Protein AF-A0A6C0J2E8-F1 (afdb_monomer_lite)

Foldseek 3Di:
DVVVVVVVVVVVVVVVVVCVVVVLDPPDPQLVVCVLWWFFQDKFFDDLVCVVVPVLDDQFFAKDKDKDLRPVVCVLVVLQVLLCVAPVSAAEDWKKKKKAQEWDWDPCCQLAQHVCLVVLVCPLVVVDDLVVLVPDDDPQDCADPNHGNVQNDDDPDDDDPLLSVLSSVLSVFCPVVVVVSCQELRIAIDRPSIMTMMMTRLQATNSSYGDQFVVSSQVSLVSVCCVRPNCCRSHPDQLAPDDPVVQVVLQPDVPVSNVVRVVSVVDDPVLACQRVQQRSCQSVFWFDYNHHHPCVLQAFADDPDPVNLLVSLLVNPDRRGNGQSCGPVCQQADDPCVDPVNSVLLNVLLSVLSVLVVVQVVCVVVVHHRPDPQDDGSSSNSSVSNRVSNSVVPPPDPDPRHDPSNRSNHNSVQNVQCSGPPHDGRTMIGMIITDPPNDSCPVSHDAFLLGRHRDHPQQKAKAPDWDQQAVDWRAASVRQWIWHADQQFTFIDGNNHTDGGPDPDHRPQWDRWTWHAYPQWTWIWGAGPVRDIDTDDIDRFFDAPDAADIWMWGQYPVRWTFIHRSRDDGRGTD

Organism: NCBI:txid1070528

Secondary structure (DSSP, 8-state):
-HHHHHHHHHHHHHHHHHHHHTT-----HHHHHHHHHEEEEEEEEE-HHHHHTTTT--TTEEEEEEEES-HHHHHHHHHHHHHTTSGGG-EESP-EEEEEEEEEE-GGG-TTTGGGHHHHHHHHTTSS-HHHHTTS-TT--SEETTEEGGGT--SSS---HHHHHHHHHHHHHHGGGHHHHHHSTT--EEEEEEEEEEEEEEEEETTSPPPS-HHHHHHHHHHHHHHHT-TTTTS-----S---HHHHTT-S-HHHHHHHHHHHHHS-GGG-HHHHHHHHHHHTT-EEESS---HHHHSPPP-SSHHHHHHHHHTT-S----STT--HHHHHHS--TTSHHHHHHHHHHHHHHHHHHHHHHHHHHTTPPPSS---SSHHHHHHHHHHHHHHHHHTT---TT--HHHHHHHHHHHHHHHTSSS----EEEEEEEE-TT-GGGTTTEE-BTTBTPPPPTTSEEEBT--EETTT--EE-TTSSEEEEEETTEEEEEETTEEEEES-----TT-EEEEEEEETTEEEEEEE-TT--EEEEEEEE----SS--SSEEEEE-TTS-EEEEETTTEEEEE-

Sequence (574 aa):
MADINSLLGNLLKKLQTILKNSGIITTSGTIKEINTILDHKRCIFLTLDQYKKKVHINNKIYTNVSIVKDVKKHIIDHLKSIAVSCPYNKVPRPIYVMISKKLEYDEKDSLVFGNCNKEIGAYSNGEISYSYIEKIDKDKPRTYQGFDAKCFYKKDDKYSRDEMEQYKFIYENINQDIDKLKSSSLSSYKFIGNYEVIISIPNLTNDMKFFTSYYDFYKQNMFYNLIVNNNEFLNIIKIDKKIPDIFKKILKNPVQYNKFVDFYNKSSIKEYPLKNDLLSVCYDLGCSSDKGEDFQQIVPIVSDTYDDKLNNAKGKAPYFPTKCLRTLDYKKNMIDYNSKEYKEGLKEKLLEGVKNYKENLERIKRGEEPKEQSGDNIIDVLKNASFTFRNEKYNNKDNEDYSEDYNRKILSELAFRYNTVPGIQEIVFSVFKINDSFTEINDITSIMPWGNILLEEGMVLPEGDEFDIDNNSIKSFNKQYEIKMFFNKLCLFKNNGLIRRIFDFDFSLYTNRILIIENGMLSIYGTDISKNKDNRFSINIISKELYKEPVSLILENDGVINIYDNGFNIVGRI

pLDDT: mean 80.09, std 14.83, range [31.98, 98.19]

Structure (mmCIF, N/CA/C/O backbone):
data_AF-A0A6C0J2E8-F1
#
_entry.id   AF-A0A6C0J2E8-F1
#
loop_
_atom_site.group_PDB
_atom_site.id
_atom_site.type_symbol
_atom_site.label_atom_id
_atom_site.label_alt_id
_atom_site.label_comp_id
_atom_site.label_asym_id
_atom_site.label_entity_id
_atom_site.label_seq_id
_atom_site.pdbx_PDB_ins_code
_atom_site.Cartn_x
_atom_site.Cartn_y
_atom_site.Cartn_z
_atom_site.occupancy
_atom_site.B_iso_or_equiv
_atom_site.auth_seq_id
_atom_site.auth_comp_id
_atom_site.auth_asym_id
_atom_site.auth_atom_id
_atom_site.pdbx_PDB_model_num
ATOM 1 N N . MET A 1 1 ? 32.691 -27.267 -1.101 1.00 46.44 1 MET A N 1
ATOM 2 C CA . MET A 1 1 ? 31.403 -26.684 -1.554 1.00 46.44 1 MET A CA 1
ATOM 3 C C . MET A 1 1 ? 30.173 -27.368 -0.947 1.00 46.44 1 MET A C 1
ATOM 5 O O . MET A 1 1 ? 29.217 -26.661 -0.666 1.00 46.44 1 MET A O 1
ATOM 9 N N . ALA A 1 2 ? 30.183 -28.682 -0.676 1.00 44.69 2 ALA A N 1
ATOM 10 C CA . ALA A 1 2 ? 29.049 -29.380 -0.048 1.00 44.69 2 ALA A CA 1
ATOM 11 C C . ALA A 1 2 ? 28.744 -28.944 1.410 1.00 44.69 2 ALA A C 1
ATOM 13 O O . ALA A 1 2 ? 27.578 -28.873 1.793 1.00 44.69 2 ALA A O 1
ATOM 14 N N . ASP A 1 3 ? 29.757 -28.557 2.195 1.00 45.28 3 ASP A N 1
ATOM 15 C CA . ASP A 1 3 ? 29.573 -28.178 3.610 1.00 45.28 3 ASP A CA 1
ATOM 16 C C . ASP A 1 3 ? 28.932 -26.805 3.839 1.00 45.28 3 ASP A C 1
ATOM 18 O O . ASP A 1 3 ? 28.211 -26.615 4.816 1.00 45.28 3 ASP A O 1
ATOM 22 N N . ILE A 1 4 ? 29.130 -25.848 2.928 1.00 53.28 4 ILE A N 1
ATOM 23 C CA . ILE A 1 4 ? 28.565 -24.495 3.070 1.00 53.28 4 ILE A CA 1
ATOM 24 C C . ILE A 1 4 ? 27.044 -24.530 2.885 1.00 53.28 4 ILE A C 1
ATOM 26 O O . ILE A 1 4 ? 26.322 -23.885 3.640 1.00 53.28 4 ILE A O 1
ATOM 30 N N . ASN A 1 5 ? 26.544 -25.347 1.953 1.00 43.56 5 ASN A N 1
ATOM 31 C CA . ASN A 1 5 ? 25.105 -25.522 1.732 1.00 43.56 5 ASN A CA 1
ATOM 32 C C . ASN A 1 5 ? 24.425 -26.264 2.895 1.00 43.56 5 ASN A C 1
ATOM 34 O O . ASN A 1 5 ? 23.298 -25.930 3.261 1.00 43.56 5 ASN A O 1
ATOM 38 N N . SER A 1 6 ? 25.123 -27.217 3.523 1.00 48.28 6 SER A N 1
ATOM 39 C CA . SER A 1 6 ? 24.673 -27.886 4.753 1.00 48.28 6 SER A CA 1
ATOM 40 C C . SER A 1 6 ? 24.602 -26.910 5.935 1.00 48.28 6 SER A C 1
ATOM 42 O O . SER A 1 6 ? 23.598 -26.859 6.652 1.00 48.28 6 SER A O 1
ATOM 44 N N . LEU A 1 7 ? 25.623 -26.058 6.095 1.00 45.53 7 LEU A N 1
ATOM 45 C CA . LEU A 1 7 ? 25.646 -25.022 7.127 1.00 45.53 7 LEU A CA 1
ATOM 46 C C . LEU A 1 7 ? 24.548 -23.975 6.920 1.00 45.53 7 LEU A C 1
ATOM 48 O O . LEU A 1 7 ? 23.842 -23.661 7.875 1.00 45.53 7 LEU A O 1
ATOM 52 N N . LEU A 1 8 ? 24.353 -23.482 5.692 1.00 47.28 8 LEU A N 1
ATOM 53 C CA . LEU A 1 8 ? 23.277 -22.546 5.344 1.00 47.28 8 LEU A CA 1
ATOM 54 C C . LEU A 1 8 ? 21.892 -23.161 5.565 1.00 47.28 8 LEU A C 1
ATOM 56 O O . LEU A 1 8 ? 21.023 -22.500 6.131 1.00 47.28 8 LEU A O 1
ATOM 60 N N . GLY A 1 9 ? 21.696 -24.431 5.200 1.00 47.00 9 GLY A N 1
ATOM 61 C CA . GLY A 1 9 ? 20.446 -25.155 5.441 1.00 47.00 9 GLY A CA 1
ATOM 62 C C . GLY A 1 9 ? 20.136 -25.331 6.931 1.00 47.00 9 GLY A C 1
ATOM 63 O O . GLY A 1 9 ? 18.995 -25.140 7.361 1.00 47.00 9 GLY A O 1
ATOM 64 N N . ASN A 1 10 ? 21.154 -25.620 7.745 1.00 50.69 10 ASN A N 1
ATOM 65 C CA . ASN A 1 10 ? 21.016 -25.723 9.198 1.00 50.69 10 ASN A CA 1
ATOM 66 C C . ASN A 1 10 ? 20.825 -24.356 9.871 1.00 50.69 10 ASN A C 1
ATOM 68 O O . ASN A 1 10 ? 20.063 -24.259 10.836 1.00 50.69 10 ASN A O 1
ATOM 72 N N . LEU A 1 11 ? 21.447 -23.293 9.346 1.00 49.97 11 LEU A N 1
ATOM 73 C CA . LEU A 1 11 ? 21.239 -21.921 9.811 1.00 49.97 11 LEU A CA 1
ATOM 74 C C . LEU A 1 11 ? 19.809 -21.454 9.517 1.00 49.97 11 LEU A C 1
ATOM 76 O O . LEU A 1 11 ? 19.159 -20.918 10.408 1.00 49.97 11 LEU A O 1
ATOM 80 N N . LEU A 1 12 ? 19.296 -21.728 8.312 1.00 46.12 12 LEU A N 1
ATOM 81 C CA . LEU A 1 12 ? 17.915 -21.450 7.904 1.00 46.12 12 LEU A CA 1
ATOM 82 C C . LEU A 1 12 ? 16.904 -22.216 8.760 1.00 46.12 12 LEU A C 1
ATOM 84 O O . LEU A 1 12 ? 15.938 -21.619 9.230 1.00 46.12 12 LEU A O 1
ATOM 88 N N . LYS A 1 13 ? 17.141 -23.504 9.045 1.00 50.72 13 LYS A N 1
ATOM 89 C CA . LYS A 1 13 ? 16.289 -24.287 9.956 1.00 50.72 13 LYS A CA 1
ATOM 90 C C . LYS A 1 13 ? 16.322 -23.760 11.389 1.00 50.72 13 LYS A C 1
ATOM 92 O O . LYS A 1 13 ? 15.272 -23.685 12.028 1.00 50.72 13 LYS A O 1
ATOM 97 N N . LYS A 1 14 ? 17.491 -23.362 11.904 1.00 49.56 14 LYS A N 1
ATOM 98 C CA . LYS A 1 14 ? 17.603 -22.731 13.231 1.00 49.56 14 LYS A CA 1
ATOM 99 C C . LYS A 1 14 ? 16.901 -21.377 13.270 1.00 49.56 14 LYS A C 1
ATOM 101 O O . LYS A 1 14 ? 16.137 -21.148 14.200 1.00 49.56 14 LYS A O 1
ATOM 106 N N . LEU A 1 15 ? 17.068 -20.531 12.251 1.00 43.53 15 LEU A N 1
ATOM 107 C CA . LEU A 1 15 ? 16.350 -19.258 12.129 1.00 43.53 15 LEU A CA 1
ATOM 108 C C . LEU A 1 15 ? 14.836 -19.475 12.078 1.00 43.53 15 LEU A C 1
ATOM 110 O O . LEU A 1 15 ? 14.109 -18.832 12.823 1.00 43.53 15 LEU A O 1
ATOM 114 N N . GLN A 1 16 ? 14.356 -20.427 11.275 1.00 41.66 16 GLN A N 1
ATOM 115 C CA . GLN A 1 16 ? 12.936 -20.777 11.205 1.00 41.66 16 GLN A CA 1
ATOM 116 C C . GLN A 1 16 ? 12.401 -21.288 12.544 1.00 41.66 16 GLN A C 1
ATOM 118 O O . GLN A 1 16 ? 11.295 -20.929 12.925 1.00 41.66 16 GLN A O 1
ATOM 123 N N . THR A 1 17 ? 13.182 -22.081 13.282 1.00 40.72 17 THR A N 1
ATOM 124 C CA . THR A 1 17 ? 12.795 -22.605 14.603 1.00 40.72 17 THR A CA 1
ATOM 125 C C . THR A 1 17 ? 12.763 -21.497 15.660 1.00 40.72 17 THR A C 1
ATOM 127 O O . THR A 1 17 ? 11.819 -21.424 16.440 1.00 40.72 17 THR A O 1
ATOM 130 N N . ILE A 1 18 ? 13.733 -20.577 15.642 1.00 45.72 18 ILE A N 1
ATOM 131 C CA . ILE A 1 18 ? 13.776 -19.398 16.523 1.00 45.72 18 ILE A CA 1
ATOM 132 C C . ILE A 1 18 ? 12.605 -18.448 16.221 1.00 45.72 18 ILE A C 1
ATOM 134 O O . ILE A 1 18 ? 11.950 -17.955 17.138 1.00 45.72 18 ILE A O 1
ATOM 138 N N . LEU A 1 19 ? 12.284 -18.237 14.943 1.00 42.81 19 LEU A N 1
ATOM 139 C CA . LEU A 1 19 ? 11.137 -17.435 14.503 1.00 42.81 19 LEU A CA 1
ATOM 140 C C . LEU A 1 19 ? 9.781 -18.089 14.842 1.00 42.81 19 LEU A C 1
ATOM 142 O O . LEU A 1 19 ? 8.800 -17.392 15.101 1.00 42.81 19 LEU A O 1
ATOM 146 N N . LYS A 1 20 ? 9.719 -19.425 14.890 1.00 38.78 20 LYS A N 1
ATOM 147 C CA . LYS A 1 20 ? 8.529 -20.181 15.315 1.00 38.78 20 LYS A CA 1
ATOM 148 C C . LYS A 1 20 ? 8.328 -20.130 16.833 1.00 38.78 20 LYS A C 1
ATOM 150 O O . LYS A 1 20 ? 7.214 -19.910 17.293 1.00 38.78 20 LYS A O 1
ATOM 155 N N . ASN A 1 21 ? 9.411 -20.259 17.602 1.00 37.78 21 ASN A N 1
ATOM 156 C CA . ASN A 1 21 ? 9.381 -20.262 19.069 1.00 37.78 21 ASN A CA 1
ATOM 157 C C . ASN A 1 21 ? 9.218 -18.857 19.682 1.00 37.78 21 ASN A C 1
ATOM 159 O O . ASN A 1 21 ? 8.836 -18.743 20.838 1.00 37.78 21 ASN A O 1
ATOM 163 N N . SER A 1 22 ? 9.461 -17.789 18.914 1.00 39.34 22 SER A N 1
ATOM 164 C CA . SER A 1 22 ? 9.227 -16.389 19.322 1.00 39.34 22 SER A CA 1
ATOM 165 C C . SER A 1 22 ? 7.796 -15.890 19.054 1.00 39.34 22 SER A C 1
ATOM 167 O O . SER A 1 22 ? 7.501 -14.709 19.247 1.00 39.34 22 SER A O 1
ATOM 169 N N . GLY A 1 23 ? 6.899 -16.761 18.569 1.00 31.98 23 GLY A N 1
ATOM 170 C CA . GLY A 1 23 ? 5.531 -16.385 18.195 1.00 31.98 23 GLY A CA 1
ATOM 171 C C . GLY A 1 23 ? 5.450 -15.436 16.990 1.00 31.98 23 GLY A C 1
ATOM 172 O O . GLY A 1 23 ? 4.389 -14.878 16.732 1.00 31.98 23 GLY A O 1
ATOM 173 N N . ILE A 1 24 ? 6.556 -15.238 16.259 1.00 42.62 24 ILE A N 1
ATOM 174 C CA . ILE A 1 24 ? 6.650 -14.351 15.083 1.00 42.62 24 ILE A CA 1
ATOM 175 C C . ILE A 1 24 ? 6.147 -15.060 13.816 1.00 42.62 24 ILE A C 1
ATOM 177 O O . ILE A 1 24 ? 5.756 -14.415 12.850 1.00 42.62 24 ILE A O 1
ATOM 181 N N . ILE A 1 25 ? 6.083 -16.394 13.819 1.00 35.41 25 ILE A N 1
ATOM 182 C CA . ILE A 1 25 ? 5.576 -17.175 12.692 1.00 35.41 25 ILE A CA 1
ATOM 183 C C . ILE A 1 25 ? 4.435 -18.090 13.148 1.00 35.41 25 ILE A C 1
ATOM 185 O O . ILE A 1 25 ? 4.625 -19.271 13.435 1.00 35.41 25 ILE A O 1
ATOM 189 N N . THR A 1 26 ? 3.212 -17.565 13.103 1.00 33.22 26 THR A N 1
ATOM 190 C CA . THR A 1 26 ? 2.088 -18.360 12.594 1.00 33.22 26 THR A CA 1
ATOM 191 C C . THR A 1 26 ? 2.087 -18.166 11.079 1.00 33.22 26 THR A C 1
ATOM 193 O O . THR A 1 26 ? 1.358 -17.339 10.550 1.00 33.22 26 THR A O 1
ATOM 196 N N . THR A 1 27 ? 2.966 -18.863 10.344 1.00 44.19 27 THR A N 1
ATOM 197 C CA . THR A 1 27 ? 2.859 -18.852 8.873 1.00 44.19 27 THR A CA 1
ATOM 198 C C . THR A 1 27 ? 1.572 -19.577 8.528 1.00 44.19 27 THR A C 1
ATOM 200 O O . THR A 1 27 ? 1.529 -20.808 8.483 1.00 44.19 27 THR A O 1
ATOM 203 N N . SER A 1 28 ? 0.510 -18.796 8.339 1.00 54.81 28 SER A N 1
ATOM 204 C CA . SER A 1 28 ? -0.722 -19.246 7.715 1.00 54.81 28 SER A CA 1
ATOM 205 C C . SER A 1 28 ? -0.369 -19.930 6.391 1.00 54.81 28 SER A C 1
ATOM 207 O O . SER A 1 28 ? 0.615 -19.565 5.734 1.00 54.81 28 SER A O 1
ATOM 209 N N . GLY A 1 29 ? -1.149 -20.940 5.991 1.00 62.94 29 GLY A N 1
ATOM 210 C CA . GLY A 1 29 ? -0.981 -21.587 4.683 1.00 62.94 29 GLY A CA 1
ATOM 211 C C . GLY A 1 29 ? -0.887 -20.565 3.542 1.00 62.94 29 GLY A C 1
ATOM 212 O O . GLY A 1 29 ? -0.084 -20.736 2.631 1.00 62.94 29 GLY A O 1
ATOM 213 N N . THR A 1 30 ? -1.585 -19.437 3.689 1.00 73.00 30 THR A N 1
ATOM 214 C CA . THR A 1 30 ? -1.626 -18.315 2.750 1.00 73.00 30 THR A CA 1
ATOM 215 C C . THR A 1 30 ? -0.272 -17.642 2.502 1.00 73.00 30 THR A C 1
ATOM 217 O O . THR A 1 30 ? 0.048 -17.368 1.353 1.00 73.00 30 THR A O 1
ATOM 220 N N . ILE A 1 31 ? 0.567 -17.394 3.521 1.00 77.44 31 ILE A N 1
ATOM 221 C CA . ILE A 1 31 ? 1.893 -16.771 3.293 1.00 77.44 31 ILE A CA 1
ATOM 222 C C . ILE A 1 31 ? 2.805 -17.720 2.515 1.00 77.44 31 ILE A C 1
ATOM 224 O O . ILE A 1 31 ? 3.527 -17.300 1.611 1.00 77.44 31 ILE A O 1
ATOM 228 N N . LYS A 1 32 ? 2.774 -19.013 2.860 1.00 76.81 32 LYS A N 1
ATOM 229 C CA . LYS A 1 32 ? 3.558 -20.024 2.142 1.00 76.81 32 LYS A CA 1
ATOM 230 C C . LYS A 1 32 ? 3.123 -20.116 0.687 1.00 76.81 32 LYS A C 1
ATOM 232 O O . LYS A 1 32 ? 3.985 -20.155 -0.178 1.00 76.81 32 LYS A O 1
ATOM 237 N N . GLU A 1 33 ? 1.818 -20.115 0.439 1.00 82.62 33 GLU A N 1
ATOM 238 C CA . GLU A 1 33 ? 1.247 -20.132 -0.904 1.00 82.62 33 GLU A CA 1
ATOM 239 C C . GLU A 1 33 ? 1.621 -18.877 -1.704 1.00 82.62 33 GLU A C 1
ATOM 241 O O . GLU A 1 33 ? 2.110 -18.997 -2.825 1.00 82.62 33 GLU A O 1
ATOM 246 N N . ILE A 1 34 ? 1.509 -17.683 -1.115 1.00 87.50 34 ILE A N 1
ATOM 247 C CA . ILE A 1 34 ? 1.933 -16.423 -1.744 1.00 87.50 34 ILE A CA 1
ATOM 248 C C . ILE A 1 34 ? 3.417 -16.467 -2.123 1.00 87.50 34 ILE A C 1
ATOM 250 O O . ILE A 1 34 ? 3.765 -16.147 -3.255 1.00 87.50 34 ILE A O 1
ATOM 254 N N . ASN A 1 35 ? 4.289 -16.955 -1.241 1.00 85.12 35 ASN A N 1
ATOM 255 C CA . ASN A 1 35 ? 5.724 -17.051 -1.528 1.00 85.12 35 ASN A CA 1
ATOM 256 C C . ASN A 1 35 ? 6.074 -18.066 -2.637 1.00 85.12 35 ASN A C 1
ATOM 258 O O . ASN A 1 35 ? 7.213 -18.081 -3.097 1.00 85.12 35 ASN A O 1
ATOM 262 N N . THR A 1 36 ? 5.133 -18.911 -3.083 1.00 86.44 36 THR A N 1
ATOM 263 C CA . THR A 1 36 ? 5.345 -19.757 -4.276 1.00 86.44 36 THR A CA 1
ATOM 264 C C . THR A 1 36 ? 5.172 -18.997 -5.590 1.00 86.44 36 THR A C 1
ATOM 266 O O . THR A 1 36 ? 5.722 -19.412 -6.606 1.00 86.44 36 THR A O 1
ATOM 269 N N . ILE A 1 37 ? 4.428 -17.887 -5.576 1.00 92.75 37 ILE A N 1
ATOM 270 C CA . ILE A 1 37 ? 4.073 -17.114 -6.775 1.00 92.75 37 ILE A CA 1
ATOM 271 C C . ILE A 1 37 ? 4.684 -15.708 -6.796 1.00 92.75 37 ILE A C 1
ATOM 273 O O . ILE A 1 37 ? 4.783 -15.085 -7.853 1.00 92.75 37 ILE A O 1
ATOM 277 N N . LEU A 1 38 ? 5.085 -15.196 -5.634 1.00 94.69 38 LEU A N 1
ATOM 278 C CA . LEU A 1 38 ? 5.480 -13.812 -5.425 1.00 94.69 38 LEU A CA 1
ATOM 279 C C . LEU A 1 38 ? 6.792 -13.735 -4.638 1.00 94.69 38 LEU A C 1
ATOM 281 O O . LEU A 1 38 ? 6.929 -14.312 -3.562 1.00 94.69 38 LEU A O 1
ATOM 285 N N . ASP A 1 39 ? 7.731 -12.947 -5.151 1.00 93.31 39 ASP A N 1
ATOM 286 C CA . ASP A 1 39 ? 8.981 -12.596 -4.491 1.00 93.31 39 ASP A CA 1
ATOM 287 C C . ASP A 1 39 ? 8.808 -11.275 -3.742 1.00 93.31 39 ASP A C 1
ATOM 289 O O . ASP A 1 39 ? 8.623 -10.217 -4.357 1.00 93.31 39 ASP A O 1
ATOM 293 N N . HIS A 1 40 ? 8.901 -11.315 -2.412 1.00 94.00 40 HIS A N 1
ATOM 294 C CA . HIS A 1 40 ? 8.848 -10.106 -1.592 1.00 94.00 40 HIS A CA 1
ATOM 295 C C . HIS A 1 40 ? 9.976 -9.139 -1.976 1.00 94.00 40 HIS A C 1
ATOM 297 O O . HIS A 1 40 ? 11.142 -9.527 -2.076 1.00 94.00 40 HIS A O 1
ATOM 303 N N . LYS A 1 41 ? 9.631 -7.864 -2.167 1.00 93.12 41 LYS A N 1
ATOM 304 C CA . LYS A 1 41 ? 10.585 -6.792 -2.466 1.00 93.12 41 LYS A CA 1
ATOM 305 C C . LYS A 1 41 ? 10.796 -5.887 -1.270 1.00 93.12 41 LYS A C 1
ATOM 307 O O . LYS A 1 41 ? 11.936 -5.720 -0.846 1.00 93.12 41 LYS A O 1
ATOM 312 N N . ARG A 1 42 ? 9.723 -5.329 -0.709 1.00 93.62 42 ARG A N 1
ATOM 313 C CA . ARG A 1 42 ? 9.803 -4.421 0.442 1.00 93.62 42 ARG A CA 1
ATOM 314 C C . ARG A 1 42 ? 8.439 -4.108 1.040 1.00 93.62 42 ARG A C 1
ATOM 316 O O . ARG A 1 42 ? 7.402 -4.374 0.444 1.00 93.62 42 ARG A O 1
ATOM 323 N N . CYS A 1 43 ? 8.479 -3.438 2.180 1.00 94.31 43 CYS A N 1
ATOM 324 C CA . CYS A 1 43 ? 7.329 -2.833 2.831 1.00 94.31 43 CYS A CA 1
ATOM 325 C C . CYS A 1 43 ? 7.154 -1.384 2.384 1.00 94.31 43 CYS A C 1
ATOM 327 O O . CYS A 1 43 ? 8.143 -0.658 2.246 1.00 94.31 43 CYS A O 1
ATOM 329 N N . ILE A 1 44 ? 5.908 -0.951 2.211 1.00 95.81 44 ILE A N 1
ATOM 330 C CA . ILE A 1 44 ? 5.564 0.467 2.098 1.00 95.81 44 ILE A CA 1
ATOM 331 C C . ILE A 1 44 ? 4.621 0.866 3.224 1.00 95.81 44 ILE A C 1
ATOM 333 O O . ILE A 1 44 ? 3.744 0.098 3.623 1.00 95.81 44 ILE A O 1
ATOM 337 N N . PHE A 1 45 ? 4.823 2.076 3.728 1.00 95.25 45 PHE A N 1
ATOM 338 C CA . PHE A 1 45 ? 4.136 2.616 4.890 1.00 95.25 45 PHE A CA 1
ATOM 339 C C . PHE A 1 45 ? 3.540 3.969 4.523 1.00 95.25 45 PHE A C 1
ATOM 341 O O . PHE A 1 45 ? 4.228 4.856 4.017 1.00 95.25 45 PHE A O 1
ATOM 348 N N . LEU A 1 46 ? 2.247 4.109 4.764 1.00 94.94 46 LEU A N 1
ATOM 349 C CA . LEU A 1 46 ? 1.428 5.219 4.307 1.00 94.94 46 LEU A CA 1
ATOM 350 C C . LEU A 1 46 ? 0.663 5.793 5.497 1.00 94.94 46 LEU A C 1
ATOM 352 O O . LEU A 1 46 ? 0.171 5.056 6.353 1.00 94.94 46 LEU A O 1
ATOM 356 N N . THR A 1 47 ? 0.516 7.112 5.541 1.00 93.62 47 THR A N 1
ATOM 357 C CA . THR A 1 47 ? -0.549 7.723 6.347 1.00 93.62 47 THR A CA 1
ATOM 358 C C . THR A 1 47 ? -1.906 7.479 5.681 1.00 93.62 47 THR A C 1
ATOM 360 O O . THR A 1 47 ? -1.969 7.215 4.474 1.00 93.62 47 THR A O 1
ATOM 363 N N . LEU A 1 48 ? -3.014 7.593 6.421 1.00 93.38 48 LEU A N 1
ATOM 364 C CA . LEU A 1 48 ? -4.348 7.464 5.821 1.00 93.38 48 LEU A CA 1
ATOM 365 C C . LEU A 1 48 ? -4.576 8.477 4.688 1.00 93.38 48 LEU A C 1
ATOM 367 O O . LEU A 1 48 ? -5.186 8.138 3.678 1.00 93.38 48 LEU A O 1
ATOM 371 N N . ASP A 1 49 ? -4.073 9.706 4.830 1.00 92.88 49 ASP A N 1
ATOM 372 C CA . ASP A 1 49 ? -4.179 10.738 3.792 1.00 92.88 49 ASP A CA 1
ATOM 373 C C . ASP A 1 49 ? -3.422 10.340 2.516 1.00 92.88 49 ASP A C 1
ATOM 375 O O . ASP A 1 49 ? -3.977 10.399 1.420 1.00 92.88 49 ASP A O 1
ATOM 379 N N . GLN A 1 50 ? -2.187 9.846 2.653 1.00 94.44 50 GLN A N 1
ATOM 380 C CA . GLN A 1 50 ? -1.403 9.325 1.530 1.00 94.44 50 GLN A CA 1
ATOM 381 C C . GLN A 1 50 ? -2.098 8.141 0.839 1.00 94.44 50 GLN A C 1
ATOM 383 O O . GLN A 1 50 ? -2.136 8.074 -0.392 1.00 94.44 50 GLN A O 1
ATOM 388 N N . TYR A 1 51 ? -2.673 7.221 1.618 1.00 96.06 51 TYR A N 1
ATOM 389 C CA . TYR A 1 51 ? -3.443 6.093 1.098 1.00 96.06 51 TYR A CA 1
ATOM 390 C C . TYR A 1 51 ? -4.684 6.563 0.321 1.00 96.06 51 TYR A C 1
ATOM 392 O O . TYR A 1 51 ? -4.850 6.191 -0.840 1.00 96.06 51 TYR A O 1
ATOM 400 N N . LYS A 1 52 ? -5.492 7.464 0.898 1.00 94.75 52 LYS A N 1
ATOM 401 C CA . LYS A 1 52 ? -6.689 8.036 0.251 1.00 94.75 52 LYS A CA 1
ATOM 402 C C . LYS A 1 52 ? -6.365 8.820 -1.018 1.00 94.75 52 LYS A C 1
ATOM 404 O O . LYS A 1 52 ? -7.104 8.735 -1.995 1.00 94.75 52 LYS A O 1
ATOM 409 N N . LYS A 1 53 ? -5.241 9.541 -1.029 1.00 95.00 53 LYS A N 1
ATOM 410 C CA . LYS A 1 53 ? -4.714 10.250 -2.207 1.00 95.00 53 LYS A CA 1
ATOM 411 C C . LYS A 1 53 ? -4.044 9.327 -3.225 1.00 95.00 53 LYS A C 1
ATOM 413 O O . LYS A 1 53 ? -3.580 9.810 -4.252 1.00 95.00 53 LYS A O 1
ATOM 418 N N . LYS A 1 54 ? -3.987 8.017 -2.957 1.00 94.56 54 LYS A N 1
ATOM 419 C CA . LYS A 1 54 ? -3.422 6.996 -3.845 1.00 94.56 54 LYS A CA 1
ATOM 420 C C . LYS A 1 54 ? -1.976 7.290 -4.265 1.00 94.56 54 LYS A C 1
ATOM 422 O O . LYS A 1 54 ? -1.588 6.979 -5.381 1.00 94.56 54 LYS A O 1
ATOM 427 N N . VAL A 1 55 ? -1.141 7.830 -3.368 1.00 93.19 55 VAL A N 1
ATOM 428 C CA . VAL A 1 55 ? 0.262 8.194 -3.698 1.00 93.19 55 VAL A CA 1
ATOM 429 C C . VAL A 1 55 ? 1.141 6.999 -4.100 1.00 93.19 55 VAL A C 1
ATOM 431 O O . VAL A 1 55 ? 2.219 7.176 -4.659 1.00 93.19 55 VAL A O 1
ATOM 434 N N . HIS A 1 56 ? 0.696 5.784 -3.776 1.00 92.69 56 HIS A N 1
ATOM 435 C CA . HIS A 1 56 ? 1.342 4.515 -4.108 1.00 92.69 56 HIS A CA 1
ATOM 436 C C . HIS A 1 56 ? 0.864 3.936 -5.453 1.00 92.69 56 HIS A C 1
ATOM 438 O O . HIS A 1 56 ? 1.360 2.895 -5.873 1.00 92.69 56 HIS A O 1
ATOM 444 N N . ILE A 1 57 ? -0.076 4.604 -6.130 1.00 92.69 57 ILE A N 1
ATOM 445 C CA . ILE A 1 57 ? -0.632 4.210 -7.426 1.00 92.69 57 ILE A CA 1
ATOM 446 C C . ILE A 1 57 ? -0.276 5.280 -8.454 1.00 92.69 57 ILE A C 1
ATOM 448 O O . ILE A 1 57 ? -0.423 6.475 -8.209 1.00 92.69 57 ILE A O 1
ATOM 452 N N . ASN A 1 58 ? 0.134 4.842 -9.639 1.00 88.31 58 ASN A N 1
ATOM 453 C CA . ASN A 1 58 ? 0.327 5.718 -10.782 1.00 88.31 58 ASN A CA 1
ATOM 454 C C . ASN A 1 58 ? -0.795 5.468 -11.797 1.00 88.31 58 ASN A C 1
ATOM 456 O O . ASN A 1 58 ? -0.950 4.364 -12.303 1.00 88.31 58 ASN A O 1
ATOM 460 N N . ASN A 1 59 ? -1.584 6.503 -12.089 1.00 86.31 59 ASN A N 1
ATOM 461 C CA . ASN A 1 59 ? -2.740 6.439 -12.988 1.00 86.31 59 ASN A CA 1
ATOM 462 C C . ASN A 1 59 ? -2.377 6.428 -14.484 1.00 86.31 59 ASN A C 1
ATOM 464 O O . ASN A 1 59 ? -3.272 6.522 -15.321 1.00 86.31 59 ASN A O 1
ATOM 468 N N . LYS A 1 60 ? -1.093 6.355 -14.832 1.00 85.69 60 LYS A N 1
ATOM 469 C CA . LYS A 1 60 ? -0.639 6.173 -16.215 1.00 85.69 60 LYS A CA 1
ATOM 470 C C . LYS A 1 60 ? -0.296 4.722 -16.537 1.00 85.69 60 LYS A C 1
ATOM 472 O O . LYS A 1 60 ? -0.475 4.314 -17.682 1.00 85.69 60 LYS A O 1
ATOM 477 N N . ILE A 1 61 ? 0.124 3.952 -15.532 1.00 88.25 61 ILE A N 1
ATOM 478 C CA . ILE A 1 61 ? 0.347 2.518 -15.695 1.00 88.25 61 ILE A CA 1
ATOM 479 C C . ILE A 1 61 ? -0.945 1.750 -15.444 1.00 88.25 61 ILE A C 1
ATOM 481 O O . ILE A 1 61 ? -1.795 2.191 -14.667 1.00 88.25 61 ILE A O 1
ATOM 485 N N . TYR A 1 62 ? -1.033 0.554 -16.010 1.00 91.69 62 TYR A N 1
ATOM 486 C CA . TYR A 1 62 ? -2.074 -0.392 -15.671 1.00 91.69 62 TYR A CA 1
ATOM 487 C C . TYR A 1 62 ? -2.016 -0.740 -14.186 1.00 91.69 62 TYR A C 1
ATOM 489 O O . TYR A 1 62 ? -1.062 -1.372 -13.720 1.00 91.69 62 TYR A O 1
ATOM 497 N N . THR A 1 63 ? -3.056 -0.359 -13.450 1.00 94.44 63 THR A N 1
ATOM 498 C CA . THR A 1 63 ? -3.223 -0.754 -12.052 1.00 94.44 63 THR A CA 1
ATOM 499 C C . THR A 1 63 ? -4.634 -1.251 -11.799 1.00 94.44 63 THR A C 1
ATOM 501 O O . THR A 1 63 ? -5.608 -0.540 -12.036 1.00 94.44 63 THR A O 1
ATOM 504 N N . ASN A 1 64 ? -4.738 -2.445 -11.230 1.00 96.19 64 ASN A N 1
ATOM 505 C CA . ASN A 1 64 ? -5.981 -2.978 -10.701 1.00 96.19 64 ASN A CA 1
ATOM 506 C C . ASN A 1 64 ? -5.933 -2.994 -9.174 1.00 96.19 64 ASN A C 1
ATOM 508 O O . ASN A 1 64 ? -4.965 -3.476 -8.596 1.00 96.19 64 ASN A O 1
ATOM 512 N N . VAL A 1 65 ? -6.979 -2.470 -8.536 1.00 97.06 65 VAL A N 1
ATOM 513 C CA . VAL A 1 65 ? -7.171 -2.519 -7.083 1.00 97.06 65 VAL A CA 1
ATOM 514 C C . VAL A 1 65 ? -8.411 -3.355 -6.815 1.00 97.06 65 VAL A C 1
ATOM 516 O O . VAL A 1 65 ? -9.490 -3.020 -7.303 1.00 97.06 65 VAL A O 1
ATOM 519 N N . SER A 1 66 ? -8.256 -4.421 -6.037 1.00 97.81 66 SER A N 1
ATOM 520 C CA . SER A 1 66 ? -9.317 -5.388 -5.763 1.00 97.81 66 SER A CA 1
ATOM 521 C C . SER A 1 66 ? -9.313 -5.815 -4.299 1.00 97.81 66 SER A C 1
ATOM 523 O O . SER A 1 66 ? -8.263 -5.873 -3.663 1.00 97.81 66 SER A O 1
ATOM 525 N N . ILE A 1 67 ? -10.489 -6.160 -3.769 1.00 97.44 67 ILE A N 1
ATOM 526 C CA . ILE A 1 67 ? -10.634 -6.802 -2.457 1.00 97.44 67 ILE A CA 1
ATOM 527 C C . ILE A 1 67 ? -11.005 -8.266 -2.688 1.00 97.44 67 ILE A C 1
ATOM 529 O O . ILE A 1 67 ? -12.033 -8.553 -3.301 1.00 97.44 67 ILE A O 1
ATOM 533 N N . VAL A 1 68 ? -10.169 -9.197 -2.225 1.00 96.50 68 VAL A N 1
ATOM 534 C CA . VAL A 1 68 ? -10.290 -10.628 -2.543 1.00 96.50 68 VAL A CA 1
ATOM 535 C C . VAL A 1 68 ? -9.977 -11.524 -1.354 1.00 96.50 68 VAL A C 1
ATOM 537 O O . VAL A 1 68 ? -9.185 -11.172 -0.490 1.00 96.50 68 VAL A O 1
ATOM 540 N N . LYS A 1 69 ? -10.563 -12.724 -1.324 1.00 93.81 69 LYS A N 1
ATOM 541 C CA . LYS A 1 69 ? -10.227 -13.752 -0.320 1.00 93.81 69 LYS A CA 1
ATOM 542 C C . LYS A 1 69 ? -9.051 -14.629 -0.738 1.00 93.81 69 LYS A C 1
ATOM 544 O O . LYS A 1 69 ? -8.228 -14.996 0.092 1.00 93.81 69 LYS A O 1
ATOM 549 N N . ASP A 1 70 ? -8.981 -14.952 -2.026 1.00 93.69 70 ASP A N 1
ATOM 550 C CA . ASP A 1 70 ? -7.950 -15.809 -2.607 1.00 93.69 70 ASP A CA 1
ATOM 551 C C . ASP A 1 70 ? -7.040 -14.974 -3.511 1.00 93.69 70 ASP A C 1
ATOM 553 O O . ASP A 1 70 ? -7.385 -14.640 -4.647 1.00 93.69 70 ASP A O 1
ATOM 557 N N . VAL A 1 71 ? -5.881 -14.603 -2.966 1.00 94.38 71 VAL A N 1
ATOM 558 C CA . VAL A 1 71 ? -4.903 -13.747 -3.644 1.00 94.38 71 VAL A CA 1
ATOM 559 C C . VAL A 1 71 ? -4.286 -14.456 -4.851 1.00 94.38 71 VAL A C 1
ATOM 561 O O . VAL A 1 71 ? -4.173 -13.844 -5.913 1.00 94.38 71 VAL A O 1
ATOM 564 N N . LYS A 1 72 ? -3.907 -15.737 -4.720 1.00 93.69 72 LYS A N 1
ATOM 565 C CA . LYS A 1 72 ? -3.243 -16.487 -5.799 1.00 93.69 72 LYS A CA 1
ATOM 566 C C . LYS A 1 72 ? -4.177 -16.623 -6.993 1.00 93.69 72 LYS A C 1
ATOM 568 O O . LYS A 1 72 ? -3.803 -16.251 -8.107 1.00 93.69 72 LYS A O 1
ATOM 573 N N . LYS A 1 73 ? -5.391 -17.123 -6.755 1.00 93.75 73 LYS A N 1
ATOM 574 C CA . LYS A 1 73 ? -6.386 -17.297 -7.812 1.00 93.75 73 LYS A CA 1
ATOM 575 C C . LYS A 1 73 ? -6.711 -15.968 -8.484 1.00 93.75 73 LYS A C 1
ATOM 577 O O . LYS A 1 73 ? -6.719 -15.900 -9.709 1.00 93.75 73 LYS A O 1
ATOM 582 N N . HIS A 1 74 ? -6.906 -14.907 -7.697 1.00 96.31 74 HIS A N 1
ATOM 583 C CA . HIS A 1 74 ? -7.188 -13.584 -8.239 1.00 96.31 74 HIS A CA 1
ATOM 584 C C . HIS A 1 74 ? -6.087 -13.089 -9.184 1.00 96.31 74 HIS A C 1
ATOM 586 O O . HIS A 1 74 ? -6.407 -12.655 -10.286 1.00 96.31 74 HIS A O 1
ATOM 592 N N . ILE A 1 75 ? -4.808 -13.196 -8.799 1.00 95.69 75 ILE A N 1
ATOM 593 C CA . ILE A 1 75 ? -3.685 -12.786 -9.659 1.00 95.69 75 ILE A CA 1
ATOM 594 C C . ILE A 1 75 ? -3.720 -13.546 -10.991 1.00 95.69 75 ILE A C 1
ATOM 596 O O . ILE A 1 75 ? -3.617 -12.931 -12.049 1.00 95.69 75 ILE A O 1
ATOM 600 N N . ILE A 1 76 ? -3.896 -14.869 -10.957 1.00 94.94 76 ILE A N 1
ATOM 601 C CA . ILE A 1 76 ? -3.897 -15.707 -12.165 1.00 94.94 76 ILE A CA 1
ATOM 602 C C . ILE A 1 76 ? -5.076 -15.358 -13.078 1.00 94.94 76 ILE A C 1
ATOM 604 O O . ILE A 1 76 ? -4.876 -15.102 -14.267 1.00 94.94 76 ILE A O 1
ATOM 608 N N . ASP A 1 77 ? -6.292 -15.339 -12.533 1.00 95.81 77 ASP A N 1
ATOM 609 C CA . ASP A 1 77 ? -7.513 -15.078 -13.298 1.00 95.81 77 ASP A CA 1
ATOM 610 C C . ASP A 1 77 ? -7.487 -13.666 -13.898 1.00 95.81 77 ASP A C 1
ATOM 612 O O . ASP A 1 77 ? -7.842 -13.465 -15.062 1.00 95.81 77 ASP A O 1
ATOM 616 N N . HIS A 1 78 ? -6.986 -12.691 -13.136 1.00 96.19 78 HIS A N 1
ATOM 617 C CA . HIS A 1 78 ? -6.860 -11.318 -13.596 1.00 96.19 78 HIS A CA 1
ATOM 618 C C . HIS A 1 78 ? -5.846 -11.179 -14.738 1.00 96.19 78 HIS A C 1
ATOM 620 O O . HIS A 1 78 ? -6.161 -10.582 -15.767 1.00 96.19 78 HIS A O 1
ATOM 626 N N . LEU A 1 79 ? -4.661 -11.789 -14.618 1.00 95.56 79 LEU A N 1
ATOM 627 C CA . LEU A 1 79 ? -3.660 -11.770 -15.688 1.00 95.56 79 LEU A CA 1
ATOM 628 C C . LEU A 1 79 ? -4.149 -12.472 -16.957 1.00 95.56 79 LEU A C 1
ATOM 630 O O . LEU A 1 79 ? -3.897 -11.971 -18.050 1.00 95.56 79 LEU A O 1
ATOM 634 N N . LYS A 1 80 ? -4.888 -13.584 -16.834 1.00 95.06 80 LYS A N 1
ATOM 635 C CA . LYS A 1 80 ? -5.521 -14.255 -17.984 1.00 95.06 80 LYS A CA 1
ATOM 636 C C . LYS A 1 80 ? -6.516 -13.337 -18.686 1.00 95.06 80 LYS A C 1
ATOM 638 O O . LYS A 1 80 ? -6.518 -13.270 -19.910 1.00 95.06 80 LYS A O 1
ATOM 643 N N . SER A 1 81 ? -7.331 -12.618 -17.915 1.00 94.25 81 SER A N 1
ATOM 644 C CA . SER A 1 81 ? -8.305 -11.673 -18.462 1.00 94.25 81 SER A CA 1
ATOM 645 C C . SER A 1 81 ? -7.639 -10.513 -19.200 1.00 94.25 81 SER A C 1
ATOM 647 O O . SER A 1 81 ? -8.131 -10.114 -20.250 1.00 94.25 81 SER A O 1
ATOM 649 N N . ILE A 1 82 ? -6.544 -9.963 -18.666 1.00 93.44 82 ILE A N 1
ATOM 650 C CA . ILE A 1 82 ? -5.826 -8.850 -19.305 1.00 93.44 82 ILE A CA 1
ATOM 651 C C . ILE A 1 82 ? -5.098 -9.322 -20.560 1.00 93.44 82 ILE A C 1
ATOM 653 O O . ILE A 1 82 ? -5.094 -8.610 -21.560 1.00 93.44 82 ILE A O 1
ATOM 657 N N . ALA A 1 83 ? -4.504 -10.518 -20.516 1.00 92.56 83 ALA A N 1
ATOM 658 C CA . ALA A 1 83 ? -3.712 -11.058 -21.612 1.00 92.56 83 ALA A CA 1
ATOM 659 C C . ALA A 1 83 ? -4.469 -10.998 -22.943 1.00 92.56 83 ALA A C 1
ATOM 661 O O . ALA A 1 83 ? -3.885 -10.563 -23.922 1.00 92.56 83 ALA A O 1
ATOM 662 N N . VAL A 1 84 ? -5.767 -11.328 -22.962 1.00 91.00 84 VAL A N 1
ATOM 663 C CA . VAL A 1 84 ? -6.627 -11.300 -24.166 1.00 91.00 84 VAL A CA 1
ATOM 664 C C . VAL A 1 84 ? -6.673 -9.926 -24.847 1.00 91.00 84 VAL A C 1
ATOM 666 O O . VAL A 1 84 ? -6.823 -9.847 -26.063 1.00 91.00 84 VAL A O 1
ATOM 669 N N . SER A 1 85 ? -6.540 -8.848 -24.077 1.00 86.69 85 SER A N 1
ATOM 670 C CA . SER A 1 85 ? -6.575 -7.471 -24.580 1.00 86.69 85 SER A CA 1
ATOM 671 C C . SER A 1 85 ? -5.184 -6.907 -24.879 1.00 86.69 85 SER A C 1
ATOM 673 O O . SER A 1 85 ? -5.072 -5.857 -25.509 1.00 86.69 85 SER A O 1
ATOM 675 N N . CYS A 1 86 ? -4.118 -7.577 -24.431 1.00 84.56 86 CYS A N 1
ATOM 676 C CA . CYS A 1 86 ? -2.747 -7.146 -24.669 1.00 84.56 86 CYS A CA 1
ATOM 677 C C . CYS A 1 86 ? -2.238 -7.614 -26.039 1.00 84.56 86 CYS A C 1
ATOM 679 O O . CYS A 1 86 ? -2.618 -8.685 -26.524 1.00 84.56 86 CYS A O 1
ATOM 681 N N . PRO A 1 87 ? -1.302 -6.880 -26.665 1.00 76.12 87 PRO A N 1
ATOM 682 C CA . PRO A 1 87 ? -0.716 -7.349 -27.910 1.00 76.12 87 PRO A CA 1
ATOM 683 C C . PRO A 1 87 ? 0.021 -8.682 -27.711 1.00 76.12 87 PRO A C 1
ATOM 685 O O . PRO A 1 87 ? 0.599 -8.961 -26.662 1.00 76.12 87 PRO A O 1
ATOM 688 N N . TYR A 1 88 ? -0.071 -9.537 -28.733 1.00 81.50 88 TYR A N 1
ATOM 689 C CA . TYR A 1 88 ? 0.392 -10.932 -28.709 1.00 81.50 88 TYR A CA 1
ATOM 690 C C . TYR A 1 88 ? -0.308 -11.839 -27.689 1.00 81.50 88 TYR A C 1
ATOM 692 O O . TYR A 1 88 ? 0.139 -12.963 -27.480 1.00 81.50 88 TYR A O 1
ATOM 700 N N . ASN A 1 89 ? -1.414 -11.393 -27.091 1.00 88.38 89 ASN A N 1
ATOM 701 C CA . ASN A 1 89 ? -2.093 -12.076 -25.996 1.00 88.38 89 ASN A CA 1
ATOM 702 C C . ASN A 1 89 ? -1.176 -12.325 -24.782 1.00 88.38 89 ASN A C 1
ATOM 704 O O . ASN A 1 89 ? -1.270 -13.359 -24.116 1.00 88.38 89 ASN A O 1
ATOM 708 N N . LYS A 1 90 ? -0.228 -11.410 -24.536 1.00 88.69 90 LYS A N 1
ATOM 709 C CA . LYS A 1 90 ? 0.794 -11.542 -23.492 1.00 88.69 90 LYS A CA 1
ATOM 710 C C . LYS A 1 90 ? 0.854 -10.298 -22.619 1.00 88.69 90 LYS A C 1
ATOM 712 O O . LYS A 1 90 ? 0.975 -9.180 -23.110 1.00 88.69 90 LYS A O 1
ATOM 717 N N . VAL A 1 91 ? 0.873 -10.511 -21.309 1.00 90.75 91 VAL A N 1
ATOM 718 C CA . VAL A 1 91 ? 1.130 -9.459 -20.324 1.00 90.75 91 VAL A CA 1
ATOM 719 C C . VAL A 1 91 ? 2.645 -9.281 -20.144 1.00 90.75 91 VAL A C 1
ATOM 721 O O . VAL A 1 91 ? 3.348 -10.269 -19.896 1.00 90.75 91 VAL A O 1
ATOM 724 N N . PRO A 1 92 ? 3.183 -8.054 -20.240 1.00 87.50 92 PRO A N 1
ATOM 725 C CA . PRO A 1 92 ? 4.614 -7.820 -20.097 1.00 87.50 92 PRO A CA 1
ATOM 726 C C . PRO A 1 92 ? 5.044 -7.925 -18.627 1.00 87.50 92 PRO A C 1
ATOM 728 O O . PRO A 1 92 ? 4.374 -7.427 -17.721 1.00 87.50 92 PRO A O 1
ATOM 731 N N . ARG A 1 93 ? 6.202 -8.536 -18.379 1.00 87.75 93 ARG A N 1
ATOM 732 C CA . ARG A 1 93 ? 6.904 -8.482 -17.086 1.00 87.75 93 ARG A CA 1
ATOM 733 C C . ARG A 1 93 ? 7.842 -7.261 -17.025 1.00 87.75 93 ARG A C 1
ATOM 735 O O . ARG A 1 93 ? 8.253 -6.793 -18.087 1.00 87.75 93 ARG A O 1
ATOM 742 N N . PRO A 1 94 ? 8.206 -6.746 -15.829 1.00 89.88 94 PRO A N 1
ATOM 743 C CA . PRO A 1 94 ? 7.830 -7.227 -14.495 1.00 89.88 94 PRO A CA 1
ATOM 744 C C . PRO A 1 94 ? 6.383 -6.881 -14.114 1.00 89.88 94 PRO A C 1
ATOM 746 O O . PRO A 1 94 ? 5.831 -5.882 -14.561 1.00 89.88 94 PRO A O 1
ATOM 749 N N . ILE A 1 95 ? 5.789 -7.701 -13.244 1.00 93.31 95 ILE A N 1
ATOM 750 C CA . ILE A 1 95 ? 4.459 -7.477 -12.661 1.00 93.31 95 ILE A CA 1
ATOM 751 C C . ILE A 1 95 ? 4.642 -7.353 -11.151 1.00 93.31 95 ILE A C 1
ATOM 753 O O . ILE A 1 95 ? 5.244 -8.234 -10.526 1.00 93.31 95 ILE A O 1
ATOM 757 N N . TYR A 1 96 ? 4.141 -6.265 -10.576 1.00 95.44 96 TYR A N 1
ATOM 758 C CA . TYR A 1 96 ? 4.217 -5.991 -9.146 1.00 95.44 96 TYR A CA 1
ATOM 759 C C . TYR A 1 96 ? 2.854 -6.173 -8.495 1.00 95.44 96 TYR A C 1
ATOM 761 O O . TYR A 1 96 ? 1.827 -5.823 -9.072 1.00 95.44 96 TYR A O 1
ATOM 769 N N . VAL A 1 97 ? 2.856 -6.719 -7.283 1.00 97.44 97 VAL A N 1
ATOM 770 C CA . VAL A 1 97 ? 1.647 -6.935 -6.493 1.00 97.44 97 VAL A CA 1
ATOM 771 C C . VAL A 1 97 ? 1.858 -6.339 -5.111 1.00 97.44 97 VAL A C 1
ATOM 773 O O . VAL A 1 97 ? 2.810 -6.702 -4.426 1.00 97.44 97 VAL A O 1
ATOM 776 N N . MET A 1 98 ? 0.988 -5.428 -4.689 1.00 97.94 98 MET A N 1
ATOM 777 C CA . MET A 1 98 ? 0.938 -4.961 -3.305 1.00 97.94 98 MET A CA 1
ATOM 778 C C . MET A 1 98 ? -0.206 -5.666 -2.589 1.00 97.94 98 MET A C 1
ATOM 780 O O . MET A 1 98 ? -1.308 -5.746 -3.126 1.00 97.94 98 MET A O 1
ATOM 784 N N . ILE A 1 99 ? 0.051 -6.174 -1.388 1.00 98.19 99 ILE A N 1
ATOM 785 C CA . ILE A 1 99 ? -0.943 -6.890 -0.585 1.00 98.19 99 ILE A CA 1
ATOM 786 C C . ILE A 1 99 ? -1.049 -6.212 0.778 1.00 98.19 99 ILE A C 1
ATOM 788 O O . ILE A 1 99 ? -0.033 -5.868 1.384 1.00 98.19 99 ILE A O 1
ATOM 792 N N . SER A 1 100 ? -2.280 -6.014 1.243 1.00 97.81 100 SER A N 1
ATOM 793 C CA . SER A 1 100 ? -2.588 -5.678 2.633 1.00 97.81 100 SER A CA 1
ATOM 794 C C . SER A 1 100 ? -3.775 -6.505 3.128 1.00 97.81 100 SER A C 1
ATOM 796 O O . SER A 1 100 ? -4.711 -6.783 2.375 1.00 97.81 100 SER A O 1
ATOM 798 N N . LYS A 1 101 ? -3.778 -6.903 4.403 1.00 97.06 101 LYS A N 1
ATOM 799 C CA . LYS A 1 101 ? -4.992 -7.422 5.048 1.00 97.06 101 LYS A CA 1
ATOM 800 C C . LYS A 1 101 ? -5.991 -6.281 5.214 1.00 97.06 101 LYS A C 1
ATOM 802 O O . LYS A 1 101 ? -5.688 -5.313 5.911 1.00 97.06 101 LYS A O 1
ATOM 807 N N . LYS A 1 102 ? -7.180 -6.402 4.622 1.00 96.75 102 LYS A N 1
ATOM 808 C CA . LYS A 1 102 ? -8.235 -5.401 4.773 1.00 96.75 102 LYS A CA 1
ATOM 809 C C . LYS A 1 102 ? -8.942 -5.623 6.104 1.00 96.75 102 LYS A C 1
ATOM 811 O O . LYS A 1 102 ? -9.566 -6.663 6.325 1.00 96.75 102 LYS A O 1
ATOM 816 N N . LEU A 1 103 ? -8.807 -4.665 7.013 1.00 94.88 103 LEU A N 1
ATOM 817 C CA . LEU A 1 103 ? -9.573 -4.649 8.246 1.00 94.88 103 LEU A CA 1
ATOM 818 C C . LEU A 1 103 ? -10.931 -4.003 8.003 1.00 94.88 103 LEU A C 1
ATOM 820 O O . LEU A 1 103 ? -11.024 -2.884 7.496 1.00 94.88 103 LEU A O 1
ATOM 824 N N . GLU A 1 104 ? -11.970 -4.693 8.448 1.00 91.69 104 GLU A N 1
ATOM 825 C CA . GLU A 1 104 ? -13.350 -4.237 8.359 1.00 91.69 104 GLU A CA 1
ATOM 826 C C . GLU A 1 104 ? -13.910 -3.988 9.752 1.00 91.69 104 GLU A C 1
ATOM 828 O O . GLU A 1 104 ? -13.511 -4.633 10.728 1.00 91.69 104 GLU A O 1
ATOM 833 N N . TYR A 1 105 ? -14.823 -3.024 9.835 1.00 89.25 105 TYR A N 1
ATOM 834 C CA . TYR A 1 105 ? -15.528 -2.725 11.069 1.00 89.25 105 TYR A CA 1
ATOM 835 C C . TYR A 1 105 ? -16.482 -3.874 11.408 1.00 89.25 105 TYR A C 1
ATOM 837 O O . TYR A 1 105 ? -17.377 -4.199 10.630 1.00 89.25 105 TYR A O 1
ATOM 845 N N . ASP A 1 106 ? -16.285 -4.478 12.577 1.00 84.75 106 ASP A N 1
ATOM 846 C CA . ASP A 1 106 ? -17.103 -5.567 13.100 1.00 84.75 106 ASP A CA 1
ATOM 847 C C . ASP A 1 106 ? -18.085 -5.017 14.140 1.00 84.75 106 ASP A C 1
ATOM 849 O O . ASP A 1 106 ? -17.768 -4.882 15.325 1.00 84.75 106 ASP A O 1
ATOM 853 N N . GLU A 1 107 ? -19.301 -4.706 13.690 1.00 75.88 107 GLU A N 1
ATOM 854 C CA . GLU A 1 107 ? -20.388 -4.231 14.556 1.00 75.88 107 GLU A CA 1
ATOM 855 C C . GLU A 1 107 ? -20.745 -5.222 15.667 1.00 75.88 107 GLU A C 1
ATOM 857 O O . GLU A 1 107 ? -21.159 -4.802 16.748 1.00 75.88 107 GLU A O 1
ATOM 862 N N . LYS A 1 108 ? -20.556 -6.527 15.430 1.00 70.81 108 LYS A N 1
ATOM 863 C CA . LYS A 1 108 ? -20.902 -7.579 16.395 1.00 70.81 108 LYS A CA 1
ATOM 864 C C . LYS A 1 108 ? -19.902 -7.664 17.540 1.00 70.81 108 LYS A C 1
ATOM 866 O O . LYS A 1 108 ? -20.244 -8.151 18.605 1.00 70.81 108 LYS A O 1
ATOM 871 N N . ASP A 1 109 ? -18.683 -7.176 17.353 1.00 70.69 109 ASP A N 1
ATOM 872 C CA . ASP A 1 109 ? -17.675 -7.121 18.414 1.00 70.69 109 ASP A CA 1
ATOM 873 C C . ASP A 1 109 ? -17.378 -5.687 18.853 1.00 70.69 109 ASP A C 1
ATOM 875 O O . ASP A 1 109 ? -16.304 -5.396 19.375 1.00 70.69 109 ASP A O 1
ATOM 879 N N . SER A 1 110 ? -18.336 -4.780 18.645 1.00 73.94 110 SER A N 1
ATOM 880 C CA . SER A 1 110 ? -18.289 -3.436 19.211 1.00 73.94 110 SER A CA 1
ATOM 881 C C . SER A 1 110 ? -18.081 -3.512 20.725 1.00 73.94 110 SER A C 1
ATOM 883 O O . SER A 1 110 ? -18.806 -4.226 21.417 1.00 73.94 110 SER A O 1
ATOM 885 N N . LEU A 1 111 ? -17.134 -2.738 21.266 1.00 76.81 111 LEU A N 1
ATOM 886 C CA . LEU A 1 111 ? -16.925 -2.654 22.719 1.00 76.81 111 LEU A CA 1
ATOM 887 C C . LEU A 1 111 ? -18.121 -2.021 23.446 1.00 76.81 111 LEU A C 1
ATOM 889 O O . LEU A 1 111 ? -18.260 -2.186 24.654 1.00 76.81 111 LEU A O 1
ATOM 893 N N . VAL A 1 112 ? -18.981 -1.313 22.708 1.00 80.25 112 VAL A N 1
ATOM 894 C CA . VAL A 1 112 ? -20.197 -0.695 23.237 1.00 80.25 112 VAL A CA 1
ATOM 895 C C . VAL A 1 112 ? -21.320 -1.731 23.295 1.00 80.25 112 VAL A C 1
ATOM 897 O O . VAL A 1 112 ? -21.780 -2.077 24.377 1.00 80.25 112 VAL A O 1
ATOM 900 N N . PHE A 1 113 ? -21.735 -2.268 22.145 1.00 76.06 113 PHE A N 1
ATOM 901 C CA . PHE A 1 113 ? -22.948 -3.092 22.031 1.00 76.06 113 PHE A CA 1
ATOM 902 C C . PHE A 1 113 ? -22.698 -4.608 22.089 1.00 76.06 113 PHE A C 1
ATOM 904 O O . PHE A 1 113 ? -23.627 -5.389 22.313 1.00 76.06 113 PHE A O 1
ATOM 911 N N . GLY A 1 114 ? -21.454 -5.043 21.872 1.00 74.69 114 GLY A N 1
ATOM 912 C CA . GLY A 1 114 ? -21.094 -6.448 21.704 1.00 74.69 114 GLY A CA 1
ATOM 913 C C . GLY A 1 114 ? -21.982 -7.170 20.686 1.00 74.69 114 GLY A C 1
ATOM 914 O O . GLY A 1 114 ? -22.530 -6.572 19.759 1.00 74.69 114 GLY A O 1
ATOM 915 N N . ASN A 1 115 ? -22.183 -8.470 20.911 1.00 76.25 115 ASN A N 1
ATOM 916 C CA . ASN A 1 115 ? -22.990 -9.318 20.027 1.00 76.25 115 ASN A CA 1
ATOM 917 C C . ASN A 1 115 ? -24.491 -8.960 20.018 1.00 76.25 115 ASN A C 1
ATOM 919 O O . ASN A 1 115 ? -25.224 -9.568 19.249 1.00 76.25 115 ASN A O 1
ATOM 923 N N . CYS A 1 116 ? -24.939 -8.015 20.854 1.00 79.12 116 CYS A N 1
ATOM 924 C CA . CYS A 1 116 ? -26.349 -7.666 21.046 1.00 79.12 116 CYS A CA 1
ATOM 925 C C . CYS A 1 116 ? -26.780 -6.397 20.294 1.00 79.12 116 CYS A C 1
ATOM 927 O O . CYS A 1 116 ? -27.873 -5.889 20.526 1.00 79.12 116 CYS A O 1
ATOM 929 N N . ASN A 1 117 ? -25.940 -5.853 19.404 1.00 82.50 117 ASN A N 1
ATOM 930 C CA . ASN A 1 117 ? -26.260 -4.632 18.654 1.00 82.50 117 ASN A CA 1
ATOM 931 C C . ASN A 1 117 ? -27.582 -4.740 17.869 1.00 82.50 117 ASN A C 1
ATOM 933 O O . ASN A 1 117 ? -28.392 -3.816 17.875 1.00 82.50 117 ASN A O 1
ATOM 937 N N . LYS A 1 118 ? -27.822 -5.890 17.224 1.00 84.00 118 LYS A N 1
ATOM 938 C CA . LYS A 1 118 ? -29.045 -6.146 16.447 1.00 84.00 118 LYS A CA 1
ATOM 939 C C . LYS A 1 118 ? -30.279 -6.135 17.353 1.00 84.00 118 LYS A C 1
ATOM 941 O O . LYS A 1 118 ? -31.289 -5.525 17.023 1.00 84.00 118 LYS A O 1
ATOM 946 N N . GLU A 1 119 ? -30.179 -6.805 18.493 1.00 83.50 119 GLU A N 1
ATOM 947 C CA . GLU A 1 119 ? -31.217 -6.921 19.511 1.00 83.50 119 GLU A CA 1
ATOM 948 C C . GLU A 1 119 ? -31.555 -5.566 20.142 1.00 83.50 119 GLU A C 1
ATOM 950 O O . GLU A 1 119 ? -32.728 -5.242 20.319 1.00 83.50 119 GLU A O 1
ATOM 955 N N . ILE A 1 120 ? -30.537 -4.751 20.425 1.00 83.38 120 ILE A N 1
ATOM 956 C CA . ILE A 1 120 ? -30.697 -3.387 20.944 1.00 83.38 120 ILE A CA 1
ATOM 957 C C . ILE A 1 120 ? -31.391 -2.497 19.907 1.00 83.38 120 ILE A C 1
ATOM 959 O O . ILE A 1 120 ? -32.299 -1.748 20.267 1.00 83.38 120 ILE A O 1
ATOM 963 N N . GLY A 1 121 ? -31.021 -2.610 18.628 1.00 84.81 121 GLY A N 1
ATOM 964 C CA . GLY A 1 121 ? -31.686 -1.882 17.547 1.00 84.81 121 GLY A CA 1
ATOM 965 C C . GLY A 1 121 ? -33.162 -2.253 17.409 1.00 84.81 121 GLY A C 1
ATOM 966 O O . GLY A 1 121 ? -34.018 -1.373 17.395 1.00 84.81 121 GLY A O 1
ATOM 967 N N . ALA A 1 122 ? -33.480 -3.550 17.417 1.00 84.25 122 ALA A N 1
ATOM 968 C CA . ALA A 1 122 ? -34.862 -4.029 17.379 1.00 84.25 122 ALA A CA 1
ATOM 969 C C . ALA A 1 122 ? -35.682 -3.553 18.594 1.00 84.25 122 ALA A C 1
ATOM 971 O O . ALA A 1 122 ? -36.844 -3.169 18.457 1.00 84.25 122 ALA A O 1
ATOM 972 N N . TYR A 1 123 ? -35.070 -3.520 19.783 1.00 83.62 123 TYR A N 1
ATOM 973 C CA . TYR A 1 123 ? -35.694 -2.967 20.986 1.00 83.62 123 TYR A CA 1
ATOM 974 C C . TYR A 1 123 ? -35.952 -1.456 20.875 1.00 83.62 123 TYR A C 1
ATOM 976 O O . TYR A 1 123 ? -37.029 -0.980 21.233 1.00 83.62 123 TYR A O 1
ATOM 984 N N . SER A 1 124 ? -34.988 -0.695 20.350 1.00 85.75 124 SER A N 1
ATOM 985 C CA . SER A 1 124 ? -35.129 0.749 20.127 1.00 85.75 124 SER A CA 1
ATOM 986 C C . SER A 1 124 ? -36.229 1.071 19.110 1.00 85.75 124 SER A C 1
ATOM 988 O O . SER A 1 124 ? -37.064 1.936 19.369 1.00 85.75 124 SER A O 1
ATOM 990 N N . ASN A 1 125 ? -36.310 0.301 18.022 1.00 86.69 125 ASN A N 1
ATOM 991 C CA . ASN A 1 125 ? -37.322 0.455 16.973 1.00 86.69 125 ASN A CA 1
ATOM 992 C C . ASN A 1 125 ? -38.730 -0.015 17.390 1.00 86.69 125 ASN A C 1
ATOM 994 O O . ASN A 1 125 ? -39.679 0.135 16.622 1.00 86.69 125 ASN A O 1
ATOM 998 N N . GLY A 1 126 ? -38.885 -0.609 18.579 1.00 84.12 126 GLY A N 1
ATOM 999 C CA . GLY A 1 126 ? -40.160 -1.155 19.052 1.00 84.12 126 GLY A CA 1
ATOM 1000 C C . GLY A 1 126 ? -40.571 -2.474 18.389 1.00 84.12 126 GLY A C 1
ATOM 1001 O O . GLY A 1 126 ? -41.704 -2.915 18.570 1.00 84.12 126 GLY A O 1
ATOM 1002 N N . GLU A 1 127 ? -39.664 -3.125 17.654 1.00 84.62 127 GLU A N 1
ATOM 1003 C CA . GLU A 1 127 ? -39.875 -4.456 17.065 1.00 84.62 127 GLU A CA 1
ATOM 1004 C C . GLU A 1 127 ? -39.987 -5.537 18.156 1.00 84.62 127 GLU A C 1
ATOM 1006 O O . GLU A 1 127 ? -40.639 -6.562 17.963 1.00 84.62 127 GLU A O 1
ATOM 1011 N N . ILE A 1 128 ? -39.378 -5.296 19.325 1.00 77.75 128 ILE A N 1
ATOM 1012 C CA . ILE A 1 128 ? -39.408 -6.168 20.505 1.00 77.75 128 ILE A CA 1
ATOM 1013 C C . ILE A 1 128 ? -39.651 -5.309 21.754 1.00 77.75 128 ILE A C 1
ATOM 1015 O O . ILE A 1 128 ? -39.114 -4.208 21.861 1.00 77.75 128 ILE A O 1
ATOM 1019 N N . SER A 1 129 ? -40.421 -5.804 22.732 1.00 76.19 129 SER A N 1
ATOM 1020 C CA . SER A 1 129 ? -40.675 -5.101 23.999 1.00 76.19 129 SER A CA 1
ATOM 1021 C C . SER A 1 129 ? -40.316 -5.932 25.232 1.00 76.19 129 SER A C 1
ATOM 1023 O O . SER A 1 129 ? -40.436 -7.159 25.249 1.00 76.19 129 SER A O 1
ATOM 1025 N N . TYR A 1 130 ? -39.907 -5.247 26.304 1.00 69.19 130 TYR A N 1
ATOM 1026 C CA . TYR A 1 130 ? -39.453 -5.888 27.542 1.00 69.19 130 TYR A CA 1
ATOM 1027 C C . TYR A 1 130 ? -40.593 -6.616 28.268 1.00 69.19 130 TYR A C 1
ATOM 1029 O O . TYR A 1 130 ? -40.410 -7.718 28.769 1.00 69.19 130 TYR A O 1
ATOM 1037 N N . SER A 1 131 ? -41.804 -6.049 28.246 1.00 69.75 131 SER A N 1
ATOM 1038 C CA . SER A 1 131 ? -43.005 -6.668 28.825 1.00 69.75 131 SER A CA 1
ATOM 1039 C C . SER A 1 131 ? -43.454 -7.931 28.087 1.00 69.75 131 SER A C 1
ATOM 1041 O O . SER A 1 131 ? -44.218 -8.726 28.633 1.00 69.75 131 SER A O 1
ATOM 1043 N N . TYR A 1 132 ? -43.014 -8.114 26.841 1.00 64.56 132 TYR A N 1
ATOM 1044 C CA . TYR A 1 132 ? -43.263 -9.319 26.059 1.00 64.56 132 TYR A CA 1
ATOM 1045 C C . TYR A 1 132 ? -42.162 -10.362 26.282 1.00 64.56 132 TYR A C 1
ATOM 1047 O O . TYR A 1 132 ? -42.468 -11.538 26.439 1.00 64.56 132 TYR A O 1
ATOM 1055 N N . ILE A 1 133 ? -40.905 -9.925 26.392 1.00 64.62 133 ILE A N 1
ATOM 1056 C CA . ILE A 1 133 ? -39.761 -10.745 26.824 1.00 64.62 133 ILE A CA 1
ATOM 1057 C C . ILE A 1 133 ? -40.033 -11.346 28.218 1.00 64.62 133 ILE A C 1
ATOM 1059 O O . ILE A 1 133 ? -39.950 -12.553 28.402 1.00 64.62 133 ILE A O 1
ATOM 1063 N N . GLU A 1 134 ? -40.480 -10.550 29.193 1.00 65.00 134 GLU A N 1
ATOM 1064 C CA . GLU A 1 134 ? -40.813 -11.029 30.550 1.00 65.00 134 GLU A CA 1
ATOM 1065 C C . GLU A 1 134 ? -41.909 -12.114 30.587 1.00 65.00 134 GLU A C 1
ATOM 1067 O O . GLU A 1 134 ? -41.986 -12.870 31.554 1.00 65.00 134 GLU A O 1
ATOM 1072 N N . LYS A 1 135 ? -42.748 -12.214 29.544 1.00 62.84 135 LYS A N 1
ATOM 1073 C CA . LYS A 1 135 ? -43.831 -13.208 29.437 1.00 62.84 135 LYS A CA 1
ATOM 1074 C C . LYS A 1 135 ? -43.392 -14.545 28.830 1.00 62.84 135 LYS A C 1
ATOM 1076 O O . LYS A 1 135 ? -44.180 -15.488 28.854 1.00 62.84 135 LYS A O 1
ATOM 1081 N N . ILE A 1 136 ? -42.185 -14.644 28.273 1.00 59.09 136 ILE A N 1
ATOM 1082 C CA . ILE A 1 136 ? -41.678 -15.886 27.677 1.00 59.09 136 ILE A CA 1
ATOM 1083 C C . ILE A 1 136 ? -41.105 -16.764 28.802 1.00 59.09 136 ILE A C 1
ATOM 1085 O O . ILE A 1 136 ? -40.155 -16.392 29.489 1.00 59.09 136 ILE A O 1
ATOM 1089 N N . ASP A 1 137 ? -41.734 -17.921 29.001 1.00 54.81 137 ASP A N 1
ATOM 1090 C CA . ASP A 1 137 ? -41.533 -18.844 30.123 1.00 54.81 137 ASP A CA 1
ATOM 1091 C C . ASP A 1 137 ? -40.113 -19.463 30.206 1.00 54.81 137 ASP A C 1
ATOM 1093 O O . ASP A 1 137 ? -39.344 -19.502 29.241 1.00 54.81 137 ASP A O 1
ATOM 1097 N N . LYS A 1 138 ? -39.789 -19.971 31.403 1.00 53.22 138 LYS A N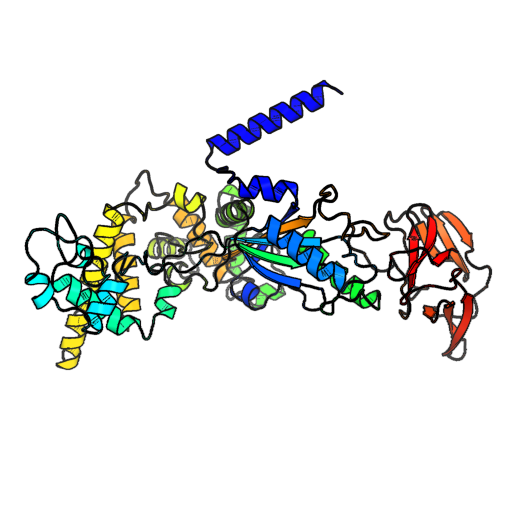 1
ATOM 1098 C CA . LYS A 1 138 ? -38.500 -20.403 31.982 1.00 53.22 138 LYS A CA 1
ATOM 1099 C C . LYS A 1 138 ? -37.690 -21.473 31.222 1.00 53.22 138 LYS A C 1
ATOM 1101 O O . LYS A 1 138 ? -36.587 -21.795 31.674 1.00 53.22 138 LYS A O 1
ATOM 1106 N N . ASP A 1 139 ? -38.138 -21.929 30.054 1.00 56.91 139 ASP A N 1
ATOM 1107 C CA . ASP A 1 139 ? -37.477 -22.970 29.245 1.00 56.91 139 ASP A CA 1
ATOM 1108 C C . ASP A 1 139 ? -36.526 -22.434 28.150 1.00 56.91 139 ASP A C 1
ATOM 1110 O O . ASP A 1 139 ? -35.927 -23.208 27.405 1.00 56.91 139 ASP A O 1
ATOM 1114 N N . LYS A 1 140 ? -36.282 -21.113 28.116 1.00 58.72 140 LYS A N 1
ATOM 1115 C CA . LYS A 1 140 ? -35.147 -20.456 27.421 1.00 58.72 140 LYS A CA 1
ATOM 1116 C C . LYS A 1 140 ? -34.963 -20.871 25.945 1.00 58.72 140 LYS A C 1
ATOM 1118 O O . LYS A 1 140 ? -33.968 -21.531 25.611 1.00 58.72 140 LYS A O 1
ATOM 1123 N N . PRO A 1 141 ? -35.830 -20.431 25.017 1.00 57.38 141 PRO A N 1
ATOM 1124 C CA . PRO A 1 141 ? -35.514 -20.549 23.598 1.00 57.38 141 PRO A CA 1
ATOM 1125 C C . PRO A 1 141 ? -34.189 -19.825 23.296 1.00 57.38 141 PRO A C 1
ATOM 1127 O O . PRO A 1 141 ? -33.946 -18.723 23.784 1.00 57.38 141 PRO A O 1
ATOM 1130 N N . ARG A 1 142 ? -33.298 -20.451 22.511 1.00 61.81 142 ARG A N 1
ATOM 1131 C CA . ARG A 1 142 ? -32.004 -19.846 22.121 1.00 61.81 142 ARG A CA 1
ATOM 1132 C C . ARG A 1 142 ? -32.182 -18.622 21.218 1.00 61.81 142 ARG A C 1
ATOM 1134 O O . ARG A 1 142 ? -31.295 -17.781 21.171 1.00 61.81 142 ARG A O 1
ATOM 1141 N N . THR A 1 143 ? -33.300 -18.536 20.506 1.00 64.62 143 THR A N 1
ATOM 1142 C CA . THR A 1 143 ? -33.647 -17.432 19.611 1.00 64.62 143 THR A CA 1
ATOM 1143 C C . THR A 1 143 ? -35.146 -17.133 19.697 1.00 64.62 143 THR A C 1
ATOM 1145 O O . THR A 1 143 ? -35.947 -18.037 19.924 1.00 64.62 143 THR A O 1
ATOM 1148 N N . TYR A 1 144 ? -35.535 -15.874 19.507 1.00 66.25 144 TYR A N 1
ATOM 1149 C CA . TYR A 1 144 ? -36.923 -15.408 19.483 1.00 66.25 144 TYR A CA 1
ATOM 1150 C C . TYR A 1 144 ? -37.129 -14.477 18.285 1.00 66.25 144 TYR A C 1
ATOM 1152 O O . TYR A 1 144 ? -36.397 -13.506 18.149 1.00 66.25 144 TYR A O 1
ATOM 1160 N N . GLN A 1 145 ? -38.064 -14.792 17.378 1.00 69.38 145 GLN A N 1
ATOM 1161 C CA . GLN A 1 145 ? -38.275 -14.040 16.121 1.00 69.38 145 GLN A CA 1
ATOM 1162 C C . GLN A 1 145 ? -36.980 -13.796 15.304 1.00 69.38 145 GLN A C 1
ATOM 1164 O O . GLN A 1 145 ? -36.859 -12.825 14.567 1.00 69.38 145 GLN A O 1
ATOM 1169 N N . GLY A 1 146 ? -35.987 -14.685 15.430 1.00 74.19 146 GLY A N 1
ATOM 1170 C CA . GLY A 1 146 ? -34.675 -14.534 14.783 1.00 74.19 146 GLY A CA 1
ATOM 1171 C C . GLY A 1 146 ? -33.667 -13.639 15.528 1.00 74.19 146 GLY A C 1
ATOM 1172 O O . GLY A 1 146 ? -32.614 -13.322 14.964 1.00 74.19 146 GLY A O 1
ATOM 1173 N N . PHE A 1 147 ? -33.966 -13.247 16.768 1.00 74.75 147 PHE A N 1
ATOM 1174 C CA . PHE A 1 147 ? -33.108 -12.484 17.683 1.00 74.75 147 PHE A CA 1
ATOM 1175 C C . PHE A 1 147 ? -32.570 -13.367 18.814 1.00 74.75 147 PHE A C 1
ATOM 1177 O O . PHE A 1 147 ? -33.255 -14.295 19.247 1.00 74.75 147 PHE A O 1
ATOM 1184 N N . ASP A 1 148 ? -31.350 -13.114 19.293 1.00 76.19 148 ASP A N 1
ATOM 1185 C CA . ASP A 1 148 ? -30.762 -13.891 20.388 1.00 76.19 148 ASP A CA 1
ATOM 1186 C C . ASP A 1 148 ? -31.408 -13.508 21.727 1.00 76.19 148 ASP A C 1
ATOM 1188 O O . ASP A 1 148 ? -31.190 -12.430 22.281 1.00 76.19 148 ASP A O 1
ATOM 1192 N N . ALA A 1 149 ? -32.192 -14.433 22.282 1.00 72.19 149 ALA A N 1
ATOM 1193 C CA . ALA A 1 149 ? -32.858 -14.254 23.564 1.00 72.19 149 ALA A CA 1
ATOM 1194 C C . ALA A 1 149 ? -31.858 -13.981 24.707 1.00 72.19 149 ALA A C 1
ATOM 1196 O O . ALA A 1 149 ? -32.194 -13.299 25.674 1.00 72.19 149 ALA A O 1
ATOM 1197 N N . LYS A 1 150 ? -30.606 -14.452 24.607 1.00 72.88 150 LYS A N 1
ATOM 1198 C CA . LYS A 1 150 ? -29.570 -14.234 25.634 1.00 72.88 150 LYS A CA 1
ATOM 1199 C C . LYS A 1 150 ? -29.177 -12.769 25.806 1.00 72.88 150 LYS A C 1
ATOM 1201 O O . LYS A 1 150 ? -28.617 -12.427 26.842 1.00 72.88 150 LYS A O 1
ATOM 1206 N N . CYS A 1 151 ? -29.472 -11.910 24.835 1.00 74.38 151 CYS A N 1
ATOM 1207 C CA . CYS A 1 151 ? -29.268 -10.471 24.974 1.00 74.38 151 CYS A CA 1
ATOM 1208 C C . CYS A 1 151 ? -30.265 -9.810 25.937 1.00 74.38 151 CYS A C 1
ATOM 1210 O O . CYS A 1 151 ? -30.020 -8.689 26.372 1.00 74.38 151 CYS A O 1
ATOM 1212 N N . PHE A 1 152 ? -31.348 -10.508 26.297 1.00 67.94 152 PHE A N 1
ATOM 1213 C CA . PHE A 1 152 ? -32.453 -9.972 27.092 1.00 67.94 152 PHE A CA 1
ATOM 1214 C C . PHE A 1 152 ? -32.666 -10.680 28.440 1.00 67.94 152 PHE A C 1
ATOM 1216 O O . PHE A 1 152 ? -33.377 -10.156 29.294 1.00 67.94 152 PHE A O 1
ATOM 1223 N N . TYR A 1 153 ? -32.075 -11.864 28.654 1.00 60.00 153 TYR A N 1
ATOM 1224 C CA . TYR A 1 153 ? -32.239 -12.629 29.896 1.00 60.00 153 TYR A CA 1
ATOM 1225 C C . TYR A 1 153 ? -30.913 -12.886 30.604 1.00 60.00 153 TYR A C 1
ATOM 1227 O O . TYR A 1 153 ? -29.993 -13.493 30.053 1.00 60.00 153 TYR A O 1
ATOM 1235 N N . LYS A 1 154 ? -30.876 -12.573 31.899 1.00 56.91 154 LYS A N 1
ATOM 1236 C CA . LYS A 1 154 ? -29.773 -12.927 32.792 1.00 56.91 154 LYS A CA 1
ATOM 1237 C C . LYS A 1 154 ? -29.917 -14.393 33.239 1.00 56.91 154 LYS A C 1
ATOM 1239 O O . LYS A 1 154 ? -30.733 -14.722 34.094 1.00 56.91 154 LYS A O 1
ATOM 1244 N N . LYS A 1 155 ? -29.128 -15.307 32.671 1.00 47.44 155 LYS A N 1
ATOM 1245 C CA . LYS A 1 155 ? -28.524 -16.383 33.478 1.00 47.44 155 LYS A CA 1
ATOM 1246 C C . LYS A 1 155 ? -27.043 -16.037 33.492 1.00 47.44 155 LYS A C 1
ATOM 1248 O O . LYS A 1 155 ? -26.433 -16.079 32.432 1.00 47.44 155 LYS A O 1
ATOM 1253 N N . ASP A 1 156 ? -26.535 -15.623 34.646 1.00 44.88 156 ASP A N 1
ATOM 1254 C CA . ASP A 1 156 ? -25.095 -15.447 34.872 1.00 44.88 156 ASP A CA 1
ATOM 1255 C C . ASP A 1 156 ? -24.428 -14.333 34.013 1.00 44.88 156 ASP A C 1
ATOM 1257 O O . ASP A 1 156 ? -23.493 -14.597 33.268 1.00 44.88 156 ASP A O 1
ATOM 1261 N N . ASP A 1 157 ? -24.899 -13.079 34.152 1.00 49.56 157 ASP A N 1
ATOM 1262 C CA . ASP A 1 157 ? -24.298 -11.825 33.618 1.00 49.56 157 ASP A CA 1
ATOM 1263 C C . ASP A 1 157 ? -24.570 -11.401 32.154 1.00 49.56 157 ASP A C 1
ATOM 1265 O O . ASP A 1 157 ? -23.702 -11.497 31.288 1.00 49.56 157 ASP A O 1
ATOM 1269 N N . LYS A 1 158 ? -25.747 -10.784 31.901 1.00 54.22 158 LYS A N 1
ATOM 1270 C CA . LYS A 1 158 ? -25.967 -9.624 30.993 1.00 54.22 158 LYS A CA 1
ATOM 1271 C C . LYS A 1 158 ? -27.373 -8.977 31.098 1.00 54.22 158 LYS A C 1
ATOM 1273 O O . LYS A 1 158 ? -28.325 -9.622 31.521 1.00 54.22 158 LYS A O 1
ATOM 1278 N N . TYR A 1 159 ? -27.375 -7.679 30.767 1.00 56.94 159 TYR A N 1
ATOM 1279 C CA . TYR A 1 159 ? -28.359 -6.575 30.785 1.00 56.94 159 TYR A CA 1
ATOM 1280 C C . TYR A 1 159 ? -29.657 -6.695 31.617 1.00 56.94 159 TYR A C 1
ATOM 1282 O O . TYR A 1 159 ? -30.611 -7.352 31.220 1.00 56.94 159 TYR A O 1
ATOM 1290 N N . SER A 1 160 ? -29.731 -5.978 32.745 1.00 68.75 160 SER A N 1
ATOM 1291 C CA . SER A 1 160 ? -30.979 -5.614 33.426 1.00 68.75 160 SER A CA 1
ATOM 1292 C C . SER A 1 160 ? -31.851 -4.721 32.534 1.00 68.75 160 SER A C 1
ATOM 1294 O O . SER A 1 160 ? -31.372 -4.137 31.559 1.00 68.75 160 SER A O 1
ATOM 1296 N N . ARG A 1 161 ? -33.129 -4.560 32.894 1.00 73.94 161 ARG A N 1
ATOM 1297 C CA . ARG A 1 161 ? -34.035 -3.621 32.216 1.00 73.94 161 ARG A CA 1
ATOM 1298 C C . ARG A 1 161 ? -33.435 -2.214 32.134 1.00 73.94 161 ARG A C 1
ATOM 1300 O O . ARG A 1 161 ? -33.485 -1.591 31.079 1.00 73.94 161 ARG A O 1
ATOM 1307 N N . ASP A 1 162 ? -32.798 -1.764 33.210 1.00 78.75 162 ASP A N 1
ATOM 1308 C CA . ASP A 1 162 ? -32.125 -0.465 33.258 1.00 78.75 162 ASP A CA 1
ATOM 1309 C C . ASP A 1 162 ? -30.910 -0.411 32.326 1.00 78.75 162 ASP A C 1
ATOM 1311 O O . ASP A 1 162 ? -30.689 0.600 31.659 1.00 78.75 162 ASP A O 1
ATOM 1315 N N . GLU A 1 163 ? -30.132 -1.496 32.233 1.00 79.38 163 GLU A N 1
ATOM 1316 C CA . GLU A 1 163 ? -29.022 -1.581 31.282 1.00 79.38 163 GLU A CA 1
ATOM 1317 C C . GLU A 1 163 ? -29.543 -1.531 29.834 1.00 79.38 163 GLU A C 1
ATOM 1319 O O . GLU A 1 163 ? -28.994 -0.795 29.017 1.00 79.38 163 GLU A O 1
ATOM 1324 N N . MET A 1 164 ? -30.634 -2.236 29.513 1.00 79.94 164 MET A N 1
ATOM 1325 C CA . MET A 1 164 ? -31.254 -2.190 28.181 1.00 79.94 164 MET A CA 1
ATOM 1326 C C . MET A 1 164 ? -31.766 -0.791 27.819 1.00 79.94 164 MET A C 1
ATOM 1328 O O . MET A 1 164 ? -31.556 -0.344 26.695 1.00 79.94 164 MET A O 1
ATOM 1332 N N . GLU A 1 165 ? -32.367 -0.057 28.759 1.00 84.38 165 GLU A N 1
ATOM 1333 C CA . GLU A 1 165 ? -32.771 1.343 28.545 1.00 84.38 165 GLU A CA 1
ATOM 1334 C C . GLU A 1 165 ? -31.575 2.291 28.355 1.00 84.38 165 GLU A C 1
ATOM 1336 O O . GLU A 1 165 ? -31.661 3.318 27.669 1.00 84.38 165 GLU A O 1
ATOM 1341 N N . GLN A 1 166 ? -30.425 1.982 28.954 1.00 87.00 166 GLN A N 1
ATOM 1342 C CA . GLN A 1 166 ? -29.189 2.712 28.684 1.00 87.00 166 GLN A CA 1
ATOM 1343 C C . GLN A 1 166 ? -28.649 2.395 27.291 1.00 87.00 166 GLN A C 1
ATOM 1345 O O . GLN A 1 166 ? -28.348 3.325 26.550 1.00 87.00 166 GLN A O 1
ATOM 1350 N N . TYR A 1 167 ? -28.611 1.126 26.883 1.00 86.44 167 TYR A N 1
ATOM 1351 C CA . TYR A 1 167 ? -28.190 0.749 25.533 1.00 86.44 167 TYR A CA 1
ATOM 1352 C C . TYR A 1 167 ? -29.094 1.273 24.437 1.00 86.44 167 TYR A C 1
ATOM 1354 O O . TYR A 1 167 ? -28.589 1.735 23.417 1.00 86.44 167 TYR A O 1
ATOM 1362 N N . LYS A 1 168 ? -30.407 1.246 24.661 1.00 87.31 168 LYS A N 1
ATOM 1363 C CA . LYS A 1 168 ? -31.388 1.878 23.784 1.00 87.31 168 LYS A CA 1
ATOM 1364 C C . LYS A 1 168 ? -31.052 3.349 23.580 1.00 87.31 168 LYS A C 1
ATOM 1366 O O . LYS A 1 168 ? -30.902 3.792 22.451 1.00 87.31 168 LYS A O 1
ATOM 1371 N N . PHE A 1 169 ? -30.832 4.081 24.669 1.00 88.88 169 PHE A N 1
ATOM 1372 C CA . PHE A 1 169 ? -30.451 5.486 24.577 1.00 88.88 169 PHE A CA 1
ATOM 1373 C C . PHE A 1 169 ? -29.124 5.691 23.843 1.00 88.88 169 PHE A C 1
ATOM 1375 O O . PHE A 1 169 ? -29.020 6.599 23.022 1.00 88.88 169 PHE A O 1
ATOM 1382 N N . ILE A 1 170 ? -28.114 4.855 24.103 1.00 88.38 170 ILE A N 1
ATOM 1383 C CA . ILE A 1 170 ? -26.850 4.912 23.363 1.00 88.38 170 ILE A CA 1
ATOM 1384 C C . ILE A 1 170 ? -27.118 4.718 21.866 1.00 88.38 170 ILE A C 1
ATOM 1386 O O . ILE A 1 170 ? -26.671 5.526 21.062 1.00 88.38 170 ILE A O 1
ATOM 1390 N N . TYR A 1 171 ? -27.872 3.686 21.494 1.00 87.19 171 TYR A N 1
ATOM 1391 C CA . TYR A 1 171 ? -28.208 3.367 20.108 1.00 87.19 171 TYR A CA 1
ATOM 1392 C C . TYR A 1 171 ? -28.933 4.525 19.407 1.00 87.19 171 TYR A C 1
ATOM 1394 O O . TYR A 1 171 ? -28.521 4.957 18.331 1.00 87.19 171 TYR A O 1
ATOM 1402 N N . GLU A 1 172 ? -29.948 5.095 20.058 1.00 87.19 172 GLU A N 1
ATOM 1403 C CA . GLU A 1 172 ? -30.746 6.214 19.539 1.00 87.19 172 GLU A CA 1
ATOM 1404 C C . GLU A 1 172 ? -29.911 7.474 19.296 1.00 87.19 172 GLU A C 1
ATOM 1406 O O . GLU A 1 172 ? -30.153 8.197 18.331 1.00 87.19 172 GLU A O 1
ATOM 1411 N N . ASN A 1 173 ? -28.901 7.718 20.135 1.00 87.00 173 ASN A N 1
ATOM 1412 C CA . ASN A 1 173 ? -28.072 8.921 20.062 1.00 87.00 173 ASN A CA 1
ATOM 1413 C C . ASN A 1 173 ? -26.772 8.722 19.261 1.00 87.00 173 ASN A C 1
ATOM 1415 O O . ASN A 1 173 ? -26.150 9.702 18.861 1.00 87.00 173 ASN A O 1
ATOM 1419 N N . ILE A 1 174 ? -26.347 7.480 18.992 1.00 84.56 174 ILE A N 1
ATOM 1420 C CA . ILE A 1 174 ? -25.137 7.190 18.203 1.00 84.56 174 ILE A CA 1
ATOM 1421 C C . ILE A 1 174 ? -25.376 7.317 16.701 1.00 84.56 174 ILE A C 1
ATOM 1423 O O . ILE A 1 174 ? -24.433 7.610 15.969 1.00 84.56 174 ILE A O 1
ATOM 1427 N N . ASN A 1 175 ? -26.605 7.120 16.219 1.00 73.50 175 ASN A N 1
ATOM 1428 C CA . ASN A 1 175 ? -26.876 7.030 14.780 1.00 73.50 175 ASN A CA 1
ATOM 1429 C C . ASN A 1 175 ? -26.429 8.269 13.982 1.00 73.50 175 ASN A C 1
ATOM 1431 O O . ASN A 1 175 ? -25.983 8.130 12.845 1.00 73.50 175 ASN A O 1
ATOM 1435 N N . GLN A 1 176 ? -26.473 9.462 14.582 1.00 73.00 176 GLN A N 1
ATOM 1436 C CA . GLN A 1 176 ? -26.001 10.702 13.947 1.00 73.00 176 GLN A CA 1
ATOM 1437 C C . GLN A 1 176 ? -24.465 10.843 13.945 1.00 73.00 176 GLN A C 1
ATOM 1439 O O . GLN A 1 176 ? -23.918 11.587 13.138 1.00 73.00 176 GLN A O 1
ATOM 1444 N N . ASP A 1 177 ? -23.765 10.090 14.799 1.00 80.25 177 ASP A N 1
ATOM 1445 C CA . ASP A 1 177 ? -22.322 10.178 15.057 1.00 80.25 177 ASP A CA 1
ATOM 1446 C C . ASP A 1 177 ? -21.590 8.832 14.848 1.00 80.25 177 ASP A C 1
ATOM 1448 O O . ASP A 1 177 ? -20.470 8.622 15.329 1.00 80.25 177 ASP A O 1
ATOM 1452 N N . ILE A 1 178 ? -22.181 7.904 14.087 1.00 81.31 178 ILE A N 1
ATOM 1453 C CA . ILE A 1 178 ? -21.629 6.556 13.874 1.00 81.31 178 ILE A CA 1
ATOM 1454 C C . ILE A 1 178 ? -20.215 6.582 13.273 1.00 81.31 178 ILE A C 1
ATOM 1456 O O . ILE A 1 178 ? -19.377 5.734 13.584 1.00 81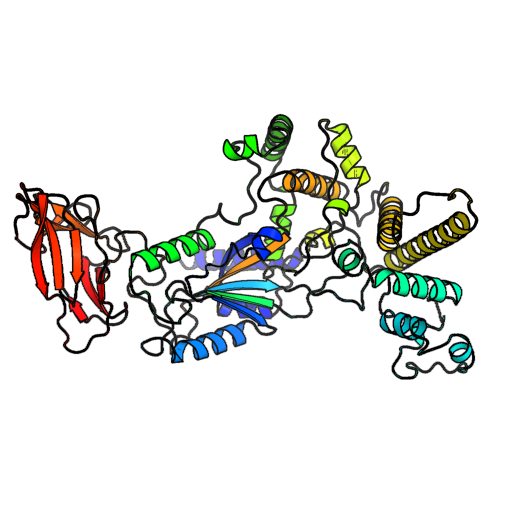.31 178 ILE A O 1
ATOM 1460 N N . ASP A 1 179 ? -19.902 7.588 12.456 1.00 81.94 179 ASP A N 1
ATOM 1461 C CA . ASP A 1 179 ? -18.562 7.781 11.905 1.00 81.94 179 ASP A CA 1
ATOM 1462 C C . ASP A 1 179 ? -17.525 8.148 12.977 1.00 81.94 179 ASP A C 1
ATOM 1464 O O . ASP A 1 179 ? -16.385 7.679 12.894 1.00 81.94 179 ASP A O 1
ATOM 1468 N N . LYS A 1 180 ? -17.913 8.917 14.007 1.00 83.12 180 LYS A N 1
ATOM 1469 C CA . LYS A 1 180 ? -17.054 9.207 15.167 1.00 83.12 180 LYS A CA 1
ATOM 1470 C C . LYS A 1 180 ? -16.823 7.950 16.003 1.00 83.12 180 LYS A C 1
ATOM 1472 O O . LYS A 1 180 ? -15.721 7.758 16.516 1.00 83.12 180 LYS A O 1
ATOM 1477 N N . LEU A 1 181 ? -17.825 7.072 16.123 1.00 85.62 181 LEU A N 1
ATOM 1478 C CA . LEU A 1 181 ? -17.639 5.768 16.766 1.00 85.62 181 LEU A CA 1
ATOM 1479 C C . LEU A 1 181 ? -16.649 4.910 15.973 1.00 85.62 181 LEU A C 1
ATOM 1481 O O . LEU A 1 181 ? -15.700 4.388 16.554 1.00 85.62 181 LEU A O 1
ATOM 1485 N N . LYS A 1 182 ? -16.834 4.805 14.650 1.00 86.00 182 LYS A N 1
ATOM 1486 C CA . LYS A 1 182 ? -15.994 4.003 13.743 1.00 86.00 182 LYS A CA 1
ATOM 1487 C C . LYS A 1 182 ? -14.537 4.466 13.679 1.00 86.00 182 LYS A C 1
ATOM 1489 O O . LYS A 1 182 ? -13.677 3.655 13.340 1.00 86.00 182 LYS A O 1
ATOM 1494 N N . SER A 1 183 ? -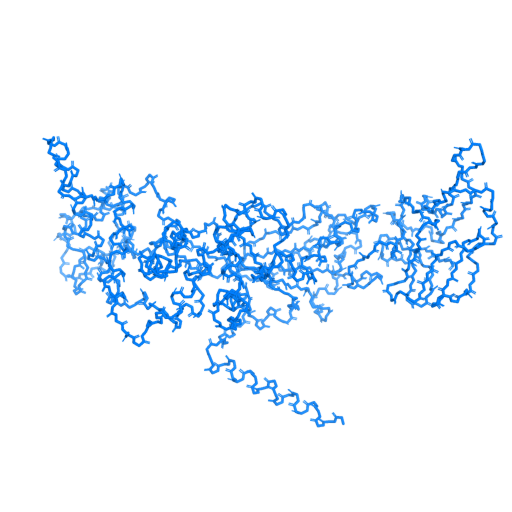14.230 5.731 13.965 1.00 83.12 183 SER A N 1
ATOM 1495 C CA . SER A 1 183 ? -12.841 6.202 14.083 1.00 83.12 183 SER A CA 1
ATOM 1496 C C . SER A 1 183 ? -12.260 6.010 15.488 1.00 83.12 183 SER A C 1
ATOM 1498 O O . SER A 1 183 ? -11.049 5.843 15.616 1.00 83.12 183 SER A O 1
ATOM 1500 N N . SER A 1 184 ? -13.104 5.979 16.523 1.00 85.88 184 SER A N 1
ATOM 1501 C CA . SER A 1 184 ? -12.694 5.938 17.930 1.00 85.88 184 SER A CA 1
ATOM 1502 C C . SER A 1 184 ? -12.024 4.635 18.382 1.00 85.88 184 SER A C 1
ATOM 1504 O O . SER A 1 184 ? -12.164 3.580 17.757 1.00 85.88 184 SER A O 1
ATOM 1506 N N . SER A 1 185 ? -11.409 4.691 19.568 1.00 84.75 185 SER A N 1
ATOM 1507 C CA . SER A 1 185 ? -10.852 3.532 20.278 1.00 84.75 185 SER A CA 1
ATOM 1508 C C . SER A 1 185 ? -11.894 2.529 20.817 1.00 84.75 185 SER A C 1
ATOM 1510 O O . SER A 1 185 ? -11.527 1.538 21.449 1.00 84.75 185 SER A O 1
ATOM 1512 N N . LEU A 1 186 ? -13.191 2.786 20.603 1.00 86.12 186 LEU A N 1
ATOM 1513 C CA . LEU A 1 186 ? -14.300 1.879 20.929 1.00 86.12 186 LEU A CA 1
ATOM 1514 C C . LEU A 1 186 ? -14.722 1.007 19.740 1.00 86.12 186 LEU A C 1
ATOM 1516 O O . LEU A 1 186 ? -15.514 0.076 19.897 1.00 86.12 186 LEU A O 1
ATOM 1520 N N . SER A 1 187 ? -14.208 1.311 18.546 1.00 87.00 187 SER A N 1
ATOM 1521 C CA . SER A 1 187 ? -14.466 0.519 17.351 1.00 87.00 187 SER A CA 1
ATOM 1522 C C . SER A 1 187 ? -13.704 -0.808 17.374 1.00 87.00 187 SER A C 1
ATOM 1524 O O . SER A 1 187 ? -12.585 -0.892 17.879 1.00 87.00 187 SER A O 1
ATOM 1526 N N . SER A 1 188 ? -14.305 -1.849 16.795 1.00 86.50 188 SER A N 1
ATOM 1527 C CA . SER A 1 188 ? -13.643 -3.135 16.577 1.00 86.50 188 SER A CA 1
ATOM 1528 C C . SER A 1 188 ? -13.398 -3.316 15.090 1.00 86.50 188 SER A C 1
ATOM 1530 O O . SER A 1 188 ? -14.342 -3.355 14.305 1.00 86.50 188 SER A O 1
ATOM 1532 N N . TYR A 1 189 ? -12.126 -3.381 14.700 1.00 90.19 189 TYR A N 1
ATOM 1533 C CA . TYR A 1 189 ? -11.719 -3.720 13.342 1.00 90.19 189 TYR A CA 1
ATOM 1534 C C . TYR A 1 189 ? -11.030 -5.077 13.335 1.00 90.19 189 TYR A C 1
ATOM 1536 O O . TYR A 1 189 ? -10.181 -5.377 14.187 1.00 90.19 189 TYR A O 1
ATOM 1544 N N . LYS A 1 190 ? -11.399 -5.912 12.365 1.00 89.56 190 LYS A N 1
ATOM 1545 C CA . LYS A 1 190 ? -10.878 -7.272 12.235 1.00 89.56 190 LYS A CA 1
ATOM 1546 C C . LYS A 1 190 ? -10.601 -7.631 10.794 1.00 89.56 190 LYS A C 1
ATOM 1548 O O . LYS A 1 190 ? -11.267 -7.182 9.869 1.00 89.56 190 LYS A O 1
ATOM 1553 N N . PHE A 1 191 ? -9.626 -8.512 10.636 1.00 91.56 191 PHE A N 1
ATOM 1554 C CA . PHE A 1 191 ? -9.391 -9.188 9.379 1.00 91.56 191 PHE A CA 1
ATOM 1555 C C . PHE A 1 191 ? -10.378 -10.352 9.255 1.00 91.56 191 PHE A C 1
ATOM 1557 O O . PHE A 1 191 ? -10.289 -11.322 10.007 1.00 91.56 191 PHE A O 1
ATOM 1564 N N . ILE A 1 192 ? -11.310 -10.255 8.307 1.00 89.50 192 ILE A N 1
ATOM 1565 C CA . ILE A 1 192 ? -12.331 -11.288 8.052 1.00 89.50 192 ILE A CA 1
ATOM 1566 C C . ILE A 1 192 ? -11.980 -12.201 6.863 1.00 89.50 192 ILE A C 1
ATOM 1568 O O . ILE A 1 192 ? -12.843 -12.888 6.317 1.00 89.50 192 ILE A O 1
ATOM 1572 N N . GLY A 1 193 ? -10.709 -12.206 6.448 1.00 91.06 193 GLY A N 1
ATOM 1573 C CA . GLY A 1 193 ? -10.212 -13.002 5.321 1.00 91.06 193 GLY A CA 1
ATOM 1574 C C . GLY A 1 193 ? -10.090 -12.242 3.997 1.00 91.06 193 GLY A C 1
ATOM 1575 O O . GLY A 1 193 ? -9.671 -12.840 3.013 1.00 91.06 193 GLY A O 1
ATOM 1576 N N . ASN A 1 194 ? -10.442 -10.954 3.959 1.00 94.88 194 ASN A N 1
ATOM 1577 C CA . ASN A 1 194 ? -10.368 -10.126 2.757 1.00 94.88 194 ASN A CA 1
ATOM 1578 C C . ASN A 1 194 ? -9.023 -9.387 2.671 1.00 94.88 194 ASN A C 1
ATOM 1580 O O . ASN A 1 194 ? -8.631 -8.666 3.586 1.00 94.88 194 ASN A O 1
ATOM 1584 N N . TYR A 1 195 ? -8.324 -9.548 1.557 1.00 97.31 195 TYR A N 1
ATOM 1585 C CA . TYR A 1 195 ? -7.085 -8.859 1.220 1.00 97.31 195 TYR A CA 1
ATOM 1586 C C . TYR A 1 195 ? -7.368 -7.754 0.216 1.00 97.31 195 TYR A C 1
ATOM 1588 O O . TYR A 1 195 ? -8.075 -7.977 -0.762 1.00 97.31 195 TYR A O 1
ATOM 1596 N N . GLU A 1 196 ? -6.769 -6.589 0.415 1.00 98.12 196 GLU A N 1
ATOM 1597 C CA . GLU A 1 196 ? -6.663 -5.587 -0.637 1.00 98.12 196 GLU A CA 1
ATOM 1598 C C . GLU A 1 196 ? -5.401 -5.877 -1.449 1.00 98.12 196 GLU A C 1
ATOM 1600 O O . GLU A 1 196 ? -4.285 -5.895 -0.919 1.00 98.12 196 GLU A O 1
ATOM 1605 N N . VAL A 1 197 ? -5.606 -6.154 -2.733 1.00 98.19 197 VAL A N 1
ATOM 1606 C CA . VAL A 1 197 ? -4.576 -6.547 -3.687 1.00 98.19 197 VAL A CA 1
ATOM 1607 C C . VAL A 1 197 ? -4.505 -5.493 -4.780 1.00 98.19 197 VAL A C 1
ATOM 1609 O O . VAL A 1 197 ? -5.513 -5.154 -5.401 1.00 98.19 197 VAL A O 1
ATOM 1612 N N . ILE A 1 198 ? -3.300 -4.984 -5.011 1.00 97.88 198 ILE A N 1
ATOM 1613 C CA . ILE A 1 198 ? -3.003 -4.015 -6.061 1.00 97.88 198 ILE A CA 1
ATOM 1614 C C . ILE A 1 198 ? -2.067 -4.681 -7.060 1.00 97.88 198 ILE A C 1
ATOM 1616 O O . ILE A 1 198 ? -0.920 -4.958 -6.718 1.00 97.88 198 ILE A O 1
ATOM 1620 N N . ILE A 1 199 ? -2.540 -4.941 -8.277 1.00 97.31 199 ILE A N 1
ATOM 1621 C CA . ILE A 1 199 ? -1.732 -5.501 -9.366 1.00 97.31 199 ILE A CA 1
ATOM 1622 C C . ILE A 1 199 ? -1.324 -4.360 -10.285 1.00 97.31 199 ILE A C 1
ATOM 1624 O O . ILE A 1 199 ? -2.173 -3.647 -10.814 1.00 97.31 199 ILE A O 1
ATOM 1628 N N . SER A 1 200 ? -0.022 -4.209 -10.489 1.00 95.31 200 SER A N 1
ATOM 1629 C CA . SER A 1 200 ? 0.561 -3.139 -11.285 1.00 95.31 200 SER A CA 1
ATOM 1630 C C . SER A 1 200 ? 1.506 -3.695 -12.336 1.00 95.31 200 SER A C 1
ATOM 1632 O O . SER A 1 200 ? 2.410 -4.475 -12.023 1.00 95.31 200 SER A O 1
ATOM 1634 N N . ILE A 1 201 ? 1.321 -3.259 -13.580 1.00 91.88 201 ILE A N 1
ATOM 1635 C CA . ILE A 1 201 ? 2.122 -3.693 -14.725 1.00 91.88 201 ILE A CA 1
ATOM 1636 C C . ILE A 1 201 ? 2.786 -2.444 -15.315 1.00 91.88 201 ILE A C 1
ATOM 1638 O O . ILE A 1 201 ? 2.170 -1.754 -16.124 1.00 91.88 201 ILE A O 1
ATOM 1642 N N . PRO A 1 202 ? 4.031 -2.112 -14.920 1.00 87.56 202 PRO A N 1
ATOM 1643 C CA . PRO A 1 202 ? 4.679 -0.861 -15.320 1.00 87.56 202 PRO A CA 1
ATOM 1644 C C . PRO A 1 202 ? 4.956 -0.748 -16.812 1.00 87.56 202 PRO A C 1
ATOM 1646 O O . PRO A 1 202 ? 5.261 0.348 -17.257 1.00 87.56 202 PRO A O 1
ATOM 1649 N N . ASN A 1 203 ? 4.869 -1.870 -17.540 1.00 82.62 203 ASN A N 1
ATOM 1650 C CA . ASN A 1 203 ? 5.069 -1.995 -18.984 1.00 82.62 203 ASN A CA 1
ATOM 1651 C C . ASN A 1 203 ? 3.742 -1.957 -19.776 1.00 82.62 203 ASN A C 1
ATOM 1653 O O . ASN A 1 203 ? 3.744 -2.200 -20.978 1.00 82.62 203 ASN A O 1
ATOM 1657 N N . LEU A 1 204 ? 2.625 -1.623 -19.121 1.00 84.31 204 LEU A N 1
ATOM 1658 C CA . LEU A 1 204 ? 1.304 -1.506 -19.732 1.00 84.31 204 LEU A CA 1
ATOM 1659 C C . LEU A 1 204 ? 0.626 -0.197 -19.302 1.00 84.31 204 LEU A C 1
ATOM 1661 O O . LEU A 1 204 ? 0.704 0.180 -18.134 1.00 84.31 204 LEU A O 1
ATOM 1665 N N . THR A 1 205 ? -0.059 0.485 -20.219 1.00 83.50 205 THR A N 1
ATOM 1666 C CA . THR A 1 205 ? -0.907 1.647 -19.898 1.00 83.50 205 THR A CA 1
ATOM 1667 C C . THR A 1 205 ? -2.246 1.205 -19.301 1.00 83.50 205 THR A C 1
ATOM 1669 O O . THR A 1 205 ? -2.639 0.042 -19.408 1.00 83.50 205 THR A O 1
ATOM 1672 N N . ASN A 1 206 ? -3.003 2.138 -18.716 1.00 83.62 206 ASN A N 1
ATOM 1673 C CA . ASN A 1 206 ? -4.361 1.841 -18.234 1.00 83.62 206 ASN A CA 1
ATOM 1674 C C . ASN A 1 206 ? -5.331 1.370 -19.329 1.00 83.62 206 ASN A C 1
ATOM 1676 O O . ASN A 1 206 ? -6.225 0.580 -19.035 1.00 83.62 206 ASN A O 1
ATOM 1680 N N . ASP A 1 207 ? -5.103 1.759 -20.585 1.00 79.81 207 ASP A N 1
ATOM 1681 C CA . ASP A 1 207 ? -5.888 1.296 -21.737 1.00 79.81 207 ASP A CA 1
ATOM 1682 C C . ASP A 1 207 ? -5.444 -0.090 -22.242 1.00 79.81 207 ASP A C 1
ATOM 1684 O O . ASP A 1 207 ? -5.812 -0.501 -23.340 1.00 79.81 207 ASP A O 1
ATOM 1688 N N . MET A 1 208 ? -4.622 -0.807 -21.464 1.00 79.25 208 MET A N 1
ATOM 1689 C CA . MET A 1 208 ? -4.059 -2.122 -21.797 1.00 79.25 208 MET A CA 1
ATOM 1690 C C . MET A 1 208 ? -3.219 -2.128 -23.084 1.00 79.25 208 MET A C 1
ATOM 1692 O O . MET A 1 208 ? -3.049 -3.165 -23.728 1.00 79.25 208 MET A O 1
ATOM 1696 N N . LYS A 1 209 ? -2.658 -0.972 -23.448 1.00 74.44 209 LYS A N 1
ATOM 1697 C CA . LYS A 1 209 ? -1.736 -0.828 -24.578 1.00 74.44 209 LYS A CA 1
ATOM 1698 C C . LYS A 1 209 ? -0.298 -0.827 -24.080 1.00 74.44 209 LYS A C 1
ATOM 1700 O O . LYS A 1 209 ? -0.020 -0.365 -22.971 1.00 74.44 209 LYS A O 1
ATOM 1705 N N . PHE A 1 210 ? 0.624 -1.299 -24.913 1.00 73.44 210 PHE A N 1
ATOM 1706 C CA . PHE A 1 210 ? 2.035 -0.995 -24.696 1.00 73.44 210 PHE A CA 1
ATOM 1707 C C . PHE A 1 210 ? 2.273 0.506 -24.838 1.00 73.44 210 PHE A C 1
ATOM 1709 O O . PHE A 1 210 ? 1.470 1.233 -25.431 1.00 73.44 210 PHE A O 1
ATOM 1716 N N . PHE A 1 211 ? 3.356 0.978 -24.232 1.00 65.19 211 PHE A N 1
ATOM 1717 C CA . PHE A 1 211 ? 3.715 2.383 -24.311 1.00 65.19 211 PHE A CA 1
ATOM 1718 C C . PHE A 1 211 ? 4.040 2.774 -25.740 1.00 65.19 211 PHE A C 1
ATOM 1720 O O . PHE A 1 211 ? 4.789 2.086 -26.428 1.00 65.19 211 PHE A O 1
ATOM 1727 N N . THR A 1 212 ? 3.469 3.898 -26.156 1.00 55.03 212 THR A N 1
ATOM 1728 C CA . THR A 1 212 ? 3.675 4.473 -27.483 1.00 55.03 212 THR A CA 1
ATOM 1729 C C . THR A 1 212 ? 4.982 5.257 -27.583 1.00 55.03 212 THR A C 1
ATOM 1731 O O . THR A 1 212 ? 5.429 5.515 -28.689 1.00 55.03 212 THR A O 1
ATOM 1734 N N . SER A 1 213 ? 5.581 5.632 -26.445 1.00 59.09 213 SER A N 1
ATOM 1735 C CA . SER A 1 213 ? 6.847 6.364 -26.352 1.00 59.09 213 SER A CA 1
ATOM 1736 C C . SER A 1 213 ? 7.672 5.921 -25.141 1.00 59.09 213 SER A C 1
ATOM 1738 O O . SER A 1 213 ? 7.156 5.411 -24.138 1.00 59.09 213 SER A O 1
ATOM 1740 N N . TYR A 1 214 ? 8.978 6.148 -25.210 1.00 60.56 214 TYR A N 1
ATOM 1741 C CA . TYR A 1 214 ? 9.926 5.819 -24.152 1.00 60.56 214 TYR A CA 1
ATOM 1742 C C . TYR A 1 214 ? 9.893 6.846 -23.043 1.00 60.56 214 TYR A C 1
ATOM 1744 O O . TYR A 1 214 ? 10.078 6.490 -21.886 1.00 60.56 214 TYR A O 1
ATOM 1752 N N . TYR A 1 215 ? 9.607 8.106 -23.354 1.00 64.31 215 TYR A N 1
ATOM 1753 C CA . TYR A 1 215 ? 9.430 9.126 -22.333 1.00 64.31 215 TYR A CA 1
ATOM 1754 C C . TYR A 1 215 ? 8.348 8.743 -21.310 1.00 64.31 215 TYR A C 1
ATOM 1756 O O . TYR A 1 215 ? 8.569 8.825 -20.094 1.00 64.31 215 TYR A O 1
ATOM 1764 N N . ASP A 1 216 ? 7.190 8.270 -21.783 1.00 67.00 216 ASP A N 1
ATOM 1765 C CA . ASP A 1 216 ? 6.111 7.815 -20.905 1.00 67.00 216 ASP A CA 1
ATOM 1766 C C . ASP A 1 216 ? 6.482 6.525 -20.172 1.00 67.00 216 ASP A C 1
ATOM 1768 O O . ASP A 1 216 ? 6.205 6.401 -18.973 1.00 67.00 216 ASP A O 1
ATOM 1772 N N . PHE A 1 217 ? 7.159 5.606 -20.859 1.00 71.00 217 PHE A N 1
ATOM 1773 C CA . PHE A 1 217 ? 7.690 4.372 -20.288 1.00 71.00 217 PHE A CA 1
ATOM 1774 C C . PHE A 1 217 ? 8.688 4.636 -19.144 1.00 71.00 217 PHE A C 1
ATOM 1776 O O . PHE A 1 217 ? 8.572 4.072 -18.052 1.00 71.00 217 PHE A O 1
ATOM 1783 N N . TYR A 1 218 ? 9.657 5.524 -19.367 1.00 71.25 218 TYR A N 1
ATOM 1784 C CA . TYR A 1 218 ? 10.716 5.903 -18.434 1.00 71.25 218 TYR A CA 1
ATOM 1785 C C . TYR A 1 218 ? 10.141 6.558 -17.182 1.00 71.25 218 TYR A C 1
ATOM 1787 O O . TYR A 1 218 ? 10.443 6.132 -16.065 1.00 71.25 218 TYR A O 1
ATOM 1795 N N . LYS A 1 219 ? 9.241 7.539 -17.336 1.00 72.00 219 LYS A N 1
ATOM 1796 C CA . LYS A 1 219 ? 8.575 8.179 -16.189 1.00 72.00 219 LYS A CA 1
ATOM 1797 C C . LYS A 1 219 ? 7.828 7.183 -15.308 1.00 72.00 219 LYS A C 1
ATOM 1799 O O . LYS A 1 219 ? 7.782 7.340 -14.087 1.00 72.00 219 LYS A O 1
ATOM 1804 N N . GLN A 1 220 ? 7.253 6.156 -15.916 1.00 77.69 220 GLN A N 1
ATOM 1805 C CA . GLN A 1 220 ? 6.490 5.133 -15.212 1.00 77.69 220 GLN A CA 1
ATOM 1806 C C . GLN A 1 220 ? 7.390 4.104 -14.526 1.00 77.69 220 GLN A C 1
ATOM 1808 O O . GLN A 1 220 ? 7.158 3.766 -13.361 1.00 77.69 220 GLN A O 1
ATOM 1813 N N . ASN A 1 221 ? 8.478 3.701 -15.181 1.00 77.75 221 ASN A N 1
ATOM 1814 C CA . ASN A 1 221 ? 9.510 2.866 -14.574 1.00 77.75 221 ASN A CA 1
ATOM 1815 C C . ASN A 1 221 ? 10.212 3.578 -13.413 1.00 77.75 221 ASN A C 1
ATOM 1817 O O . ASN A 1 221 ? 10.441 2.949 -12.383 1.00 77.75 221 ASN A O 1
ATOM 1821 N N . MET A 1 222 ? 10.463 4.889 -13.509 1.00 79.81 222 MET A N 1
ATOM 1822 C CA . MET A 1 222 ? 10.976 5.688 -12.391 1.00 79.81 222 MET A CA 1
ATOM 1823 C C . MET A 1 222 ? 10.056 5.622 -11.174 1.00 79.81 222 MET A C 1
ATOM 1825 O O . MET A 1 222 ? 10.531 5.401 -10.063 1.00 79.81 222 MET A O 1
ATOM 1829 N N . PHE A 1 223 ? 8.741 5.757 -11.366 1.00 87.38 223 PHE A N 1
ATOM 1830 C CA . PHE A 1 223 ? 7.788 5.638 -10.264 1.00 87.38 223 PHE A CA 1
ATOM 1831 C C . PHE A 1 223 ? 7.863 4.259 -9.590 1.00 87.38 223 PHE A C 1
ATOM 1833 O O . PHE A 1 223 ? 7.986 4.180 -8.368 1.00 87.38 223 PHE A O 1
ATOM 1840 N N . TYR A 1 224 ? 7.865 3.165 -10.361 1.00 87.88 224 TYR A N 1
ATOM 1841 C CA . TYR A 1 224 ? 8.003 1.827 -9.768 1.00 87.88 224 TYR A CA 1
ATOM 1842 C C . TYR A 1 224 ? 9.383 1.581 -9.168 1.00 87.88 224 TYR A C 1
ATOM 1844 O O . TYR A 1 224 ? 9.495 0.857 -8.184 1.00 87.88 224 TYR A O 1
ATOM 1852 N N . ASN A 1 225 ? 10.423 2.238 -9.675 1.00 85.00 225 ASN A N 1
ATOM 1853 C CA . ASN A 1 225 ? 11.751 2.182 -9.079 1.00 85.00 225 ASN A CA 1
ATOM 1854 C C . ASN A 1 225 ? 11.750 2.843 -7.699 1.00 85.00 225 ASN A C 1
ATOM 1856 O O . ASN A 1 225 ? 12.338 2.309 -6.759 1.00 85.00 225 ASN A O 1
ATOM 1860 N N . LEU A 1 226 ? 11.017 3.951 -7.540 1.00 87.25 226 LEU A N 1
ATOM 1861 C CA . LEU A 1 226 ? 10.795 4.562 -6.232 1.00 87.25 226 LEU A CA 1
ATOM 1862 C C . LEU A 1 226 ? 10.032 3.619 -5.293 1.00 87.25 226 LEU A C 1
ATOM 1864 O O . LEU A 1 226 ? 10.432 3.446 -4.144 1.00 87.25 226 LEU A O 1
ATOM 1868 N N . ILE A 1 227 ? 8.970 2.975 -5.780 1.00 90.31 227 ILE A N 1
ATOM 1869 C CA . ILE A 1 227 ? 8.159 2.039 -4.988 1.00 90.31 227 ILE A CA 1
ATOM 1870 C C . ILE A 1 227 ? 8.949 0.802 -4.554 1.00 90.31 227 ILE A C 1
ATOM 1872 O O . ILE A 1 227 ? 8.756 0.338 -3.434 1.00 90.31 227 ILE A O 1
ATOM 1876 N N . VAL A 1 228 ? 9.793 0.247 -5.428 1.00 89.56 228 VAL A N 1
ATOM 1877 C CA . VAL A 1 228 ? 10.407 -1.082 -5.257 1.00 89.56 228 VAL A CA 1
ATOM 1878 C C . VAL A 1 228 ? 11.829 -0.998 -4.703 1.00 89.56 228 VAL A C 1
ATOM 1880 O O . VAL A 1 228 ? 12.183 -1.804 -3.845 1.00 89.56 228 VAL A O 1
ATOM 1883 N N . ASN A 1 229 ? 12.629 -0.021 -5.138 1.00 83.50 229 ASN A N 1
ATOM 1884 C CA . ASN A 1 229 ? 14.063 0.043 -4.838 1.00 83.50 229 ASN A CA 1
ATOM 1885 C C . ASN A 1 229 ? 14.465 1.240 -3.955 1.00 83.50 229 ASN A C 1
ATOM 1887 O O . ASN A 1 229 ? 15.485 1.167 -3.269 1.00 83.50 229 ASN A O 1
ATOM 1891 N N . ASN A 1 230 ? 13.695 2.338 -3.918 1.00 83.12 230 ASN A N 1
ATOM 1892 C CA . ASN A 1 230 ? 14.060 3.516 -3.121 1.00 83.12 230 ASN A CA 1
ATOM 1893 C C . ASN A 1 230 ? 13.584 3.402 -1.664 1.00 83.12 230 ASN A C 1
ATOM 1895 O O . ASN A 1 230 ? 12.432 3.689 -1.342 1.00 83.12 230 ASN A O 1
ATOM 1899 N N . ASN A 1 231 ? 14.500 3.058 -0.759 1.00 77.38 231 ASN A N 1
ATOM 1900 C CA . ASN A 1 231 ? 14.239 2.909 0.678 1.00 77.38 231 ASN A CA 1
ATOM 1901 C C . ASN A 1 231 ? 13.830 4.195 1.420 1.00 77.38 231 ASN A C 1
ATOM 1903 O O . ASN A 1 231 ? 13.515 4.106 2.602 1.00 77.38 231 ASN A O 1
ATOM 1907 N N . GLU A 1 232 ? 13.826 5.367 0.794 1.00 80.00 232 GLU A N 1
ATOM 1908 C CA . GLU A 1 232 ? 13.356 6.617 1.407 1.00 80.00 232 GLU A CA 1
ATOM 1909 C C . GLU A 1 232 ? 11.895 6.917 1.052 1.00 80.00 232 GLU A C 1
ATOM 1911 O O . GLU A 1 232 ? 11.128 7.391 1.891 1.00 80.00 232 GLU A O 1
ATOM 1916 N N . PHE A 1 233 ? 11.477 6.597 -0.174 1.00 83.00 233 PHE A N 1
ATOM 1917 C CA . PHE A 1 233 ? 10.107 6.825 -0.630 1.00 83.00 233 PHE A CA 1
ATOM 1918 C C . PHE A 1 233 ? 9.137 5.875 0.075 1.00 83.00 233 PHE A C 1
ATOM 1920 O O . PHE A 1 233 ? 9.414 4.685 0.126 1.00 83.00 233 PHE A O 1
ATOM 1927 N N . LEU A 1 234 ? 8.013 6.364 0.617 1.00 87.62 234 LEU A N 1
ATOM 1928 C CA . LEU A 1 234 ? 6.996 5.564 1.336 1.00 87.62 234 LEU A CA 1
ATOM 1929 C C . LEU A 1 234 ? 7.570 4.571 2.363 1.00 87.62 234 LEU A C 1
ATOM 1931 O O . LEU A 1 234 ? 7.029 3.481 2.562 1.00 87.62 234 LEU A O 1
ATOM 1935 N N . ASN A 1 235 ? 8.689 4.929 2.990 1.00 85.12 235 ASN A N 1
ATOM 1936 C CA . ASN A 1 235 ? 9.239 4.195 4.117 1.00 85.12 235 ASN A CA 1
ATOM 1937 C C . ASN A 1 235 ? 8.899 4.917 5.427 1.00 85.12 235 ASN A C 1
ATOM 1939 O O . ASN A 1 235 ? 8.534 6.095 5.436 1.00 85.12 235 ASN A O 1
ATOM 1943 N N . ILE A 1 236 ? 9.072 4.232 6.554 1.00 79.19 236 ILE A N 1
ATOM 1944 C CA . ILE A 1 236 ? 9.102 4.896 7.854 1.00 79.19 236 ILE A CA 1
ATOM 1945 C C . ILE A 1 236 ? 10.376 5.732 7.888 1.00 79.19 236 ILE A C 1
ATOM 1947 O O . ILE A 1 236 ? 11.480 5.199 8.046 1.00 79.19 236 ILE A O 1
ATOM 1951 N N . ILE A 1 237 ? 10.206 7.044 7.708 1.00 70.00 237 ILE A N 1
ATOM 1952 C CA . ILE A 1 237 ? 11.306 8.005 7.743 1.00 70.00 237 ILE A CA 1
ATOM 1953 C C . ILE A 1 237 ? 12.032 7.829 9.076 1.00 70.00 237 ILE A C 1
ATOM 1955 O O . ILE A 1 237 ? 11.416 7.868 10.153 1.00 70.00 237 ILE A O 1
ATOM 1959 N N . LYS A 1 238 ? 13.340 7.563 8.981 1.00 67.38 238 LYS A N 1
ATOM 1960 C CA . LYS A 1 238 ? 14.224 7.543 10.144 1.00 67.38 238 LYS A CA 1
ATOM 1961 C C . LYS A 1 238 ? 14.245 8.944 10.725 1.00 67.38 238 LYS A C 1
ATOM 1963 O O . LYS A 1 238 ? 14.343 9.921 9.993 1.00 67.38 238 LYS A O 1
ATOM 1968 N N . ILE A 1 239 ? 14.178 9.034 12.040 1.00 64.50 239 ILE A N 1
ATOM 1969 C CA . ILE A 1 239 ? 14.214 10.320 12.716 1.00 64.50 239 ILE A CA 1
ATOM 1970 C C . ILE A 1 239 ? 15.690 10.734 12.829 1.00 64.50 239 ILE A C 1
ATOM 1972 O O . ILE A 1 239 ? 16.352 10.480 13.832 1.00 64.50 239 ILE A O 1
ATOM 1976 N N . ASP A 1 240 ? 16.247 11.273 11.740 1.00 57.62 240 ASP A N 1
ATOM 1977 C CA . ASP A 1 240 ? 17.655 11.667 11.641 1.00 57.62 240 ASP A CA 1
ATOM 1978 C C . ASP A 1 240 ? 17.869 13.188 11.802 1.00 57.62 240 ASP A C 1
ATOM 1980 O O . ASP A 1 240 ? 16.934 13.996 11.738 1.00 57.62 240 ASP A O 1
ATOM 1984 N N . LYS A 1 241 ? 19.125 13.580 12.076 1.00 52.16 241 LYS A N 1
ATOM 1985 C CA . LYS A 1 241 ? 19.540 14.979 12.313 1.00 52.16 241 LYS A CA 1
ATOM 1986 C C . LYS A 1 241 ? 19.367 15.891 11.101 1.00 52.16 241 LYS A C 1
ATOM 1988 O O . LYS A 1 241 ? 19.331 17.110 11.274 1.00 52.16 241 LYS A O 1
ATOM 1993 N N . LYS A 1 242 ? 19.309 15.350 9.883 1.00 54.00 242 LYS A N 1
ATOM 1994 C CA . LYS A 1 242 ? 19.244 16.160 8.669 1.00 54.00 242 LYS A CA 1
ATOM 1995 C C . LYS A 1 242 ? 17.787 16.433 8.342 1.00 54.00 242 LYS A C 1
ATOM 1997 O O . LYS A 1 242 ? 17.223 15.812 7.458 1.00 54.00 242 LYS A O 1
ATOM 2002 N N . ILE A 1 243 ? 17.203 17.430 9.008 1.00 51.31 243 ILE A N 1
ATOM 2003 C CA . ILE A 1 243 ? 15.948 18.034 8.544 1.00 51.31 243 ILE A CA 1
ATOM 2004 C C . ILE A 1 243 ? 16.231 18.695 7.192 1.00 51.31 243 ILE A C 1
ATOM 2006 O O . ILE A 1 243 ? 16.996 19.667 7.170 1.00 51.31 243 ILE A O 1
ATOM 2010 N N . PRO A 1 244 ? 15.621 18.248 6.081 1.00 49.44 244 PRO A N 1
ATOM 2011 C CA . PRO A 1 244 ? 15.636 19.045 4.862 1.00 49.44 244 PRO A CA 1
ATOM 2012 C C . PRO A 1 244 ? 15.021 20.416 5.173 1.00 49.44 244 PRO A C 1
ATOM 2014 O O . PRO A 1 244 ? 13.957 20.477 5.786 1.00 49.44 244 PRO A O 1
ATOM 2017 N N . ASP A 1 245 ? 15.663 21.521 4.783 1.00 52.28 245 ASP A N 1
ATOM 2018 C CA . ASP A 1 245 ? 15.282 22.877 5.231 1.00 52.28 245 ASP A CA 1
ATOM 2019 C C . ASP A 1 245 ? 13.811 23.242 4.963 1.00 52.28 245 ASP A C 1
ATOM 2021 O O . ASP A 1 245 ? 13.227 24.063 5.673 1.00 52.28 245 ASP A O 1
ATOM 2025 N N . ILE A 1 246 ? 13.178 22.579 3.993 1.00 44.28 246 ILE A N 1
ATOM 2026 C CA . ILE A 1 246 ? 11.746 22.703 3.718 1.00 44.28 246 ILE A CA 1
ATOM 2027 C C . ILE A 1 246 ? 10.866 22.271 4.904 1.00 44.28 246 ILE A C 1
ATOM 2029 O O . ILE A 1 246 ? 9.855 22.913 5.176 1.00 44.28 246 ILE A O 1
ATOM 2033 N N . PHE A 1 247 ? 11.273 21.261 5.677 1.00 43.88 247 PHE A N 1
ATOM 2034 C CA . PHE A 1 247 ? 10.541 20.803 6.857 1.00 43.88 247 PHE A CA 1
ATOM 2035 C C . PHE A 1 247 ? 10.788 21.685 8.081 1.00 43.88 247 PHE A C 1
ATOM 2037 O O . PHE A 1 247 ? 9.884 21.820 8.897 1.00 43.88 247 PHE A O 1
ATOM 2044 N N . LYS A 1 248 ? 11.929 22.387 8.185 1.00 52.19 248 LYS A N 1
ATOM 2045 C CA . LYS A 1 248 ? 12.152 23.376 9.265 1.00 52.19 248 LYS A CA 1
ATOM 2046 C C . LYS A 1 248 ? 11.108 24.496 9.257 1.00 52.19 248 LYS A C 1
ATOM 2048 O O . LYS A 1 248 ? 10.800 25.033 10.312 1.00 52.19 248 LYS A O 1
ATOM 2053 N N . LYS A 1 249 ? 10.564 24.830 8.081 1.00 50.12 249 LYS A N 1
ATOM 2054 C CA . LYS A 1 249 ? 9.504 25.840 7.912 1.00 50.12 249 LYS A CA 1
ATOM 2055 C C . LYS A 1 249 ? 8.103 25.318 8.258 1.00 50.12 249 LYS A C 1
ATOM 2057 O O . LYS A 1 249 ? 7.222 26.115 8.551 1.00 50.12 249 LYS A O 1
ATOM 2062 N N . ILE A 1 250 ? 7.898 24.000 8.203 1.00 43.03 250 ILE A N 1
ATOM 2063 C CA . ILE A 1 250 ? 6.610 23.335 8.478 1.00 43.03 250 ILE A CA 1
ATOM 2064 C C . ILE A 1 250 ? 6.514 22.939 9.958 1.00 43.03 250 ILE A C 1
ATOM 2066 O O . ILE A 1 250 ? 5.438 22.957 10.556 1.00 43.03 250 ILE A O 1
ATOM 2070 N N . LEU A 1 251 ? 7.651 22.599 10.564 1.00 52.59 251 LEU A N 1
ATOM 2071 C CA . LEU A 1 251 ? 7.750 22.247 11.971 1.00 52.59 251 LEU A CA 1
ATOM 2072 C C . LEU A 1 251 ? 7.604 23.504 12.830 1.00 52.59 251 LEU A C 1
ATOM 2074 O O . LEU A 1 251 ? 8.475 24.370 12.842 1.00 52.59 251 LEU A O 1
ATOM 2078 N N . LYS A 1 252 ? 6.518 23.571 13.604 1.00 54.62 252 LYS A N 1
ATOM 2079 C CA . LYS A 1 252 ? 6.221 24.700 14.500 1.00 54.62 252 LYS A CA 1
ATOM 2080 C C . LYS A 1 252 ? 7.288 24.925 15.588 1.00 54.62 252 LYS A C 1
ATOM 2082 O O . LYS A 1 252 ? 7.330 26.007 16.159 1.00 54.62 252 LYS A O 1
ATOM 2087 N N . ASN A 1 253 ? 8.152 23.939 15.873 1.00 63.22 253 ASN A N 1
ATOM 2088 C CA . ASN A 1 253 ? 9.214 24.051 16.880 1.00 63.22 253 ASN A CA 1
ATOM 2089 C C . ASN A 1 253 ? 10.495 23.260 16.498 1.00 63.22 253 ASN A C 1
ATOM 2091 O O . ASN A 1 253 ? 10.636 22.079 16.833 1.00 63.22 253 ASN A O 1
ATOM 2095 N N . PRO A 1 254 ? 11.463 23.899 15.813 1.00 62.56 254 PRO A N 1
ATOM 2096 C CA . PRO A 1 254 ? 12.713 23.263 15.375 1.00 62.56 254 PRO A CA 1
ATOM 2097 C C . PRO A 1 254 ? 13.611 22.769 16.523 1.00 62.56 254 PRO A C 1
ATOM 2099 O O . PRO A 1 254 ? 14.372 21.815 16.361 1.00 62.56 254 PRO A O 1
ATOM 2102 N N . VAL A 1 255 ? 13.531 23.404 17.697 1.00 67.44 255 VAL A N 1
ATOM 2103 C CA . VAL A 1 255 ? 14.353 23.064 18.870 1.00 67.44 255 VAL A CA 1
ATOM 2104 C C . VAL A 1 255 ? 13.902 21.739 19.480 1.00 67.44 255 VAL A C 1
ATOM 2106 O O . VAL A 1 255 ? 14.737 20.891 19.806 1.00 67.44 255 VAL A O 1
ATOM 2109 N N . GLN A 1 256 ? 12.589 21.526 19.594 1.00 59.50 256 GLN A N 1
ATOM 2110 C CA . GLN A 1 256 ? 12.035 20.247 20.039 1.00 59.50 256 GLN A CA 1
ATOM 2111 C C . GLN A 1 256 ? 12.409 19.101 19.099 1.00 59.50 256 GLN A C 1
ATOM 2113 O O . GLN A 1 256 ? 12.721 18.011 19.585 1.00 59.50 256 GLN A O 1
ATOM 2118 N N . TYR A 1 257 ? 12.411 19.354 17.784 1.00 61.38 257 TYR A N 1
ATOM 2119 C CA . TYR A 1 257 ? 12.862 18.373 16.800 1.00 61.38 257 TYR A CA 1
ATOM 2120 C C . TYR A 1 257 ? 14.305 17.968 17.089 1.00 61.38 257 TYR A C 1
ATOM 2122 O O . TYR A 1 257 ? 14.566 16.794 17.327 1.00 61.38 257 TYR A O 1
ATOM 2130 N N . ASN A 1 258 ? 15.228 18.931 17.168 1.00 66.06 258 ASN A N 1
ATOM 2131 C CA . ASN A 1 258 ? 16.643 18.635 17.394 1.00 66.06 258 ASN A CA 1
ATOM 2132 C C . ASN A 1 258 ? 16.876 17.851 18.694 1.00 66.06 258 ASN A C 1
ATOM 2134 O O . ASN A 1 258 ? 17.610 16.869 18.678 1.00 66.06 258 ASN A O 1
ATOM 2138 N N . LYS A 1 259 ? 16.198 18.212 19.795 1.00 65.00 259 LYS A N 1
ATOM 2139 C CA . LYS A 1 259 ? 16.304 17.487 21.074 1.00 65.00 259 LYS A CA 1
ATOM 2140 C C . LYS A 1 259 ? 15.793 16.046 20.987 1.00 65.00 259 LYS A C 1
ATOM 2142 O O . LYS A 1 259 ? 16.451 15.143 21.497 1.00 65.00 259 LYS A O 1
ATOM 2147 N N . PHE A 1 260 ? 14.636 15.818 20.359 1.00 59.47 260 PHE A N 1
ATOM 2148 C CA . PHE A 1 260 ? 14.109 14.462 20.183 1.00 59.47 260 PHE A CA 1
ATOM 2149 C C . PHE A 1 260 ? 14.996 13.649 19.249 1.00 59.47 260 PHE A C 1
ATOM 2151 O O . PHE A 1 260 ? 15.272 12.497 19.526 1.00 59.47 260 PHE A O 1
ATOM 2158 N N . VAL A 1 261 ? 15.479 14.241 18.165 1.00 62.59 261 VAL A N 1
ATOM 2159 C CA . VAL A 1 261 ? 16.343 13.566 17.199 1.00 62.59 261 VAL A CA 1
ATOM 2160 C C . VAL A 1 261 ? 17.706 13.245 17.797 1.00 62.59 261 VAL A C 1
ATOM 2162 O O . VAL A 1 261 ? 18.239 12.167 17.554 1.00 62.59 261 VAL A O 1
ATOM 2165 N N . ASP A 1 262 ? 18.265 14.124 18.626 1.00 65.38 262 ASP A N 1
ATOM 2166 C CA . ASP A 1 262 ? 19.458 13.822 19.415 1.00 65.38 262 ASP A CA 1
ATOM 2167 C C . ASP A 1 262 ? 19.213 12.662 20.382 1.00 65.38 262 ASP A C 1
ATOM 2169 O O . ASP A 1 262 ? 20.085 11.814 20.535 1.00 65.38 262 ASP A O 1
ATOM 2173 N N . PHE A 1 263 ? 18.040 12.600 21.011 1.00 60.25 263 PHE A N 1
ATOM 2174 C CA . PHE A 1 263 ? 17.647 11.488 21.872 1.00 60.25 263 PHE A CA 1
ATOM 2175 C C . PHE A 1 263 ? 17.440 10.189 21.072 1.00 60.25 263 PHE A C 1
ATOM 2177 O O . PHE A 1 263 ? 18.091 9.194 21.362 1.00 60.25 263 PHE A O 1
ATOM 2184 N N . TYR A 1 264 ? 16.649 10.214 19.998 1.00 57.75 264 TYR A N 1
ATOM 2185 C CA . TYR A 1 264 ? 16.378 9.087 19.102 1.00 57.75 264 TYR A CA 1
ATOM 2186 C C . TYR A 1 264 ? 17.653 8.506 18.492 1.00 57.75 264 TYR A C 1
ATOM 2188 O O . TYR A 1 264 ? 17.796 7.293 18.422 1.00 57.75 264 TYR A O 1
ATOM 2196 N N . ASN A 1 265 ? 18.597 9.357 18.078 1.00 59.91 265 ASN A N 1
ATOM 2197 C CA . ASN A 1 265 ? 19.875 8.907 17.524 1.00 59.91 265 ASN A CA 1
ATOM 2198 C C . ASN A 1 265 ? 20.871 8.425 18.590 1.00 59.91 265 ASN A C 1
ATOM 2200 O O . ASN A 1 265 ? 21.819 7.724 18.243 1.00 59.91 265 ASN A O 1
ATOM 2204 N N . LYS A 1 266 ? 20.702 8.817 19.860 1.00 59.09 266 LYS A N 1
ATOM 2205 C CA . LYS A 1 266 ? 21.473 8.268 20.992 1.00 59.09 266 LYS A CA 1
ATOM 2206 C C . LYS A 1 266 ? 20.915 6.921 21.450 1.00 59.09 266 LYS A C 1
ATOM 2208 O O . LYS A 1 266 ? 21.678 6.060 21.875 1.00 59.09 266 LYS A O 1
ATOM 2213 N N . SER A 1 267 ? 19.604 6.758 21.349 1.00 53.97 267 SER A N 1
ATOM 2214 C CA . SER A 1 267 ? 18.865 5.532 21.613 1.00 53.97 267 SER A CA 1
ATOM 2215 C C . SER A 1 267 ? 19.078 4.490 20.514 1.00 53.97 267 SER A C 1
ATOM 2217 O O . SER A 1 267 ? 19.216 4.803 19.332 1.00 53.97 267 SER A O 1
ATOM 2219 N N . SER A 1 268 ? 19.088 3.209 20.876 1.00 54.41 268 SER A N 1
ATOM 2220 C CA . SER A 1 268 ? 19.131 2.139 19.875 1.00 54.41 268 SER A CA 1
ATOM 2221 C C . SER A 1 268 ? 17.812 2.074 19.085 1.00 54.41 268 SER A C 1
ATOM 2223 O O . SER A 1 268 ? 16.746 2.351 19.624 1.00 54.41 268 SER A O 1
ATOM 2225 N N . ILE A 1 269 ? 17.829 1.614 17.824 1.00 54.59 269 ILE A N 1
ATOM 2226 C CA . ILE A 1 269 ? 16.603 1.353 17.021 1.00 54.59 269 ILE A CA 1
ATOM 2227 C C . ILE A 1 269 ? 15.620 0.404 17.752 1.00 54.59 269 ILE A C 1
ATOM 2229 O O . ILE A 1 269 ? 14.434 0.359 17.436 1.00 54.59 269 ILE A O 1
ATOM 2233 N N . LYS A 1 270 ? 16.100 -0.345 18.755 1.00 56.00 270 LYS A N 1
ATOM 2234 C CA . LYS A 1 270 ? 15.288 -1.211 19.618 1.00 56.00 270 LYS A CA 1
ATOM 2235 C C . LYS A 1 270 ? 14.431 -0.441 20.636 1.00 56.00 270 LYS A C 1
ATOM 2237 O O . LYS A 1 270 ? 13.507 -1.027 21.180 1.00 56.00 270 LYS A O 1
ATOM 2242 N N . GLU A 1 271 ? 14.709 0.837 20.893 1.00 62.72 271 GLU A N 1
ATOM 2243 C CA . GLU A 1 271 ? 13.983 1.666 21.870 1.00 62.72 271 GLU A CA 1
ATOM 2244 C C . GLU A 1 271 ? 12.720 2.333 21.306 1.00 62.72 271 GLU A C 1
ATOM 2246 O O . GLU A 1 271 ? 11.940 2.878 22.080 1.00 62.72 271 GLU A O 1
ATOM 2251 N N . TYR A 1 272 ? 12.481 2.256 19.993 1.00 69.12 272 TYR A N 1
ATOM 2252 C CA . TYR A 1 272 ? 11.319 2.859 19.333 1.00 69.12 272 TYR A CA 1
ATOM 2253 C C . TYR A 1 272 ? 10.542 1.815 18.531 1.00 69.12 272 TYR A C 1
ATOM 2255 O O . TYR A 1 272 ? 10.968 1.434 17.433 1.00 69.12 272 TYR A O 1
ATOM 2263 N N . PRO A 1 273 ? 9.437 1.296 19.093 1.00 77.88 273 PRO A N 1
ATOM 2264 C CA . PRO A 1 273 ? 8.828 0.074 18.594 1.00 77.88 273 PRO A CA 1
ATOM 2265 C C . PRO A 1 273 ? 8.090 0.248 17.265 1.00 77.88 273 PRO A C 1
ATOM 2267 O O . PRO A 1 273 ? 8.058 -0.711 16.500 1.00 77.88 273 PRO A O 1
ATOM 2270 N N . LEU A 1 274 ? 7.575 1.440 16.917 1.00 85.81 274 LEU A N 1
ATOM 2271 C CA . LEU A 1 274 ? 6.637 1.598 15.792 1.00 85.81 274 LEU A CA 1
ATOM 2272 C C . LEU A 1 274 ? 7.177 1.014 14.484 1.00 85.81 274 LEU A C 1
ATOM 2274 O O . LEU A 1 274 ? 6.461 0.338 13.750 1.00 85.81 274 LEU A O 1
ATOM 2278 N N . LYS A 1 275 ? 8.457 1.250 14.185 1.00 84.31 275 LYS A N 1
ATOM 2279 C CA . LYS A 1 275 ? 9.070 0.707 12.972 1.00 84.31 275 LYS A CA 1
ATOM 2280 C C . LYS A 1 275 ? 9.101 -0.820 12.969 1.00 84.31 275 LYS A C 1
ATOM 2282 O O . LYS A 1 275 ? 8.808 -1.424 11.940 1.00 84.31 275 LYS A O 1
ATOM 2287 N N . ASN A 1 276 ? 9.495 -1.431 14.082 1.00 83.25 276 ASN A N 1
ATOM 2288 C CA . ASN A 1 276 ? 9.602 -2.886 14.194 1.00 83.25 276 ASN A CA 1
ATOM 2289 C C . ASN A 1 276 ? 8.210 -3.526 14.133 1.00 83.25 276 ASN A C 1
ATOM 2291 O O . ASN A 1 276 ? 8.001 -4.483 13.391 1.00 83.25 276 ASN A O 1
ATOM 2295 N N . ASP A 1 277 ? 7.253 -2.912 14.816 1.00 88.31 277 ASP A N 1
ATOM 2296 C CA . ASP A 1 277 ? 5.843 -3.267 14.829 1.00 88.31 277 ASP A CA 1
ATOM 2297 C C . ASP A 1 277 ? 5.222 -3.247 13.426 1.00 88.31 277 ASP A C 1
ATOM 2299 O O . ASP A 1 277 ? 4.625 -4.229 12.984 1.00 88.31 277 ASP A O 1
ATOM 2303 N N . LEU A 1 278 ? 5.405 -2.158 12.677 1.00 91.00 278 LEU A N 1
ATOM 2304 C CA . LEU A 1 278 ? 4.874 -2.046 11.319 1.00 91.00 278 LEU A CA 1
ATOM 2305 C C . LEU A 1 278 ? 5.613 -2.960 10.330 1.00 91.00 278 LEU A C 1
ATOM 2307 O O . LEU A 1 278 ? 4.998 -3.477 9.397 1.00 91.00 278 LEU A O 1
ATOM 2311 N N . LEU A 1 279 ? 6.914 -3.209 10.527 1.00 88.94 279 LEU A N 1
ATOM 2312 C CA . LEU A 1 279 ? 7.643 -4.223 9.755 1.00 88.94 279 LEU A CA 1
ATOM 2313 C C . LEU A 1 279 ? 7.079 -5.624 10.006 1.00 88.94 279 LEU A C 1
ATOM 2315 O O . LEU A 1 279 ? 6.918 -6.384 9.056 1.00 88.94 279 LEU A O 1
ATOM 2319 N N . SER A 1 280 ? 6.740 -5.951 11.254 1.00 88.12 280 SER A N 1
ATOM 2320 C CA . SER A 1 280 ? 6.081 -7.210 11.613 1.00 88.12 280 SER A CA 1
ATOM 2321 C C . SER A 1 280 ? 4.737 -7.355 10.889 1.00 88.12 280 SER A C 1
ATOM 2323 O O . SER A 1 280 ? 4.497 -8.367 10.233 1.00 88.12 280 SER A O 1
ATOM 2325 N N . VAL A 1 281 ? 3.917 -6.295 10.886 1.00 91.88 281 VAL A N 1
ATOM 2326 C CA . VAL A 1 281 ? 2.657 -6.239 10.121 1.00 91.88 281 VAL A CA 1
ATOM 2327 C C . VAL A 1 281 ? 2.894 -6.450 8.622 1.00 91.88 281 VAL A C 1
ATOM 2329 O O . VAL A 1 281 ? 2.179 -7.218 7.987 1.00 91.88 281 VAL A O 1
ATOM 2332 N N . CYS A 1 282 ? 3.912 -5.817 8.042 1.00 93.38 282 CYS A N 1
ATOM 2333 C CA . CYS A 1 282 ? 4.260 -6.010 6.635 1.00 93.38 282 CYS A CA 1
ATOM 2334 C C . CYS A 1 282 ? 4.678 -7.457 6.319 1.00 93.38 282 CYS A C 1
ATOM 2336 O O . CYS A 1 282 ? 4.210 -8.046 5.346 1.00 93.38 282 CYS A O 1
ATOM 2338 N N . TYR A 1 283 ? 5.538 -8.077 7.123 1.00 90.88 283 TYR A N 1
ATOM 2339 C CA . TYR A 1 283 ? 5.926 -9.468 6.865 1.00 90.88 283 TYR A CA 1
ATOM 2340 C C . TYR A 1 283 ? 4.759 -10.451 7.040 1.00 90.88 283 TYR A C 1
ATOM 2342 O O . TYR A 1 283 ? 4.795 -11.551 6.491 1.00 90.88 283 TYR A O 1
ATOM 2350 N N . ASP A 1 284 ? 3.692 -10.016 7.709 1.00 91.19 284 ASP A N 1
ATOM 2351 C CA . ASP A 1 284 ? 2.396 -10.684 7.791 1.00 91.19 284 ASP A CA 1
ATOM 2352 C C . ASP A 1 284 ? 1.373 -10.148 6.758 1.00 91.19 284 ASP A C 1
ATOM 2354 O O . ASP A 1 284 ? 0.177 -10.040 7.030 1.00 91.19 284 ASP A O 1
ATOM 2358 N N . LEU A 1 285 ? 1.845 -9.844 5.541 1.00 93.38 285 LEU A N 1
ATOM 2359 C CA . LEU A 1 285 ? 1.060 -9.391 4.376 1.00 93.38 285 LEU A CA 1
ATOM 2360 C C . LEU A 1 285 ? 0.408 -8.009 4.505 1.00 93.38 285 LEU A C 1
ATOM 2362 O O . LEU A 1 285 ? -0.527 -7.725 3.764 1.00 93.38 285 LEU A O 1
ATOM 2366 N N . GLY A 1 286 ? 0.883 -7.156 5.412 1.00 95.31 286 GLY A N 1
ATOM 2367 C CA . GLY A 1 286 ? 0.433 -5.772 5.531 1.00 95.31 286 GLY A CA 1
ATOM 2368 C C . GLY A 1 286 ? -0.953 -5.625 6.163 1.00 95.31 286 GLY A C 1
ATOM 2369 O O . GLY A 1 286 ? -1.615 -6.592 6.535 1.00 95.31 286 GLY A O 1
ATOM 2370 N N . CYS A 1 287 ? -1.411 -4.382 6.281 1.00 96.94 287 CYS A N 1
ATOM 2371 C CA . CYS A 1 287 ? -2.700 -4.026 6.857 1.00 96.94 287 CYS A CA 1
ATOM 2372 C C . CYS A 1 287 ? -3.237 -2.718 6.268 1.00 96.94 287 CYS A C 1
ATOM 2374 O O . CYS A 1 287 ? -2.501 -1.737 6.148 1.00 96.94 287 CYS A O 1
ATOM 2376 N N . SER A 1 288 ? -4.531 -2.682 5.957 1.00 97.00 288 SER A N 1
ATOM 2377 C CA . SER A 1 288 ? -5.241 -1.479 5.521 1.00 97.00 288 SER A CA 1
ATOM 2378 C C . SER A 1 288 ? -6.633 -1.377 6.152 1.00 97.00 288 SER A C 1
ATOM 2380 O O . SER A 1 288 ? -7.254 -2.377 6.511 1.00 97.00 288 SER A O 1
ATOM 2382 N N . SER A 1 289 ? -7.142 -0.151 6.285 1.00 95.25 289 SER A N 1
ATOM 2383 C CA . SER A 1 289 ? -8.493 0.154 6.771 1.00 95.25 289 SER A CA 1
ATOM 2384 C C . SER A 1 289 ? -9.013 1.436 6.116 1.00 95.25 289 SER A C 1
ATOM 2386 O O . SER A 1 289 ? -8.246 2.354 5.831 1.00 95.25 289 SER A O 1
ATOM 2388 N N . ASP A 1 290 ? -10.325 1.529 5.881 1.00 91.31 290 ASP A N 1
ATOM 2389 C CA . ASP A 1 290 ? -10.927 2.724 5.253 1.00 91.31 290 ASP A CA 1
ATOM 2390 C C . ASP A 1 290 ? -10.978 3.942 6.192 1.00 91.31 290 ASP A C 1
ATOM 2392 O O . ASP A 1 290 ? -11.056 5.102 5.764 1.00 91.31 290 ASP A O 1
ATOM 2396 N N . LYS A 1 291 ? -10.925 3.681 7.499 1.00 91.25 291 LYS A N 1
ATOM 2397 C CA . LYS A 1 291 ? -10.820 4.691 8.553 1.00 91.25 291 LYS A CA 1
ATOM 2398 C C . LYS A 1 291 ? -9.440 4.600 9.197 1.00 91.25 291 LYS A C 1
ATOM 2400 O O . LYS A 1 291 ? -8.890 3.509 9.297 1.00 91.25 291 LYS A O 1
ATOM 2405 N N . GLY A 1 292 ? -8.911 5.732 9.646 1.00 89.44 292 GLY A N 1
ATOM 2406 C CA . GLY A 1 292 ? -7.690 5.784 10.453 1.00 89.44 292 GLY A CA 1
ATOM 2407 C C . GLY A 1 292 ? -7.988 5.712 11.944 1.00 89.44 292 GLY A C 1
ATOM 2408 O O . GLY A 1 292 ? -9.147 5.622 12.367 1.00 89.44 292 GLY A O 1
ATOM 2409 N N . GLU A 1 293 ? -6.937 5.746 12.743 1.00 89.00 293 GLU A N 1
ATOM 2410 C CA . GLU A 1 293 ? -7.010 5.903 14.188 1.00 89.00 293 GLU A CA 1
ATOM 2411 C C . GLU A 1 293 ? -7.440 7.324 14.572 1.00 89.00 293 GLU A C 1
ATOM 2413 O O . GLU A 1 293 ? -7.129 8.309 13.899 1.00 89.00 293 GLU A O 1
ATOM 2418 N N . ASP A 1 294 ? -8.157 7.443 15.689 1.00 87.56 294 ASP A N 1
ATOM 2419 C CA . ASP A 1 294 ? -8.434 8.742 16.294 1.00 87.56 294 ASP A CA 1
ATOM 2420 C C . ASP A 1 294 ? -7.182 9.227 17.040 1.00 87.56 294 ASP A C 1
ATOM 2422 O O . ASP A 1 294 ? -7.006 8.992 18.239 1.00 87.56 294 ASP A O 1
ATOM 2426 N N . PHE A 1 295 ? -6.286 9.899 16.312 1.00 85.19 295 PHE A N 1
ATOM 2427 C CA . PHE A 1 295 ? -5.047 10.428 16.879 1.00 85.19 295 PHE A CA 1
ATOM 2428 C C . PHE A 1 295 ? -5.281 11.429 18.016 1.00 85.19 295 PHE A C 1
ATOM 2430 O O . PHE A 1 295 ? -4.431 11.531 18.891 1.00 85.19 295 PHE A O 1
ATOM 2437 N N . GLN A 1 296 ? -6.431 12.104 18.102 1.00 79.94 296 GLN A N 1
ATOM 2438 C CA . GLN A 1 296 ? -6.720 12.976 19.250 1.00 79.94 296 GLN A CA 1
ATOM 2439 C C . GLN A 1 296 ? -6.890 12.174 20.552 1.00 79.94 296 GLN A C 1
ATOM 2441 O O . GLN A 1 296 ? -6.553 12.653 21.643 1.00 79.94 296 GLN A O 1
ATOM 2446 N N . GLN A 1 297 ? -7.378 10.933 20.454 1.00 77.50 297 GLN A N 1
ATOM 2447 C CA . GLN A 1 297 ? -7.476 10.027 21.598 1.00 77.50 297 GLN A CA 1
ATOM 2448 C C . GLN A 1 297 ? -6.133 9.410 21.968 1.00 77.50 297 GLN A C 1
ATOM 2450 O O . GLN A 1 297 ? -5.822 9.344 23.153 1.00 77.50 297 GLN A O 1
ATOM 2455 N N . ILE A 1 298 ? -5.355 8.960 20.980 1.00 78.69 298 ILE A N 1
ATOM 2456 C CA . ILE A 1 298 ? -4.167 8.132 21.241 1.00 78.69 298 ILE A CA 1
ATOM 2457 C C . ILE A 1 298 ? -2.848 8.909 21.267 1.00 78.69 298 ILE A C 1
ATOM 2459 O O . ILE A 1 298 ? -1.857 8.379 21.754 1.00 78.69 298 ILE A O 1
ATOM 2463 N N . VAL A 1 299 ? -2.799 10.139 20.746 1.00 80.94 299 VAL A N 1
ATOM 2464 C CA . VAL A 1 299 ? -1.564 10.927 20.668 1.00 80.94 299 VAL A CA 1
ATOM 2465 C C . VAL A 1 299 ? -1.504 11.962 21.804 1.00 80.94 299 VAL A C 1
ATOM 2467 O O . VAL A 1 299 ? -2.405 12.797 21.926 1.00 80.94 299 VAL A O 1
ATOM 2470 N N . PRO A 1 300 ? -0.445 11.951 22.637 1.00 73.56 300 PRO A N 1
ATOM 2471 C CA . PRO A 1 300 ? -0.177 12.998 23.624 1.00 73.56 300 PRO A CA 1
ATOM 2472 C C . PRO A 1 300 ? -0.020 14.394 23.023 1.00 73.56 300 PRO A C 1
ATOM 2474 O O . PRO A 1 300 ? 0.536 14.564 21.937 1.00 73.56 300 PRO A O 1
ATOM 2477 N N . ILE A 1 301 ? -0.443 15.412 23.780 1.00 66.56 301 ILE A N 1
ATOM 2478 C CA . ILE A 1 301 ? -0.136 16.811 23.466 1.00 66.56 301 ILE A CA 1
ATOM 2479 C C . ILE A 1 301 ? 1.377 17.006 23.591 1.00 66.56 301 ILE A C 1
ATOM 2481 O O . ILE A 1 301 ? 1.995 16.598 24.578 1.00 66.56 301 ILE A O 1
ATOM 2485 N N . VAL A 1 302 ? 1.988 17.643 22.597 1.00 59.62 302 VAL A N 1
ATOM 2486 C CA . VAL A 1 302 ? 3.422 17.936 22.631 1.00 59.62 302 VAL A CA 1
ATOM 2487 C C . VAL A 1 302 ? 3.680 19.127 23.553 1.00 59.62 302 VAL A C 1
ATOM 2489 O O . VAL A 1 302 ? 3.092 20.187 23.360 1.00 59.62 302 VAL A O 1
ATOM 2492 N N . SER A 1 303 ? 4.575 18.956 24.530 1.00 56.56 303 SER A N 1
ATOM 2493 C CA . SER A 1 303 ? 5.107 20.044 25.366 1.00 56.56 303 SER A CA 1
ATOM 2494 C C . SER A 1 303 ? 6.585 20.319 25.061 1.00 56.56 303 SER A C 1
ATOM 2496 O O . SER A 1 303 ? 7.283 19.474 24.500 1.00 56.56 303 SER A O 1
ATOM 2498 N N . ASP A 1 304 ? 7.070 21.505 25.431 1.00 49.53 304 ASP A N 1
ATOM 2499 C CA . ASP A 1 304 ? 8.467 21.936 25.330 1.00 49.53 304 ASP A CA 1
ATOM 2500 C C . ASP A 1 304 ? 9.393 21.304 26.379 1.00 49.53 304 ASP A C 1
ATOM 2502 O O . ASP A 1 304 ? 10.608 21.222 26.156 1.00 49.53 304 ASP A O 1
ATOM 2506 N N . THR A 1 305 ? 8.845 20.822 27.498 1.00 50.16 305 THR A N 1
ATOM 2507 C CA . THR A 1 305 ? 9.630 20.257 28.605 1.00 50.16 305 THR A CA 1
ATOM 2508 C C . THR A 1 305 ? 9.527 18.729 28.654 1.00 50.16 305 THR A C 1
ATOM 2510 O O . THR A 1 305 ? 8.543 18.130 28.221 1.00 50.16 305 THR A O 1
ATOM 2513 N N . TYR A 1 306 ? 10.588 18.071 29.131 1.00 51.41 306 TYR A N 1
ATOM 2514 C CA . TYR A 1 306 ? 10.640 16.608 29.242 1.00 51.41 306 TYR A CA 1
ATOM 2515 C C . TYR A 1 306 ? 9.593 16.075 30.227 1.00 51.41 306 TYR A C 1
ATOM 2517 O O . TYR A 1 306 ? 8.882 15.126 29.899 1.00 51.41 306 TYR A O 1
ATOM 2525 N N . ASP A 1 307 ? 9.469 16.721 31.387 1.00 56.62 307 ASP A N 1
ATOM 2526 C CA . ASP A 1 307 ? 8.524 16.318 32.426 1.00 56.62 307 ASP A CA 1
ATOM 2527 C C . ASP A 1 307 ? 7.084 16.449 31.934 1.00 56.62 307 ASP A C 1
ATOM 2529 O O . ASP A 1 307 ? 6.302 15.516 32.091 1.00 56.62 307 ASP A O 1
ATOM 2533 N N . ASP A 1 308 ? 6.752 17.524 31.218 1.00 61.41 308 ASP A N 1
ATOM 2534 C CA . ASP A 1 308 ? 5.424 17.673 30.626 1.00 61.41 308 ASP A CA 1
ATOM 2535 C C . ASP A 1 308 ? 5.169 16.658 29.511 1.00 61.41 308 ASP A C 1
ATOM 2537 O O . ASP A 1 308 ? 4.056 16.170 29.384 1.00 61.41 308 ASP A O 1
ATOM 2541 N N . LYS A 1 309 ? 6.171 16.285 28.702 1.00 59.75 309 LYS A N 1
ATOM 2542 C CA . LYS A 1 309 ? 6.003 15.219 27.694 1.00 59.75 309 LYS A CA 1
ATOM 2543 C C . LYS A 1 309 ? 5.715 13.876 28.350 1.00 59.75 309 LYS A C 1
ATOM 2545 O O . LYS A 1 309 ? 4.818 13.163 27.906 1.00 59.75 309 LYS A O 1
ATOM 2550 N N . LEU A 1 310 ? 6.463 13.537 29.399 1.00 59.25 310 LEU A N 1
ATOM 2551 C CA . LEU A 1 310 ? 6.259 12.306 30.151 1.00 59.25 310 LEU A CA 1
ATOM 2552 C C . LEU A 1 310 ? 4.900 12.323 30.863 1.00 59.25 310 LEU A C 1
ATOM 2554 O O . LEU A 1 310 ? 4.193 11.320 30.840 1.00 59.25 310 LEU A O 1
ATOM 2558 N N . ASN A 1 311 ? 4.502 13.460 31.434 1.00 65.56 311 ASN A N 1
ATOM 2559 C CA . ASN A 1 311 ? 3.207 13.644 32.087 1.00 65.56 311 ASN A CA 1
ATOM 2560 C C . ASN A 1 311 ? 2.044 13.621 31.083 1.00 65.56 311 ASN A C 1
ATOM 2562 O O . ASN A 1 311 ? 1.030 12.986 31.352 1.00 65.56 311 ASN A O 1
ATOM 2566 N N . ASN A 1 312 ? 2.205 14.204 29.894 1.00 68.75 312 ASN A N 1
ATOM 2567 C CA . ASN A 1 312 ? 1.221 14.143 28.811 1.00 68.75 312 ASN A CA 1
ATOM 2568 C C . ASN A 1 312 ? 1.094 12.722 28.250 1.00 68.75 312 ASN A C 1
ATOM 2570 O O . ASN A 1 312 ? -0.011 12.287 27.935 1.00 68.75 312 ASN A O 1
ATOM 2574 N N . ALA A 1 313 ? 2.206 11.984 28.143 1.00 63.81 313 ALA A N 1
ATOM 2575 C CA . ALA A 1 313 ? 2.195 10.577 27.755 1.00 63.81 313 ALA A CA 1
ATOM 2576 C C . ALA A 1 313 ? 1.512 9.706 28.820 1.00 63.81 313 ALA A C 1
ATOM 2578 O O . ALA A 1 313 ? 0.631 8.925 28.478 1.00 63.81 313 ALA A O 1
ATOM 2579 N N . LYS A 1 314 ? 1.830 9.898 30.109 1.00 65.88 314 LYS A N 1
ATOM 2580 C CA . LYS A 1 314 ? 1.118 9.262 31.236 1.00 65.88 314 LYS A CA 1
ATOM 2581 C C . LYS A 1 314 ? -0.377 9.588 31.227 1.00 65.88 314 LYS A C 1
ATOM 2583 O O . LYS A 1 314 ? -1.199 8.708 31.450 1.00 65.88 314 LYS A O 1
ATOM 2588 N N . GLY A 1 315 ? -0.726 10.834 30.911 1.00 69.19 315 GLY A N 1
ATOM 2589 C CA . GLY A 1 315 ? -2.101 11.319 30.791 1.00 69.19 315 GLY A CA 1
ATOM 2590 C C . GLY A 1 315 ? -2.841 10.854 29.533 1.00 69.19 315 GLY A C 1
ATOM 2591 O O . GLY A 1 315 ? -4.014 11.173 29.382 1.00 69.19 315 GLY A O 1
ATOM 2592 N N . LYS A 1 316 ? -2.186 10.120 28.626 1.00 75.00 316 LYS A N 1
ATOM 2593 C CA . LYS A 1 316 ? -2.808 9.449 27.470 1.00 75.00 316 LYS A CA 1
ATOM 2594 C C . LYS A 1 316 ? -2.595 7.936 27.474 1.00 75.00 316 LYS A C 1
ATOM 2596 O O . LYS A 1 316 ? -3.063 7.255 26.563 1.00 75.00 316 LYS A O 1
ATOM 2601 N N . ALA A 1 317 ? -1.907 7.410 28.482 1.00 73.25 317 ALA A N 1
ATOM 2602 C CA . ALA A 1 317 ? -1.767 5.983 28.674 1.00 73.25 317 ALA A CA 1
ATOM 2603 C C . ALA A 1 317 ? -3.118 5.370 29.100 1.00 73.25 317 ALA A C 1
ATOM 2605 O O . ALA A 1 317 ? -3.896 6.016 29.807 1.00 73.25 317 ALA A O 1
ATOM 2606 N N . PRO A 1 318 ? -3.401 4.123 28.695 1.00 76.50 318 PRO A N 1
ATOM 2607 C CA . PRO A 1 318 ? -2.573 3.278 27.835 1.00 76.50 318 PRO A CA 1
ATOM 2608 C C . PRO A 1 318 ? -2.799 3.539 26.331 1.00 76.50 318 PRO A C 1
ATOM 2610 O O . PRO A 1 318 ? -3.929 3.723 25.882 1.00 76.50 318 PRO A O 1
ATOM 2613 N N . TYR A 1 319 ? -1.728 3.446 25.530 1.00 79.94 319 TYR A N 1
ATOM 2614 C CA . TYR A 1 319 ? -1.802 3.260 24.072 1.00 79.94 319 TYR A CA 1
ATOM 2615 C C . TYR A 1 319 ? -2.840 2.188 23.683 1.00 79.94 319 TYR A C 1
ATOM 2617 O O . TYR A 1 319 ? -2.749 1.046 24.135 1.00 79.94 319 TYR A O 1
ATOM 2625 N N . PHE A 1 320 ? -3.829 2.552 22.856 1.00 82.12 320 PHE A N 1
ATOM 2626 C CA . PHE A 1 320 ? -4.958 1.678 22.499 1.00 82.12 320 PHE A CA 1
ATOM 2627 C C . PHE A 1 320 ? -5.385 1.846 21.026 1.00 82.12 320 PHE A C 1
ATOM 2629 O O . PHE A 1 320 ? -6.402 2.482 20.733 1.00 82.12 320 PHE A O 1
ATOM 2636 N N . PRO A 1 321 ? -4.601 1.317 20.074 1.00 87.69 321 PRO A N 1
ATOM 2637 C CA . PRO A 1 321 ? -4.966 1.299 18.662 1.00 87.69 321 PRO A CA 1
ATOM 2638 C C . PRO A 1 321 ? -6.068 0.264 18.387 1.00 87.69 321 PRO A C 1
ATOM 2640 O O . PRO A 1 321 ? -6.171 -0.761 19.065 1.00 87.69 321 PRO A O 1
ATOM 2643 N N . THR A 1 322 ? -6.870 0.490 17.348 1.00 87.62 322 THR A N 1
ATOM 2644 C CA . THR A 1 322 ? -7.994 -0.395 16.979 1.00 87.62 322 THR A CA 1
ATOM 2645 C C . THR A 1 322 ? -7.834 -1.063 15.620 1.00 87.62 322 THR A C 1
ATOM 2647 O O . THR A 1 322 ? -8.523 -2.043 15.337 1.00 87.62 322 THR A O 1
ATOM 2650 N N . LYS A 1 323 ? -6.920 -0.558 14.791 1.00 91.94 323 LYS A N 1
ATOM 2651 C CA . LYS A 1 323 ? -6.769 -0.895 13.374 1.00 91.94 323 LYS A CA 1
ATOM 2652 C C . LYS A 1 323 ? -5.358 -1.423 13.132 1.00 91.94 323 LYS A C 1
ATOM 2654 O O . LYS A 1 323 ? -4.875 -2.274 13.874 1.00 91.94 323 LYS A O 1
ATOM 2659 N N . CYS A 1 324 ? -4.678 -0.939 12.100 1.00 92.69 324 CYS A N 1
ATOM 2660 C CA . CYS A 1 324 ? -3.370 -1.441 11.688 1.00 92.69 324 CYS A CA 1
ATOM 2661 C C . CYS A 1 324 ? -2.224 -1.109 12.644 1.00 92.69 324 CYS A C 1
ATOM 2663 O O . CYS A 1 324 ? -1.196 -1.780 12.614 1.00 92.69 324 CYS A O 1
ATOM 2665 N N . LEU A 1 325 ? -2.411 -0.127 13.528 1.00 90.94 325 LEU A N 1
ATOM 2666 C CA . LEU A 1 325 ? -1.470 0.148 14.610 1.00 90.94 325 LEU A CA 1
ATOM 2667 C C . LEU A 1 325 ? -1.569 -0.875 15.763 1.00 90.94 325 LEU A C 1
ATOM 2669 O O . LEU A 1 325 ? -0.703 -0.905 16.638 1.00 90.94 325 LEU A O 1
ATOM 2673 N N . ARG A 1 326 ? -2.589 -1.749 15.757 1.00 86.75 326 ARG A N 1
ATOM 2674 C CA . ARG A 1 326 ? -2.758 -2.859 16.707 1.00 86.75 326 ARG A CA 1
ATOM 2675 C C . ARG A 1 326 ? -1.963 -4.084 16.250 1.00 86.75 326 ARG A C 1
ATOM 2677 O O . ARG A 1 326 ? -2.515 -5.055 15.732 1.00 86.75 326 ARG A O 1
ATOM 2684 N N . THR A 1 327 ? -0.650 -4.006 16.419 1.00 82.69 327 THR A N 1
ATOM 2685 C CA . THR A 1 327 ? 0.318 -4.998 15.931 1.00 82.69 327 THR A CA 1
ATOM 2686 C C . THR A 1 327 ? 0.349 -6.273 16.790 1.00 82.69 327 THR A C 1
ATOM 2688 O O . THR A 1 327 ? -0.263 -6.361 17.858 1.00 82.69 327 THR A O 1
ATOM 2691 N N . LEU A 1 328 ? 1.082 -7.297 16.342 1.00 76.25 328 LEU A N 1
ATOM 2692 C CA . LEU A 1 328 ? 1.335 -8.487 17.166 1.00 76.25 328 LEU A CA 1
ATOM 2693 C C . LEU A 1 328 ? 2.116 -8.144 18.439 1.00 76.25 328 LEU A C 1
ATOM 2695 O O . LEU A 1 328 ? 1.862 -8.734 19.487 1.00 76.25 328 LEU A O 1
ATOM 2699 N N . ASP A 1 329 ? 3.044 -7.193 18.354 1.00 73.62 329 ASP A N 1
ATOM 2700 C CA . ASP A 1 329 ? 3.855 -6.779 19.495 1.00 73.62 329 ASP A CA 1
ATOM 2701 C C . ASP A 1 329 ? 3.050 -5.910 20.469 1.00 73.62 329 ASP A C 1
ATOM 2703 O O . ASP A 1 329 ? 3.264 -6.027 21.672 1.00 73.62 329 ASP A O 1
ATOM 2707 N N . TYR A 1 330 ? 2.029 -5.175 20.006 1.00 74.69 330 TYR A N 1
ATOM 2708 C CA . TYR A 1 330 ? 1.000 -4.638 20.899 1.00 74.69 330 TYR A CA 1
ATOM 2709 C C . TYR A 1 330 ? 0.375 -5.761 21.739 1.00 74.69 330 TYR A C 1
ATOM 2711 O O . TYR A 1 330 ? 0.412 -5.688 22.957 1.00 74.69 330 TYR A O 1
ATOM 2719 N N . LYS A 1 331 ? -0.107 -6.855 21.128 1.00 69.06 331 LYS A N 1
ATOM 2720 C CA . LYS A 1 331 ? -0.724 -7.971 21.877 1.00 69.06 331 LYS A CA 1
ATOM 2721 C C . LYS A 1 331 ? 0.226 -8.628 22.893 1.00 69.06 331 LYS A C 1
ATOM 2723 O O . LYS A 1 331 ? -0.239 -9.156 23.893 1.00 69.06 331 LYS A O 1
ATOM 2728 N N . LYS A 1 332 ? 1.534 -8.642 22.623 1.00 71.94 332 LYS A N 1
ATOM 2729 C CA . LYS A 1 332 ? 2.539 -9.213 23.538 1.00 71.94 332 LYS A CA 1
ATOM 2730 C C . LYS A 1 332 ? 2.866 -8.300 24.716 1.00 71.94 332 LYS A C 1
ATOM 2732 O O . LYS A 1 332 ? 3.227 -8.800 25.770 1.00 71.94 332 LYS A O 1
ATOM 2737 N N . ASN A 1 333 ? 2.813 -6.987 24.504 1.00 70.12 333 ASN A N 1
ATOM 2738 C CA . ASN A 1 333 ? 3.278 -5.990 25.469 1.00 70.12 333 ASN A CA 1
ATOM 2739 C C . ASN A 1 333 ? 2.127 -5.220 26.143 1.00 70.12 333 ASN A C 1
ATOM 2741 O O . ASN A 1 333 ? 2.393 -4.355 26.979 1.00 70.12 333 ASN A O 1
ATOM 2745 N N . MET A 1 334 ? 0.875 -5.468 25.741 1.00 71.62 334 MET A N 1
ATOM 2746 C CA . MET A 1 334 ? -0.307 -4.709 26.154 1.00 71.62 334 MET A CA 1
ATOM 2747 C C . MET A 1 334 ? -1.533 -5.584 26.422 1.00 71.62 334 MET A C 1
ATOM 2749 O O . MET A 1 334 ? -1.643 -6.717 25.965 1.00 71.62 334 MET A O 1
ATOM 2753 N N . ILE A 1 335 ? -2.483 -4.936 27.102 1.00 67.94 335 ILE A N 1
ATOM 2754 C CA . ILE A 1 335 ? -3.895 -5.251 27.360 1.00 67.94 335 ILE A CA 1
ATOM 2755 C C . ILE A 1 335 ? -4.451 -6.459 26.589 1.00 67.94 335 ILE A C 1
ATOM 2757 O O . ILE A 1 335 ? -4.734 -6.383 25.387 1.00 67.94 335 ILE A O 1
ATOM 2761 N N . ASP A 1 336 ? -4.800 -7.514 27.330 1.00 66.94 336 ASP A N 1
ATOM 2762 C CA . ASP A 1 336 ? -5.754 -8.514 26.854 1.00 66.94 336 ASP A CA 1
ATOM 2763 C C . ASP A 1 336 ? -7.192 -7.967 26.903 1.00 66.94 336 ASP A C 1
ATOM 2765 O O . ASP A 1 336 ? -7.963 -8.192 27.843 1.00 66.94 336 ASP A O 1
ATOM 2769 N N . TYR A 1 337 ? -7.574 -7.245 25.849 1.00 69.12 337 TYR A N 1
ATOM 2770 C CA . TYR A 1 337 ? -8.928 -6.706 25.683 1.00 69.12 337 TYR A CA 1
ATOM 2771 C C . TYR A 1 337 ? -9.987 -7.805 25.473 1.00 69.12 337 TYR A C 1
ATOM 2773 O O . TYR A 1 337 ? -11.187 -7.519 25.477 1.00 69.12 337 TYR A O 1
ATOM 2781 N N . ASN A 1 338 ? -9.565 -9.060 25.265 1.00 68.31 338 ASN A N 1
ATOM 2782 C CA . ASN A 1 338 ? -10.472 -10.197 25.154 1.00 68.31 338 ASN A CA 1
ATOM 2783 C C . ASN A 1 338 ? -10.805 -10.830 26.505 1.00 68.31 338 ASN A C 1
ATOM 2785 O O . ASN A 1 338 ? -11.739 -11.635 26.559 1.00 68.31 338 ASN A O 1
ATOM 2789 N N . SER A 1 339 ? -10.109 -10.448 27.579 1.00 75.88 339 SER A N 1
ATOM 2790 C CA . SER A 1 339 ? -10.426 -10.915 28.924 1.00 75.88 339 SER A CA 1
ATOM 2791 C C . SER A 1 339 ? -11.860 -10.537 29.308 1.00 75.88 339 SER A C 1
ATOM 2793 O O . SER A 1 339 ? -12.337 -9.423 29.059 1.00 75.88 339 SER A O 1
ATOM 2795 N N . LYS A 1 340 ? -12.568 -11.492 29.923 1.00 76.12 340 LYS A N 1
ATOM 2796 C CA . LYS A 1 340 ? -13.938 -11.292 30.419 1.00 76.12 340 LYS A CA 1
ATOM 2797 C C . LYS A 1 340 ? -13.991 -10.092 31.374 1.00 76.12 340 LYS A C 1
ATOM 2799 O O . LYS A 1 340 ? -14.838 -9.222 31.212 1.00 76.12 340 LYS A O 1
ATOM 2804 N N . GLU A 1 341 ? -13.004 -10.000 32.265 1.00 79.38 341 GLU A N 1
ATOM 2805 C CA . GLU A 1 341 ? -12.857 -8.921 33.243 1.00 79.38 341 GLU A CA 1
ATOM 2806 C C . GLU A 1 341 ? -12.714 -7.533 32.594 1.00 79.38 341 GLU A C 1
ATOM 2808 O O . GLU A 1 341 ? -13.318 -6.569 33.056 1.00 79.38 341 GLU A O 1
ATOM 2813 N N . TYR A 1 342 ? -11.933 -7.396 31.512 1.00 81.94 342 TYR A N 1
ATOM 2814 C CA . TYR A 1 342 ? -11.842 -6.121 30.793 1.00 81.94 342 TYR A CA 1
ATOM 2815 C C . TYR A 1 342 ? -13.185 -5.736 30.172 1.00 81.94 342 TYR A C 1
ATOM 2817 O O . TYR A 1 342 ? -13.619 -4.595 30.319 1.00 81.94 342 TYR A O 1
ATOM 2825 N N . LYS A 1 343 ? -13.849 -6.678 29.491 1.00 80.81 343 LYS A N 1
ATOM 2826 C CA . LYS A 1 343 ? -15.129 -6.413 28.818 1.00 80.81 343 LYS A CA 1
ATOM 2827 C C . LYS A 1 343 ? -16.230 -6.036 29.809 1.00 80.81 343 LYS A C 1
ATOM 2829 O O . LYS A 1 343 ? -17.018 -5.143 29.510 1.00 80.81 343 LYS A O 1
ATOM 2834 N N . GLU A 1 344 ? -16.282 -6.693 30.963 1.00 82.12 344 GLU A N 1
ATOM 2835 C CA . GLU A 1 344 ? -17.274 -6.416 32.007 1.00 82.12 344 GLU A CA 1
ATOM 2836 C C . GLU A 1 344 ? -17.006 -5.088 32.714 1.00 82.12 344 GLU A C 1
ATOM 2838 O O . GLU A 1 344 ? -17.899 -4.245 32.745 1.00 82.12 344 GLU A O 1
ATOM 2843 N N . GLY A 1 345 ? -15.771 -4.839 33.161 1.00 86.50 345 GLY A N 1
ATOM 2844 C CA . GLY A 1 345 ? -15.426 -3.571 33.811 1.00 86.50 345 GLY A CA 1
ATOM 2845 C C . GLY A 1 345 ? -15.572 -2.360 32.882 1.00 86.50 345 GLY A C 1
ATOM 2846 O O . GLY A 1 345 ? -16.094 -1.322 33.285 1.00 86.50 345 GLY A O 1
ATOM 2847 N N . LEU A 1 346 ? -15.190 -2.498 31.603 1.00 87.62 346 LEU A N 1
ATOM 2848 C CA . LEU A 1 346 ? -15.399 -1.436 30.617 1.00 87.62 346 LEU A CA 1
ATOM 2849 C C . LEU A 1 346 ? -16.891 -1.163 30.439 1.00 87.62 346 LEU A C 1
ATOM 2851 O O . LEU A 1 346 ? -17.307 -0.008 30.456 1.00 87.62 346 LEU A O 1
ATOM 2855 N N . LYS A 1 347 ? -17.697 -2.217 30.284 1.00 87.25 347 LYS A N 1
ATOM 2856 C CA . LYS A 1 347 ? -19.148 -2.095 30.153 1.00 87.25 347 LYS A CA 1
ATOM 2857 C C . LYS A 1 347 ? -19.749 -1.332 31.338 1.00 87.25 347 LYS A C 1
ATOM 2859 O O . LYS A 1 347 ? -20.537 -0.420 31.108 1.00 87.25 347 LYS A O 1
ATOM 2864 N N . GLU A 1 348 ? -19.387 -1.684 32.570 1.00 88.19 348 GLU A N 1
ATOM 2865 C CA . GLU A 1 348 ? -19.881 -0.999 33.771 1.00 88.19 348 GLU A CA 1
ATOM 2866 C C . GLU A 1 348 ? -19.563 0.498 33.730 1.00 88.19 348 GLU A C 1
ATOM 2868 O O . GLU A 1 348 ? -20.468 1.318 33.901 1.00 88.19 348 GLU A O 1
ATOM 2873 N N . LYS A 1 349 ? -18.320 0.867 33.387 1.00 90.94 349 LYS A N 1
ATOM 2874 C CA . LYS A 1 349 ? -17.943 2.281 33.278 1.00 90.94 349 LYS A CA 1
ATOM 2875 C C . LYS A 1 349 ? -18.642 3.029 32.151 1.00 90.94 349 LYS A C 1
ATOM 2877 O O . LYS A 1 349 ? -19.003 4.191 32.336 1.00 90.94 349 LYS A O 1
ATOM 2882 N N . LEU A 1 350 ? -18.858 2.392 30.999 1.00 91.00 350 LEU A N 1
ATOM 2883 C CA . LEU A 1 350 ? -19.614 3.004 29.903 1.00 91.00 350 LEU A CA 1
ATOM 2884 C C . LEU A 1 350 ? -21.045 3.335 30.346 1.00 91.00 350 LEU A C 1
ATOM 2886 O O . LEU A 1 350 ? -21.522 4.441 30.104 1.00 91.00 350 LEU A O 1
ATOM 2890 N N . LEU A 1 351 ? -21.708 2.393 31.018 1.00 89.69 351 LEU A N 1
ATOM 2891 C CA . LEU A 1 351 ? -23.078 2.549 31.506 1.00 89.69 351 LEU A CA 1
ATOM 2892 C C . LEU A 1 351 ? -23.194 3.617 32.602 1.00 89.69 351 LEU A C 1
ATOM 2894 O O . LEU A 1 351 ? -24.097 4.452 32.559 1.00 89.69 351 LEU A O 1
ATOM 2898 N N . GLU A 1 352 ? -22.237 3.669 33.528 1.00 90.38 352 GLU A N 1
ATOM 2899 C CA . GLU A 1 352 ? -22.151 4.746 34.519 1.00 90.38 352 GLU A CA 1
ATOM 2900 C C . GLU A 1 352 ? -22.041 6.126 33.850 1.00 90.38 352 GLU A C 1
ATOM 2902 O O . GLU A 1 352 ? -22.820 7.030 34.159 1.00 90.38 352 GLU A O 1
ATOM 2907 N N . GLY A 1 353 ? -21.150 6.275 32.862 1.00 90.19 353 GLY A N 1
ATOM 2908 C CA . GLY A 1 353 ? -21.002 7.526 32.113 1.00 90.19 353 GLY A CA 1
ATOM 2909 C C . GLY A 1 353 ? -22.287 7.944 31.390 1.00 90.19 353 GLY A C 1
ATOM 2910 O O . GLY A 1 353 ? -22.683 9.110 31.428 1.00 90.19 353 GLY A O 1
ATOM 2911 N N . VAL A 1 354 ? -22.990 6.985 30.780 1.00 91.25 354 VAL A N 1
ATOM 2912 C CA . VAL A 1 354 ? -24.271 7.219 30.092 1.00 91.25 354 VAL A CA 1
ATOM 2913 C C . VAL A 1 354 ? -25.353 7.663 31.070 1.00 91.25 354 VAL A C 1
ATOM 2915 O O . VAL A 1 354 ? -26.128 8.571 30.762 1.00 91.25 354 VAL A O 1
ATOM 2918 N N . LYS A 1 355 ? -25.414 7.039 32.249 1.00 90.56 355 LYS A N 1
ATOM 2919 C CA . LYS A 1 355 ? -26.351 7.419 33.306 1.00 90.56 355 LYS A CA 1
ATOM 2920 C C . LYS A 1 355 ? -26.111 8.864 33.753 1.00 90.56 355 LYS A C 1
ATOM 2922 O O . LYS A 1 355 ? -27.058 9.649 33.743 1.00 90.56 355 LYS A O 1
ATOM 2927 N N . ASN A 1 356 ? -24.863 9.239 34.038 1.00 89.06 356 ASN A N 1
ATOM 2928 C CA . ASN A 1 356 ? -24.513 10.607 34.439 1.00 89.06 356 ASN A CA 1
ATOM 2929 C C . ASN A 1 356 ? -24.862 11.625 33.341 1.00 89.06 356 ASN A C 1
ATOM 2931 O O . ASN A 1 356 ? -25.403 12.694 33.626 1.00 89.06 356 ASN A O 1
ATOM 2935 N N . TYR A 1 357 ? -24.614 11.284 32.073 1.00 90.50 357 TYR A N 1
ATOM 2936 C CA . TYR A 1 357 ? -24.977 12.135 30.939 1.00 90.50 357 TYR A CA 1
ATOM 2937 C C . TYR A 1 357 ? -26.494 12.347 30.829 1.00 90.50 357 TYR A C 1
ATOM 2939 O O . TYR A 1 357 ? -26.945 13.487 30.714 1.00 90.50 357 TYR A O 1
ATOM 2947 N N . LYS A 1 358 ? -27.299 11.280 30.944 1.00 89.25 358 LYS A N 1
ATOM 2948 C CA . LYS A 1 358 ? -28.770 11.383 30.978 1.00 89.25 358 LYS A CA 1
ATOM 2949 C C . LYS A 1 358 ? -29.249 12.285 32.114 1.00 89.25 358 LYS A C 1
ATOM 2951 O O . LYS A 1 358 ? -30.086 13.156 31.890 1.00 89.25 358 LYS A O 1
ATOM 2956 N N . GLU A 1 359 ? -28.718 12.096 33.320 1.00 88.69 359 GLU A N 1
ATOM 2957 C CA . GLU A 1 359 ? -29.082 12.911 34.483 1.00 88.69 359 GLU A CA 1
ATOM 2958 C C . GLU A 1 359 ? -28.744 14.392 34.265 1.00 88.69 359 GLU A C 1
ATOM 2960 O O . GLU A 1 359 ? -29.562 15.260 34.569 1.00 88.69 359 GLU A O 1
ATOM 2965 N N . ASN A 1 360 ? -27.582 14.698 33.681 1.00 88.62 360 ASN A N 1
ATOM 2966 C CA . ASN A 1 360 ? -27.202 16.070 33.342 1.00 88.62 360 ASN A CA 1
ATOM 2967 C C 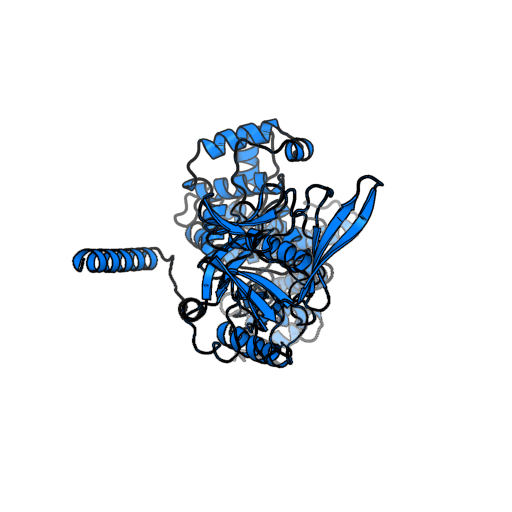. ASN A 1 360 ? -28.113 16.687 32.272 1.00 88.62 360 ASN A C 1
ATOM 2969 O O . ASN A 1 360 ? -28.509 17.842 32.423 1.00 88.62 360 ASN A O 1
ATOM 2973 N N . LEU A 1 361 ? -28.502 15.935 31.236 1.00 88.56 361 LEU A N 1
ATOM 2974 C CA . LEU A 1 361 ? -29.454 16.415 30.227 1.00 88.56 361 LEU A CA 1
ATOM 2975 C C . LEU A 1 361 ? -30.805 16.785 30.850 1.00 88.56 361 LEU A C 1
ATOM 2977 O O . LEU A 1 361 ? -31.365 17.831 30.526 1.00 88.56 361 LEU A O 1
ATOM 2981 N N . GLU A 1 362 ? -31.319 15.966 31.767 1.00 89.00 362 GLU A N 1
ATOM 2982 C CA . GLU A 1 362 ? -32.571 16.265 32.471 1.00 89.00 362 GLU A CA 1
ATOM 2983 C C . GLU A 1 362 ? -32.447 17.495 33.377 1.00 89.00 362 GLU A C 1
ATOM 2985 O O . GLU A 1 362 ? -33.365 18.309 33.446 1.00 89.00 362 GLU A O 1
ATOM 2990 N N . ARG A 1 363 ? -31.298 17.695 34.025 1.00 88.94 363 ARG A N 1
ATOM 2991 C CA . ARG A 1 363 ? -31.037 18.891 34.842 1.00 88.94 363 ARG A CA 1
ATOM 2992 C C . ARG A 1 363 ? -30.982 20.163 34.005 1.00 88.94 363 ARG A C 1
ATOM 2994 O O . ARG A 1 363 ? -31.644 21.136 34.354 1.00 88.94 363 ARG A O 1
ATOM 3001 N N . ILE A 1 364 ? -30.305 20.117 32.859 1.00 87.69 364 ILE A N 1
ATOM 3002 C CA . ILE A 1 364 ? -30.259 21.233 31.906 1.00 87.69 364 ILE A CA 1
ATOM 3003 C C . ILE A 1 364 ? -31.671 21.579 31.415 1.00 87.69 364 ILE A C 1
ATOM 3005 O O . ILE A 1 364 ? -32.035 22.753 31.384 1.00 87.69 364 ILE A O 1
ATOM 3009 N N . LYS A 1 365 ? -32.512 20.578 31.109 1.00 90.69 365 LYS A N 1
ATOM 3010 C CA . LYS A 1 365 ? -33.927 20.807 30.751 1.00 90.69 365 LYS A CA 1
ATOM 3011 C C . LYS A 1 365 ? -34.722 21.490 31.868 1.00 90.69 365 LYS A C 1
ATOM 3013 O O . LYS A 1 365 ? -35.648 22.240 31.574 1.00 90.69 365 LYS A O 1
ATOM 3018 N N . ARG A 1 366 ? -34.368 21.249 33.135 1.00 92.06 366 ARG A N 1
ATOM 3019 C CA . ARG A 1 366 ? -34.952 21.921 34.309 1.00 92.06 366 ARG A CA 1
ATOM 3020 C C . ARG A 1 366 ? -34.312 23.281 34.627 1.00 92.06 366 ARG A C 1
ATOM 3022 O O . ARG A 1 366 ? -34.728 23.917 35.589 1.00 92.06 366 ARG A O 1
ATOM 3029 N N . GLY A 1 367 ? -33.333 23.736 33.842 1.00 88.44 367 GLY A N 1
ATOM 3030 C CA . GLY A 1 367 ? -32.601 24.984 34.081 1.00 88.44 367 GLY A CA 1
ATOM 3031 C C . GLY A 1 367 ? -31.571 24.901 35.214 1.00 88.44 367 GLY A C 1
ATOM 3032 O O . GLY A 1 367 ? -31.128 25.932 35.711 1.00 88.44 367 GLY A O 1
ATOM 3033 N N . GLU A 1 368 ? -31.201 23.695 35.645 1.00 90.81 368 GLU A N 1
ATOM 3034 C CA . GLU A 1 368 ? -30.170 23.466 36.658 1.00 90.81 368 GLU A CA 1
ATOM 3035 C C . GLU A 1 368 ? -28.782 23.319 36.017 1.00 90.81 368 GLU A C 1
ATOM 3037 O O . GLU A 1 368 ? -28.641 22.780 34.916 1.00 90.81 368 GLU A O 1
ATOM 3042 N N . GLU A 1 369 ? -27.735 23.709 36.750 1.00 84.69 369 GLU A N 1
ATOM 3043 C CA . GLU A 1 369 ? -26.358 23.438 36.332 1.00 84.69 369 GLU A CA 1
ATOM 3044 C C . GLU A 1 369 ? -26.039 21.931 36.376 1.00 84.69 369 GLU A C 1
ATOM 3046 O O . GLU A 1 369 ? -26.414 21.243 37.337 1.00 84.69 369 GLU A O 1
ATOM 3051 N N . PRO A 1 370 ? -25.323 21.390 35.372 1.00 83.75 370 PRO A N 1
ATOM 3052 C CA . PRO A 1 370 ? -24.883 19.999 35.375 1.00 83.75 370 PRO A CA 1
ATOM 3053 C C . PRO A 1 370 ? -23.961 19.716 36.569 1.00 83.75 370 PRO A C 1
ATOM 3055 O O . PRO A 1 370 ? -23.248 20.587 37.055 1.00 83.75 370 PRO A O 1
ATOM 3058 N N . LYS A 1 371 ? -23.996 18.480 37.080 1.00 77.44 371 LYS A N 1
ATOM 3059 C CA . LYS A 1 371 ? -23.213 18.076 38.269 1.00 77.44 371 LYS A CA 1
ATOM 3060 C C . LYS A 1 371 ? -21.746 17.871 37.907 1.00 77.44 371 LYS A C 1
ATOM 3062 O O . LYS A 1 371 ? -20.870 18.111 38.726 1.00 77.44 371 LYS A O 1
ATOM 3067 N N . GLU A 1 372 ? -21.512 17.419 36.679 1.00 75.69 372 GLU A N 1
ATOM 3068 C CA . GLU A 1 372 ? -20.209 17.041 36.146 1.00 75.69 372 GLU A CA 1
ATOM 3069 C C . GLU A 1 372 ? -20.168 17.338 34.642 1.00 75.69 372 GLU A C 1
ATOM 3071 O O . GLU A 1 372 ? -21.191 17.254 33.951 1.00 75.69 372 GLU A O 1
ATOM 3076 N N . GLN A 1 373 ? -18.982 17.639 34.108 1.00 65.06 373 GLN A N 1
ATOM 3077 C CA . GLN A 1 373 ? -18.775 17.649 32.660 1.00 65.06 373 GLN A CA 1
ATOM 3078 C C . GLN A 1 373 ? -18.844 16.212 32.139 1.00 65.06 373 GLN A C 1
ATOM 3080 O O . GLN A 1 373 ? -18.028 15.373 32.505 1.00 65.06 373 GLN A O 1
ATOM 3085 N N . SER A 1 374 ? -19.820 15.931 31.276 1.00 64.50 374 SER A N 1
ATOM 3086 C CA . SER A 1 374 ? -20.054 14.585 30.730 1.00 64.50 374 SER A CA 1
ATOM 3087 C C . SER A 1 374 ? -19.682 14.450 29.247 1.00 64.50 374 SER A C 1
ATOM 3089 O O . SER A 1 374 ? -19.662 13.339 28.736 1.00 64.50 374 SER A O 1
ATOM 3091 N N . GLY A 1 375 ? -19.267 15.536 28.585 1.00 73.00 375 GLY A N 1
ATOM 3092 C CA . GLY A 1 375 ? -18.973 15.583 27.147 1.00 73.00 375 GLY A CA 1
ATOM 3093 C C . GLY A 1 375 ? -20.130 16.173 26.335 1.00 73.00 375 GLY A C 1
ATOM 3094 O O . GLY A 1 375 ? -21.255 16.263 26.824 1.00 73.00 375 GLY A O 1
ATOM 3095 N N . ASP A 1 376 ? -19.846 16.590 25.100 1.00 78.75 376 ASP A N 1
ATOM 3096 C CA . ASP A 1 376 ? -20.810 17.325 24.264 1.00 78.75 376 ASP A CA 1
ATOM 3097 C C . ASP A 1 376 ? -21.853 16.403 23.609 1.00 78.75 376 ASP A C 1
ATOM 3099 O O . ASP A 1 376 ? -22.986 16.805 23.351 1.00 78.75 376 ASP A O 1
ATOM 3103 N N . ASN A 1 377 ? -21.485 15.147 23.345 1.00 86.50 377 ASN A N 1
ATOM 3104 C CA . ASN A 1 377 ? -22.352 14.128 22.753 1.00 86.50 377 ASN A CA 1
ATOM 3105 C C . ASN A 1 377 ? -22.079 12.745 23.366 1.00 86.50 377 ASN A C 1
ATOM 3107 O O . ASN A 1 377 ? -21.076 12.533 24.052 1.00 86.50 377 ASN A O 1
ATOM 3111 N N . ILE A 1 378 ? -22.957 11.778 23.074 1.00 88.56 378 ILE A N 1
ATOM 3112 C CA . ILE A 1 378 ? -22.865 10.420 23.627 1.00 88.56 378 ILE A CA 1
ATOM 3113 C C . ILE A 1 378 ? -21.541 9.720 23.294 1.00 88.56 378 ILE A C 1
ATOM 3115 O O . ILE A 1 378 ? -21.024 8.957 24.105 1.00 88.56 378 ILE A O 1
ATOM 3119 N N . ILE A 1 379 ? -20.958 9.975 22.122 1.00 88.31 379 ILE A N 1
ATOM 3120 C CA . ILE A 1 379 ? -19.691 9.356 21.733 1.00 88.31 379 ILE A CA 1
ATOM 3121 C C . ILE A 1 379 ? -18.548 9.878 22.606 1.00 88.31 379 ILE A C 1
ATOM 3123 O O . ILE A 1 379 ? -17.711 9.086 23.036 1.00 88.31 379 ILE A O 1
ATOM 3127 N N . ASP A 1 380 ? -18.528 11.172 22.913 1.00 87.31 380 ASP A N 1
ATOM 3128 C CA . ASP A 1 380 ? -17.515 11.762 23.789 1.00 87.31 380 ASP A CA 1
ATOM 3129 C C . ASP A 1 380 ? -17.664 11.271 25.236 1.00 87.31 380 ASP A C 1
ATOM 3131 O O . ASP A 1 380 ? -16.660 10.936 25.866 1.00 87.31 380 ASP A O 1
ATOM 3135 N N . VAL A 1 381 ? -18.903 11.098 25.719 1.00 90.12 381 VAL A N 1
ATOM 3136 C CA . VAL A 1 381 ? -19.198 10.450 27.013 1.00 90.12 381 VAL A CA 1
ATOM 3137 C C . VAL A 1 381 ? -18.564 9.057 27.066 1.00 90.12 381 VAL A C 1
ATOM 3139 O O . VAL A 1 381 ? -17.823 8.733 27.995 1.00 90.12 381 VAL A O 1
ATOM 3142 N N . LEU A 1 382 ? -18.818 8.227 26.048 1.00 90.56 382 LEU A N 1
ATOM 3143 C CA . LEU A 1 382 ? -18.315 6.854 25.991 1.00 90.56 382 LEU A CA 1
ATOM 3144 C C . LEU A 1 382 ? -16.786 6.811 25.865 1.00 90.56 382 LEU A C 1
ATOM 3146 O O . LEU A 1 382 ? -16.139 5.987 26.513 1.00 90.56 382 LEU A O 1
ATOM 3150 N N . LYS A 1 383 ? -16.190 7.700 25.060 1.00 87.94 383 LYS A N 1
ATOM 3151 C CA . LYS A 1 383 ? -14.729 7.831 24.937 1.00 87.94 383 LYS A CA 1
ATOM 3152 C C . LYS A 1 383 ? -14.106 8.162 26.291 1.00 87.94 383 LYS A C 1
ATOM 3154 O O . LYS A 1 383 ? -13.187 7.456 26.704 1.00 87.94 383 LYS A O 1
ATOM 3159 N N . ASN A 1 384 ? -14.639 9.162 26.993 1.00 87.38 384 ASN A N 1
ATOM 3160 C CA . ASN A 1 384 ? -14.158 9.582 28.308 1.00 87.38 384 ASN A CA 1
ATOM 3161 C C . ASN A 1 384 ? -14.292 8.460 29.339 1.00 87.38 384 ASN A C 1
ATOM 3163 O O . ASN A 1 384 ? -13.311 8.122 29.993 1.00 87.38 384 ASN A O 1
ATOM 3167 N N . ALA A 1 385 ? -15.456 7.810 29.416 1.00 90.06 385 ALA A N 1
ATOM 3168 C CA . ALA A 1 385 ? -15.671 6.671 30.306 1.00 90.06 385 ALA A CA 1
ATOM 3169 C C . ALA A 1 385 ? -14.684 5.523 30.026 1.00 90.06 385 ALA A C 1
ATOM 3171 O O . ALA A 1 385 ? -14.089 4.966 30.949 1.00 90.06 385 ALA A O 1
ATOM 3172 N N . SER A 1 386 ? -14.450 5.206 28.747 1.00 88.75 386 SER A N 1
ATOM 3173 C CA . SER A 1 386 ? -13.484 4.174 28.354 1.00 88.75 386 SER A CA 1
ATOM 3174 C C . SER A 1 386 ? -12.046 4.542 28.706 1.00 88.75 386 SER A C 1
ATOM 3176 O O . SER A 1 386 ? -11.271 3.681 29.122 1.00 88.75 386 SER A O 1
ATOM 3178 N N . PHE A 1 387 ? -11.691 5.818 28.552 1.00 85.81 387 PHE A N 1
ATOM 3179 C CA . PHE A 1 387 ? -10.375 6.332 28.882 1.00 85.81 387 PHE A CA 1
ATOM 3180 C C . PHE A 1 387 ? -10.140 6.261 30.391 1.00 85.81 387 PHE A C 1
ATOM 3182 O O . PHE A 1 387 ? -9.136 5.693 30.811 1.00 85.81 387 PHE A O 1
ATOM 3189 N N . THR A 1 388 ? -11.094 6.736 31.196 1.00 86.44 388 THR A N 1
ATOM 3190 C CA . THR A 1 388 ? -11.053 6.658 32.661 1.00 86.44 388 THR A CA 1
ATOM 3191 C C . THR A 1 388 ? -10.894 5.219 33.136 1.00 86.44 388 THR A C 1
ATOM 3193 O O . THR A 1 388 ? -9.963 4.939 33.881 1.00 86.44 388 THR A O 1
ATOM 3196 N N . PHE A 1 389 ? -11.708 4.286 32.629 1.00 87.44 389 PHE A N 1
ATOM 3197 C CA . PHE A 1 389 ? -11.594 2.867 32.983 1.00 87.44 389 PHE A CA 1
ATOM 3198 C C . PHE A 1 389 ? -10.200 2.297 32.689 1.00 87.44 389 PHE A C 1
ATOM 3200 O O . PHE A 1 389 ? -9.585 1.639 33.527 1.00 87.44 389 PHE A O 1
ATOM 3207 N N . ARG A 1 390 ? -9.682 2.541 31.479 1.00 83.31 390 ARG A N 1
ATOM 3208 C CA . ARG A 1 390 ? -8.360 2.045 31.069 1.00 83.31 390 ARG A CA 1
ATOM 3209 C C . ARG A 1 390 ? -7.253 2.667 31.918 1.00 83.31 390 ARG A C 1
ATOM 3211 O O . ARG A 1 390 ? -6.318 1.972 32.298 1.00 83.31 390 ARG A O 1
ATOM 3218 N N . ASN A 1 391 ? -7.368 3.953 32.221 1.00 80.31 391 ASN A N 1
ATOM 3219 C CA . ASN A 1 391 ? -6.434 4.670 33.070 1.00 80.31 391 ASN A CA 1
ATOM 3220 C C . ASN A 1 391 ? -6.444 4.083 34.495 1.00 80.31 391 ASN A C 1
ATOM 3222 O O . ASN A 1 391 ? -5.412 3.628 34.964 1.00 80.31 391 ASN A O 1
ATOM 3226 N N . GLU A 1 392 ? -7.603 3.943 35.138 1.00 82.00 392 GLU A N 1
ATOM 3227 C CA . GLU A 1 392 ? -7.727 3.337 36.477 1.00 82.00 392 GLU A CA 1
ATOM 3228 C C . GLU A 1 392 ? -7.199 1.896 36.544 1.00 82.00 392 GLU A C 1
ATOM 3230 O O . GLU A 1 392 ? -6.577 1.496 37.529 1.00 82.00 392 GLU A O 1
ATOM 3235 N N . LYS A 1 393 ? -7.438 1.102 35.494 1.00 78.06 393 LYS A N 1
ATOM 3236 C CA . LYS A 1 393 ? -7.026 -0.304 35.456 1.00 78.06 393 LYS A CA 1
ATOM 3237 C C . LYS A 1 393 ? -5.523 -0.487 35.214 1.00 78.06 393 LYS A C 1
ATOM 3239 O O . LYS A 1 393 ? -4.963 -1.460 35.723 1.00 78.06 393 LYS A O 1
ATOM 3244 N N . TYR A 1 394 ? -4.887 0.404 34.443 1.00 73.69 394 TYR A N 1
ATOM 3245 C CA . TYR A 1 394 ? -3.525 0.201 33.925 1.00 73.69 394 TYR A CA 1
ATOM 3246 C C . TYR A 1 394 ? -2.496 1.282 34.305 1.00 73.69 394 TYR A C 1
ATOM 3248 O O . TYR A 1 394 ? -1.305 0.976 34.307 1.00 73.69 394 TYR A O 1
ATOM 3256 N N . ASN A 1 395 ? -2.888 2.507 34.672 1.00 65.06 395 ASN A N 1
ATOM 3257 C CA . ASN A 1 395 ? -1.970 3.425 35.354 1.00 65.06 395 ASN A CA 1
ATOM 3258 C C . ASN A 1 395 ? -1.844 2.969 36.813 1.00 65.06 395 ASN A C 1
ATOM 3260 O O . ASN A 1 395 ? -2.843 2.839 37.516 1.00 65.06 395 ASN A O 1
ATOM 3264 N N . ASN A 1 396 ? -0.604 2.778 37.273 1.00 52.03 396 ASN A N 1
ATOM 3265 C CA . ASN A 1 396 ? -0.203 2.408 38.643 1.00 52.03 396 ASN A CA 1
ATOM 3266 C C . ASN A 1 396 ? -0.062 0.910 38.967 1.00 52.03 396 ASN A C 1
ATOM 3268 O O . ASN A 1 396 ? 0.010 0.569 40.148 1.00 52.03 396 ASN A O 1
ATOM 3272 N N . LYS A 1 397 ? 0.030 0.009 37.981 1.00 52.31 397 LYS A N 1
ATOM 3273 C CA . LYS A 1 397 ? 0.387 -1.394 38.253 1.00 52.31 397 LYS A CA 1
ATOM 3274 C C . LYS A 1 397 ? 1.518 -1.874 37.346 1.00 52.31 397 LYS A C 1
ATOM 3276 O O . LYS A 1 397 ? 1.340 -1.940 36.132 1.00 52.31 397 LYS A O 1
ATOM 3281 N N . ASP A 1 398 ? 2.636 -2.271 37.956 1.00 45.72 398 ASP A N 1
ATOM 3282 C CA . ASP A 1 398 ? 3.569 -3.241 37.372 1.00 45.72 398 ASP A CA 1
ATOM 3283 C C . ASP A 1 398 ? 2.832 -4.588 37.296 1.00 45.72 398 ASP A C 1
ATOM 3285 O O . ASP A 1 398 ? 2.940 -5.435 38.178 1.00 45.72 398 ASP A O 1
ATOM 3289 N N . ASN A 1 399 ? 1.975 -4.741 36.289 1.00 51.72 399 ASN A N 1
ATOM 3290 C CA . ASN A 1 399 ? 1.312 -6.005 35.993 1.00 51.72 399 ASN A CA 1
ATOM 3291 C C . ASN A 1 399 ? 2.151 -6.778 34.972 1.00 51.72 399 ASN A C 1
ATOM 3293 O O . ASN A 1 399 ? 2.690 -6.185 34.040 1.00 51.72 399 ASN A O 1
ATOM 3297 N N . GLU A 1 400 ? 2.188 -8.106 35.094 1.00 54.28 400 GLU A N 1
ATOM 3298 C CA . GLU A 1 400 ? 2.910 -8.997 34.169 1.00 54.28 400 GLU A CA 1
ATOM 3299 C C . GLU A 1 400 ? 2.471 -8.830 32.692 1.00 54.28 400 GLU A C 1
ATOM 3301 O O . GLU A 1 400 ? 3.265 -9.072 31.786 1.00 54.28 400 GLU A O 1
ATOM 3306 N N . ASP A 1 401 ? 1.249 -8.331 32.450 1.00 58.12 401 ASP A N 1
ATOM 3307 C CA . ASP A 1 401 ? 0.624 -8.182 31.123 1.00 58.12 401 ASP A CA 1
ATOM 3308 C C . ASP A 1 401 ? 0.717 -6.765 30.506 1.00 58.12 401 ASP A C 1
ATOM 3310 O O . ASP A 1 401 ? 0.129 -6.499 29.451 1.00 58.12 401 ASP A O 1
ATOM 3314 N N . TYR A 1 402 ? 1.396 -5.813 31.160 1.00 69.25 402 TYR A N 1
ATOM 3315 C CA . TYR A 1 402 ? 1.483 -4.417 30.707 1.00 69.25 402 TYR A CA 1
ATOM 3316 C C . TYR A 1 402 ? 2.919 -3.888 30.756 1.00 69.25 402 TYR A C 1
ATOM 3318 O O . TYR A 1 402 ? 3.508 -3.730 31.822 1.00 69.25 402 TYR A O 1
ATOM 3326 N N . SER A 1 403 ? 3.475 -3.535 29.594 1.00 75.50 403 SER A N 1
ATOM 3327 C CA . SER A 1 403 ? 4.784 -2.884 29.512 1.00 75.50 403 SER A CA 1
ATOM 3328 C C . SER A 1 403 ? 4.640 -1.363 29.518 1.00 75.50 403 SER A C 1
ATOM 3330 O O . SER A 1 403 ? 4.433 -0.733 28.475 1.00 75.50 403 SER A O 1
ATOM 3332 N N . GLU A 1 404 ? 4.803 -0.748 30.691 1.00 74.62 404 GLU A N 1
ATOM 3333 C CA . GLU A 1 404 ? 4.806 0.714 30.811 1.00 74.62 404 GLU A CA 1
ATOM 3334 C C . GLU A 1 404 ? 5.873 1.360 29.906 1.00 74.62 404 GLU A C 1
ATOM 3336 O O . GLU A 1 404 ? 5.617 2.370 29.245 1.00 74.62 404 GLU A O 1
ATOM 3341 N N . ASP A 1 405 ? 7.054 0.745 29.824 1.00 76.81 405 ASP A N 1
ATOM 3342 C CA . ASP A 1 405 ? 8.163 1.197 28.984 1.00 76.81 405 ASP A CA 1
ATOM 3343 C C . ASP A 1 405 ? 7.791 1.213 27.493 1.00 76.81 405 ASP A C 1
ATOM 3345 O O . ASP A 1 405 ? 7.948 2.246 26.833 1.00 76.81 405 ASP A O 1
ATOM 3349 N N . TYR A 1 406 ? 7.214 0.124 26.964 1.00 79.75 406 TYR A N 1
ATOM 3350 C CA . TYR A 1 406 ? 6.722 0.104 25.583 1.00 79.75 406 TYR A CA 1
ATOM 3351 C C . TYR A 1 406 ? 5.646 1.182 25.376 1.00 79.75 406 TYR A C 1
ATOM 3353 O O . TYR A 1 406 ? 5.702 1.896 24.374 1.00 79.75 406 TYR A O 1
ATOM 3361 N N . ASN A 1 407 ? 4.693 1.343 26.311 1.00 80.81 407 ASN A N 1
ATOM 3362 C CA . ASN A 1 407 ? 3.608 2.330 26.197 1.00 80.81 407 ASN A CA 1
ATOM 3363 C C . ASN A 1 407 ? 4.157 3.756 26.073 1.00 80.81 407 ASN A C 1
ATOM 3365 O O . ASN A 1 407 ? 3.814 4.500 25.154 1.00 80.81 407 ASN A O 1
ATOM 3369 N N . ARG A 1 408 ? 5.073 4.123 26.973 1.00 76.50 408 ARG A N 1
ATOM 3370 C CA . ARG A 1 408 ? 5.704 5.445 26.983 1.00 76.50 408 ARG A CA 1
ATOM 3371 C C . ARG A 1 408 ? 6.509 5.684 25.706 1.00 76.50 408 ARG A C 1
ATOM 3373 O O . ARG A 1 408 ? 6.425 6.773 25.136 1.00 76.50 408 ARG A O 1
ATOM 3380 N N . LYS A 1 409 ? 7.244 4.676 25.226 1.00 78.56 409 LYS A N 1
ATOM 3381 C CA . LYS A 1 409 ? 8.042 4.756 23.992 1.00 78.56 409 LYS A CA 1
ATOM 3382 C C . LYS A 1 409 ? 7.177 4.936 22.747 1.00 78.56 409 LYS A C 1
ATOM 3384 O O . LYS A 1 409 ? 7.422 5.870 21.981 1.00 78.56 409 LYS A O 1
ATOM 3389 N N . ILE A 1 410 ? 6.145 4.107 22.563 1.00 83.44 410 ILE A N 1
ATOM 3390 C CA . ILE A 1 410 ? 5.262 4.204 21.392 1.00 83.44 410 ILE A CA 1
ATOM 3391 C C . ILE A 1 410 ? 4.471 5.519 21.399 1.00 83.44 410 ILE A C 1
ATOM 3393 O O . ILE A 1 410 ? 4.452 6.213 20.387 1.00 83.44 410 ILE A O 1
ATOM 3397 N N . LEU A 1 411 ? 3.901 5.936 22.538 1.00 82.94 411 LEU A N 1
ATOM 3398 C CA . LEU A 1 411 ? 3.163 7.202 22.641 1.00 82.94 411 LEU A CA 1
ATOM 3399 C C . LEU A 1 411 ? 4.055 8.416 22.361 1.00 82.94 411 LEU A C 1
ATOM 3401 O O . LEU A 1 411 ? 3.628 9.349 21.680 1.00 82.94 411 LEU A O 1
ATOM 3405 N N . SER A 1 412 ? 5.302 8.393 22.841 1.00 74.81 412 SER A N 1
ATOM 3406 C CA . SER A 1 412 ? 6.280 9.453 22.567 1.00 74.81 412 SER A CA 1
ATOM 3407 C C . SER A 1 412 ? 6.638 9.527 21.081 1.00 74.81 412 SER A C 1
ATOM 3409 O O . SER A 1 412 ? 6.718 10.621 20.519 1.00 74.81 412 SER A O 1
ATOM 3411 N N . GLU A 1 413 ? 6.820 8.377 20.421 1.00 79.69 413 GLU A N 1
ATOM 3412 C CA . GLU A 1 413 ? 7.079 8.325 18.980 1.00 79.69 413 GLU A CA 1
ATOM 3413 C C . GLU A 1 413 ? 5.879 8.829 18.165 1.00 79.69 413 GLU A C 1
ATOM 3415 O O . GLU A 1 413 ? 6.057 9.606 17.224 1.00 79.69 413 GLU A O 1
ATOM 3420 N N . LEU A 1 414 ? 4.655 8.444 18.540 1.00 84.00 414 LEU A N 1
ATOM 3421 C CA . LEU A 1 414 ? 3.427 8.901 17.884 1.00 84.00 414 LEU A CA 1
ATOM 3422 C C . LEU A 1 414 ? 3.219 10.412 18.056 1.00 84.00 414 LEU A C 1
ATOM 3424 O O . LEU A 1 414 ? 2.943 11.091 17.067 1.00 84.00 414 LEU A O 1
ATOM 3428 N N . ALA A 1 415 ? 3.420 10.956 19.264 1.00 77.19 415 ALA A N 1
ATOM 3429 C CA . ALA A 1 415 ? 3.356 12.398 19.538 1.00 77.19 415 ALA A CA 1
ATOM 3430 C C . ALA A 1 415 ? 4.277 13.198 18.625 1.00 77.19 415 ALA A C 1
ATOM 3432 O O . ALA A 1 415 ? 3.881 14.218 18.056 1.00 77.19 415 ALA A O 1
ATOM 3433 N N . PHE A 1 416 ? 5.497 12.708 18.442 1.00 73.19 416 PHE A N 1
ATOM 3434 C CA . PHE A 1 416 ? 6.439 13.320 17.527 1.00 73.19 416 PHE A CA 1
ATOM 3435 C C . PHE A 1 416 ? 5.965 13.207 16.075 1.00 73.19 416 PHE A C 1
ATOM 3437 O O . PHE A 1 416 ? 5.786 14.225 15.407 1.00 73.19 416 PHE A O 1
ATOM 3444 N N . ARG A 1 417 ? 5.710 11.983 15.594 1.00 78.88 417 ARG A N 1
ATOM 3445 C CA . ARG A 1 417 ? 5.363 11.731 14.189 1.00 78.88 417 ARG A CA 1
ATOM 3446 C C . ARG A 1 417 ? 4.121 12.492 13.751 1.00 78.88 417 ARG A C 1
ATOM 3448 O O . ARG A 1 417 ? 4.136 13.048 12.659 1.00 78.88 417 ARG A O 1
ATOM 3455 N N . TYR A 1 418 ? 3.104 12.585 14.606 1.00 80.25 418 TYR A N 1
ATOM 3456 C CA . TYR A 1 418 ? 1.870 13.331 14.347 1.00 80.25 418 TYR A CA 1
ATOM 3457 C C . TYR A 1 418 ? 2.112 14.811 14.007 1.00 80.25 418 TYR A C 1
ATOM 3459 O O . TYR A 1 418 ? 1.355 15.401 13.244 1.00 80.25 418 TYR A O 1
ATOM 3467 N N . ASN A 1 419 ? 3.195 15.398 14.525 1.00 67.38 419 ASN A N 1
ATOM 3468 C CA . ASN A 1 419 ? 3.565 16.799 14.312 1.00 67.38 419 ASN A CA 1
ATOM 3469 C C . ASN A 1 419 ? 4.667 16.991 13.257 1.00 67.38 419 ASN A C 1
ATOM 3471 O O . ASN A 1 419 ? 5.174 18.099 13.079 1.00 67.38 419 ASN A O 1
ATOM 3475 N N . THR A 1 420 ? 5.046 15.926 12.552 1.00 68.69 420 THR A N 1
ATOM 3476 C CA . THR A 1 420 ? 6.051 15.947 11.481 1.00 68.69 420 THR A CA 1
ATOM 3477 C C . THR A 1 420 ? 5.437 15.478 10.169 1.00 68.69 420 THR A C 1
ATOM 3479 O O . THR A 1 420 ? 4.421 14.792 10.159 1.00 68.69 420 THR A O 1
ATOM 3482 N N . VAL A 1 421 ? 6.058 15.813 9.040 1.00 64.12 421 VAL A N 1
ATOM 3483 C CA . VAL A 1 421 ? 5.655 15.270 7.736 1.00 64.12 421 VAL A CA 1
ATOM 3484 C C . VAL A 1 421 ? 6.424 13.962 7.498 1.00 64.12 421 VAL A C 1
ATOM 3486 O O . VAL A 1 421 ? 7.629 13.931 7.748 1.00 64.12 421 VAL A O 1
ATOM 3489 N N . PRO A 1 422 ? 5.780 12.886 7.008 1.00 71.75 422 PRO A N 1
ATOM 3490 C CA . PRO A 1 422 ? 4.412 12.815 6.484 1.00 71.75 422 PRO A CA 1
ATOM 3491 C C . PRO A 1 422 ? 3.319 12.511 7.516 1.00 71.75 422 PRO A C 1
ATOM 3493 O O . PRO A 1 422 ? 2.160 12.421 7.124 1.00 71.75 422 PRO A O 1
ATOM 3496 N N . GLY A 1 423 ? 3.656 12.362 8.798 1.00 82.44 423 GLY A N 1
ATOM 3497 C CA . GLY A 1 423 ? 2.723 12.007 9.868 1.00 82.44 423 GLY A CA 1
ATOM 3498 C C . GLY A 1 423 ? 2.956 10.592 10.402 1.00 82.44 423 GLY A C 1
ATOM 3499 O O . GLY A 1 423 ? 4.019 9.996 10.193 1.00 82.44 423 GLY A O 1
ATOM 3500 N N . ILE A 1 424 ? 1.944 10.041 11.076 1.00 89.38 424 ILE A N 1
ATOM 3501 C CA . ILE A 1 424 ? 1.924 8.644 11.533 1.00 89.38 424 ILE A CA 1
ATOM 3502 C C . ILE A 1 424 ? 1.508 7.740 10.367 1.00 89.38 424 ILE A C 1
ATOM 3504 O O . ILE A 1 424 ? 0.434 7.916 9.791 1.00 89.38 424 ILE A O 1
ATOM 3508 N N . GLN A 1 425 ? 2.353 6.767 10.022 1.00 91.94 425 GLN A N 1
ATOM 3509 C CA . GLN A 1 425 ? 2.007 5.731 9.052 1.00 91.94 425 GLN A CA 1
ATOM 3510 C C . GLN A 1 425 ? 1.120 4.687 9.730 1.00 91.94 425 GLN A C 1
ATOM 3512 O O . GLN A 1 425 ? 1.531 4.069 10.707 1.00 91.94 425 GLN A O 1
ATOM 3517 N N . GLU A 1 426 ? -0.081 4.489 9.202 1.00 92.56 426 GLU A N 1
ATOM 3518 C CA . GLU A 1 426 ? -1.075 3.550 9.735 1.00 92.56 426 GLU A CA 1
ATOM 3519 C C . GLU A 1 426 ? -1.617 2.593 8.668 1.00 92.56 426 GLU A C 1
ATOM 3521 O O . GLU A 1 426 ? -2.427 1.734 8.974 1.00 92.56 426 GLU A O 1
ATOM 3526 N N . ILE A 1 427 ? -1.164 2.704 7.419 1.00 96.44 427 ILE A N 1
ATOM 3527 C CA . ILE A 1 427 ? -1.482 1.770 6.339 1.00 96.44 427 ILE A CA 1
ATOM 3528 C C . ILE A 1 427 ? -0.175 1.130 5.874 1.00 96.44 427 ILE A C 1
ATOM 3530 O O . ILE A 1 427 ? 0.821 1.819 5.644 1.00 96.44 427 ILE A O 1
ATOM 3534 N N . VAL A 1 428 ? -0.172 -0.193 5.746 1.00 97.19 428 VAL A N 1
ATOM 3535 C CA . VAL A 1 428 ? 1.015 -0.988 5.432 1.00 97.19 428 VAL A CA 1
ATOM 3536 C C . VAL A 1 428 ? 0.698 -1.921 4.278 1.00 97.19 428 VAL A C 1
ATOM 3538 O O . VAL A 1 428 ? -0.211 -2.741 4.376 1.00 97.19 428 VAL A O 1
ATOM 3541 N N . PHE A 1 429 ? 1.482 -1.848 3.209 1.00 97.69 429 PHE A N 1
ATOM 3542 C CA . PHE A 1 429 ? 1.435 -2.836 2.137 1.00 97.69 429 PHE A CA 1
ATOM 3543 C C . PHE A 1 429 ? 2.763 -3.571 2.034 1.00 97.69 429 PHE A C 1
ATOM 3545 O O . PHE A 1 429 ? 3.843 -2.984 2.156 1.00 97.69 429 PHE A O 1
ATOM 3552 N N . SER A 1 430 ? 2.663 -4.854 1.731 1.00 97.19 430 SER A N 1
ATOM 3553 C CA . SER A 1 430 ? 3.791 -5.699 1.366 1.00 97.19 430 SER A CA 1
ATOM 3554 C C . SER A 1 430 ? 3.872 -5.726 -0.150 1.00 97.19 430 SER A C 1
ATOM 3556 O O . SER A 1 430 ? 2.909 -6.097 -0.820 1.00 97.19 430 SER A O 1
ATOM 3558 N N . VAL A 1 431 ? 5.000 -5.282 -0.696 1.00 96.94 431 VAL A N 1
ATOM 3559 C CA . VAL A 1 431 ? 5.223 -5.187 -2.138 1.00 96.94 431 VAL A CA 1
ATOM 3560 C C . VAL A 1 431 ? 5.993 -6.404 -2.603 1.00 96.94 431 VAL A C 1
ATOM 3562 O O . VAL A 1 431 ? 7.077 -6.715 -2.102 1.00 96.94 431 VAL A O 1
ATOM 3565 N N . PHE A 1 432 ? 5.444 -7.053 -3.614 1.00 96.12 432 PHE A N 1
ATOM 3566 C CA . PHE A 1 432 ? 5.979 -8.238 -4.245 1.00 96.12 432 PHE A CA 1
ATOM 3567 C C . PHE A 1 432 ? 6.181 -8.007 -5.737 1.00 96.12 432 PHE A C 1
ATOM 3569 O O . PHE A 1 432 ? 5.536 -7.161 -6.356 1.00 96.12 432 PHE A O 1
ATOM 3576 N N . LYS A 1 433 ? 7.054 -8.815 -6.325 1.00 94.75 433 LYS A N 1
ATOM 3577 C CA . LYS A 1 433 ? 7.138 -9.033 -7.767 1.00 94.75 433 LYS A CA 1
ATOM 3578 C C . LYS A 1 433 ? 6.679 -10.459 -8.048 1.00 94.75 433 LYS A C 1
ATOM 3580 O O . LYS A 1 433 ? 6.982 -11.345 -7.259 1.00 94.75 433 LYS A O 1
ATOM 3585 N N . ILE A 1 434 ? 6.007 -10.702 -9.165 1.00 93.81 434 ILE A N 1
ATOM 3586 C CA . ILE A 1 434 ? 5.776 -12.071 -9.641 1.00 93.81 434 ILE A CA 1
ATOM 3587 C C . ILE A 1 434 ? 7.103 -12.825 -9.777 1.00 93.81 434 ILE A C 1
ATOM 3589 O O . ILE A 1 434 ? 8.065 -12.303 -10.348 1.00 93.81 434 ILE A O 1
ATOM 3593 N N . ASN A 1 435 ? 7.134 -14.038 -9.221 1.00 90.62 435 ASN A N 1
ATOM 3594 C CA . ASN A 1 435 ? 8.287 -14.924 -9.281 1.00 90.62 435 ASN A CA 1
ATOM 3595 C C . ASN A 1 435 ? 8.483 -15.395 -10.722 1.00 90.62 435 ASN A C 1
ATOM 3597 O O . ASN A 1 435 ? 7.573 -15.941 -11.347 1.00 90.62 435 ASN A O 1
ATOM 3601 N N . ASP A 1 436 ? 9.692 -15.208 -11.246 1.00 84.44 436 ASP A N 1
ATOM 3602 C CA . ASP A 1 436 ? 9.981 -15.529 -12.640 1.00 84.44 436 ASP A CA 1
ATOM 3603 C C . ASP A 1 436 ? 9.878 -17.025 -12.959 1.00 84.44 436 ASP A C 1
ATOM 3605 O O . ASP A 1 436 ? 9.593 -17.387 -14.100 1.00 84.44 436 ASP A O 1
ATOM 3609 N N . SER A 1 437 ? 10.050 -17.869 -11.940 1.00 85.81 437 SER A N 1
ATOM 3610 C CA . SER A 1 437 ? 9.952 -19.329 -12.014 1.00 85.81 437 SER A CA 1
ATOM 3611 C C . SER A 1 437 ? 8.511 -19.842 -11.922 1.00 85.81 437 SER A C 1
ATOM 3613 O O . SER A 1 437 ? 8.293 -21.049 -12.005 1.00 85.81 437 SER A O 1
ATOM 3615 N N . PHE A 1 438 ? 7.520 -18.965 -11.723 1.00 88.06 438 PHE A N 1
ATOM 3616 C CA . PHE A 1 438 ? 6.126 -19.376 -11.604 1.00 88.06 438 PHE A CA 1
ATOM 3617 C C . PHE A 1 438 ? 5.539 -19.735 -12.975 1.00 88.06 438 PHE A C 1
ATOM 3619 O O . PHE A 1 438 ? 5.203 -18.870 -13.784 1.00 88.06 438 PHE A O 1
ATOM 3626 N N . THR A 1 439 ? 5.425 -21.036 -13.241 1.00 87.69 439 THR A N 1
ATOM 3627 C CA . THR A 1 439 ? 5.139 -21.557 -14.583 1.00 87.69 439 THR A CA 1
ATOM 3628 C C . THR A 1 439 ? 3.687 -21.410 -15.028 1.00 87.69 439 THR A C 1
ATOM 3630 O O . THR A 1 439 ? 3.453 -21.294 -16.228 1.00 87.69 439 THR A O 1
ATOM 3633 N N . GLU A 1 440 ? 2.717 -21.341 -14.106 1.00 89.81 440 GLU A N 1
ATOM 3634 C CA . GLU A 1 440 ? 1.276 -21.308 -14.435 1.00 89.81 440 GLU A CA 1
ATOM 3635 C C . GLU A 1 440 ? 0.854 -20.074 -15.263 1.00 89.81 440 GLU A C 1
ATOM 3637 O O . GLU A 1 440 ? -0.230 -20.056 -15.844 1.00 89.81 440 GLU A O 1
ATOM 3642 N N . ILE A 1 441 ? 1.699 -19.040 -15.326 1.00 90.12 441 ILE A N 1
ATOM 3643 C CA . ILE A 1 441 ? 1.448 -17.802 -16.077 1.00 90.12 441 ILE A CA 1
ATOM 3644 C C . ILE A 1 441 ? 2.423 -17.592 -17.246 1.00 90.12 441 ILE A C 1
ATOM 3646 O O . ILE A 1 441 ? 2.356 -16.561 -17.916 1.00 90.12 441 ILE A O 1
ATOM 3650 N N . ASN A 1 442 ? 3.353 -18.516 -17.504 1.00 88.69 442 ASN A N 1
ATOM 3651 C CA . ASN A 1 442 ? 4.337 -18.358 -18.585 1.00 88.69 442 ASN A CA 1
ATOM 3652 C C . ASN A 1 442 ? 3.658 -18.302 -19.964 1.00 88.69 442 ASN A C 1
ATOM 3654 O O . ASN A 1 442 ? 4.061 -17.536 -20.840 1.00 88.69 442 ASN A O 1
ATOM 3658 N N . ASP A 1 443 ? 2.548 -19.018 -20.128 1.00 89.75 443 ASP A N 1
ATOM 3659 C CA . ASP A 1 443 ? 1.792 -19.028 -21.380 1.00 89.75 443 ASP A CA 1
ATOM 3660 C C . ASP A 1 443 ? 1.012 -17.731 -21.631 1.00 89.75 443 ASP A C 1
ATOM 3662 O O . ASP A 1 443 ? 0.640 -17.463 -22.770 1.00 89.75 443 ASP A O 1
ATOM 3666 N N . ILE A 1 444 ? 0.852 -16.868 -20.624 1.00 92.00 444 ILE A N 1
ATOM 3667 C CA . ILE A 1 444 ? 0.121 -15.590 -20.729 1.00 92.00 444 ILE A CA 1
ATOM 3668 C C . ILE A 1 444 ? 0.985 -14.364 -20.419 1.00 92.00 444 ILE A C 1
ATOM 3670 O O . ILE A 1 444 ? 0.516 -13.235 -20.521 1.00 92.00 444 ILE A O 1
ATOM 3674 N N . THR A 1 445 ? 2.246 -14.562 -20.036 1.00 90.94 445 THR A N 1
ATOM 3675 C CA . THR A 1 445 ? 3.197 -13.477 -19.769 1.00 90.94 445 THR A CA 1
ATOM 3676 C C . THR A 1 445 ? 4.387 -13.551 -20.715 1.00 90.94 445 THR A C 1
ATOM 3678 O O . THR A 1 445 ? 4.683 -14.605 -21.277 1.00 90.94 445 THR A O 1
ATOM 3681 N N . SER A 1 446 ? 5.057 -12.419 -20.914 1.00 86.25 446 SER A N 1
ATOM 3682 C CA . SER A 1 446 ? 6.311 -12.342 -21.663 1.00 86.25 446 SER A CA 1
ATOM 3683 C C . SER A 1 446 ? 7.348 -11.549 -20.882 1.00 86.25 446 SER A C 1
ATOM 3685 O O . SER A 1 446 ? 7.018 -10.581 -20.194 1.00 86.25 446 SER A O 1
ATOM 3687 N N . ILE A 1 447 ? 8.605 -11.970 -20.985 1.00 83.38 447 ILE A N 1
ATOM 3688 C CA . ILE A 1 447 ? 9.747 -11.210 -20.485 1.00 83.38 447 ILE A CA 1
ATOM 3689 C C . ILE A 1 447 ? 10.167 -10.252 -21.600 1.00 83.38 447 ILE A C 1
ATOM 3691 O O . ILE A 1 447 ? 10.364 -10.680 -22.734 1.00 83.38 447 ILE A O 1
ATOM 3695 N N . MET A 1 448 ? 10.278 -8.965 -21.279 1.00 80.25 448 MET A N 1
ATOM 3696 C CA . MET A 1 448 ? 10.740 -7.959 -22.237 1.00 80.25 448 MET A CA 1
ATOM 3697 C C . MET A 1 448 ? 12.243 -8.152 -22.544 1.00 80.25 448 MET A C 1
ATOM 3699 O O . MET A 1 448 ? 12.937 -8.783 -21.749 1.00 80.25 448 MET A O 1
ATOM 3703 N N . PRO A 1 449 ? 12.795 -7.591 -23.636 1.00 78.75 449 PRO A N 1
ATOM 3704 C CA . PRO A 1 449 ? 14.209 -7.724 -24.008 1.00 78.75 449 PRO A CA 1
ATOM 3705 C C . PRO A 1 449 ? 15.178 -7.267 -22.912 1.00 78.75 449 PRO A C 1
ATOM 3707 O O . PRO A 1 449 ? 16.223 -7.869 -22.690 1.00 78.75 449 PRO A O 1
ATOM 3710 N N . TRP A 1 450 ? 14.781 -6.258 -22.135 1.00 78.06 450 TRP A N 1
ATOM 3711 C CA . TRP A 1 450 ? 15.508 -5.789 -20.951 1.00 78.06 450 TRP A CA 1
ATOM 3712 C C . TRP A 1 450 ? 15.309 -6.652 -19.699 1.00 78.06 450 TRP A C 1
ATOM 3714 O O . TRP A 1 450 ? 15.754 -6.319 -18.598 1.00 78.06 450 TRP A O 1
ATOM 3724 N N . GLY A 1 451 ? 14.628 -7.781 -19.833 1.00 77.62 451 GLY A N 1
ATOM 3725 C CA . GLY A 1 451 ? 14.325 -8.684 -18.746 1.00 77.62 451 GLY A CA 1
ATOM 3726 C C . GLY A 1 451 ? 13.348 -8.069 -17.752 1.00 77.62 451 GLY A C 1
ATOM 3727 O O . GLY A 1 451 ? 12.261 -7.607 -18.090 1.00 77.62 451 GLY A O 1
ATOM 3728 N N . ASN A 1 452 ? 13.754 -8.096 -16.486 1.00 71.56 452 ASN A N 1
ATOM 3729 C CA . ASN A 1 452 ? 12.944 -7.667 -15.351 1.00 71.56 452 ASN A CA 1
ATOM 3730 C C . ASN A 1 452 ? 13.463 -6.400 -14.668 1.00 71.56 452 ASN A C 1
ATOM 3732 O O . ASN A 1 452 ? 13.088 -6.120 -13.526 1.00 71.56 452 ASN A O 1
ATOM 3736 N N . ILE A 1 453 ? 14.365 -5.675 -15.327 1.00 76.44 453 ILE A N 1
ATOM 3737 C CA . ILE A 1 453 ? 14.887 -4.418 -14.799 1.00 76.44 453 ILE A CA 1
ATOM 3738 C C . ILE A 1 453 ? 13.902 -3.283 -15.081 1.00 76.44 453 ILE A C 1
ATOM 3740 O O . ILE A 1 453 ? 13.092 -3.351 -16.005 1.00 76.44 453 ILE A O 1
ATOM 3744 N N . LEU A 1 454 ? 14.002 -2.227 -14.284 1.00 77.19 454 LEU A N 1
ATOM 3745 C CA . LEU A 1 454 ? 13.352 -0.953 -14.566 1.00 77.19 454 LEU A CA 1
ATOM 3746 C C . LEU A 1 454 ? 14.327 -0.122 -15.405 1.00 77.19 454 LEU A C 1
ATOM 3748 O O . LEU A 1 454 ? 15.488 0.011 -15.018 1.00 77.19 454 LEU A O 1
ATOM 3752 N N . LEU A 1 455 ? 13.883 0.384 -16.555 1.00 74.62 455 LEU A N 1
ATOM 3753 C CA . LEU A 1 455 ? 14.761 1.099 -17.490 1.00 74.62 455 LEU A CA 1
ATOM 3754 C C . LEU A 1 455 ? 15.118 2.509 -16.993 1.00 74.62 455 LEU A C 1
ATOM 3756 O O . LEU A 1 455 ? 14.277 3.214 -16.433 1.00 74.62 455 LEU A O 1
ATOM 3760 N N . GLU A 1 456 ? 16.363 2.919 -17.240 1.00 77.44 456 GLU A N 1
ATOM 3761 C CA . GLU A 1 456 ? 16.892 4.277 -17.037 1.00 77.44 456 GLU A CA 1
ATOM 3762 C C . GLU A 1 456 ? 16.994 5.006 -18.381 1.00 77.44 456 GLU A C 1
ATOM 3764 O O . GLU A 1 456 ? 17.143 4.350 -19.401 1.00 77.44 456 GLU A O 1
ATOM 3769 N N . GLU A 1 457 ? 16.988 6.341 -18.405 1.00 77.31 457 GLU A N 1
ATOM 3770 C CA . GLU A 1 457 ? 17.149 7.144 -19.628 1.00 77.31 457 GLU A CA 1
ATOM 3771 C C . GLU A 1 457 ? 18.348 6.705 -20.496 1.00 77.31 457 GLU A C 1
ATOM 3773 O O . GLU A 1 457 ? 19.433 6.412 -19.992 1.00 77.31 457 GLU A O 1
ATOM 3778 N N . GLY A 1 458 ? 18.134 6.631 -21.815 1.00 83.94 458 GLY A N 1
ATOM 3779 C CA . GLY A 1 458 ? 19.139 6.171 -22.773 1.00 83.94 458 GLY A CA 1
ATOM 3780 C C . GLY A 1 458 ? 19.313 4.651 -22.864 1.00 83.94 458 GLY A C 1
ATOM 3781 O O . GLY A 1 458 ? 20.196 4.204 -23.577 1.00 83.94 458 GLY A O 1
ATOM 3782 N N . MET A 1 459 ? 18.519 3.812 -22.196 1.00 87.19 459 MET A N 1
ATOM 3783 C CA . MET A 1 459 ? 18.594 2.354 -22.398 1.00 87.19 459 MET A CA 1
ATOM 3784 C C . MET A 1 459 ? 17.836 1.862 -23.640 1.00 87.19 459 MET A C 1
ATOM 3786 O O . MET A 1 459 ? 18.177 0.819 -24.194 1.00 87.19 459 MET A O 1
ATOM 3790 N N . VAL A 1 460 ? 16.813 2.597 -24.082 1.00 85.31 460 VAL A N 1
ATOM 3791 C CA . VAL A 1 460 ? 16.012 2.280 -25.274 1.00 85.31 460 VAL A CA 1
ATOM 3792 C C . VAL A 1 460 ? 15.700 3.574 -26.023 1.00 85.31 460 VAL A C 1
ATOM 3794 O O . VAL A 1 460 ? 15.420 4.593 -25.398 1.00 85.31 460 VAL A O 1
ATOM 3797 N N . LEU A 1 461 ? 15.745 3.529 -27.355 1.00 87.94 461 LEU A N 1
ATOM 3798 C CA . LEU A 1 461 ? 15.276 4.602 -28.233 1.00 87.94 461 LEU A CA 1
ATOM 3799 C C . LEU A 1 461 ? 13.992 4.131 -28.930 1.00 87.94 461 LEU A C 1
ATOM 3801 O O . LEU A 1 461 ? 14.066 3.228 -29.762 1.00 87.94 461 LEU A O 1
ATOM 3805 N N . PRO A 1 462 ? 12.819 4.679 -28.608 1.00 84.06 462 PRO A N 1
ATOM 3806 C CA . PRO A 1 462 ? 11.567 4.301 -29.245 1.00 84.06 462 PRO A CA 1
ATOM 3807 C C . PRO A 1 462 ? 11.366 5.082 -30.550 1.00 84.06 462 PRO A C 1
ATOM 3809 O O . PRO A 1 462 ? 12.030 6.083 -30.827 1.00 84.06 462 PRO A O 1
ATOM 3812 N N . GLU A 1 463 ? 10.368 4.665 -31.306 1.00 86.00 463 GLU A N 1
ATOM 3813 C CA . GLU A 1 463 ? 9.773 5.463 -32.365 1.00 86.00 463 GLU A CA 1
ATOM 3814 C C . GLU A 1 463 ? 9.128 6.751 -31.834 1.00 86.00 463 GLU A C 1
ATOM 3816 O O . GLU A 1 463 ? 8.436 6.741 -30.817 1.00 86.00 463 GLU A O 1
ATOM 3821 N N . GLY A 1 464 ? 9.388 7.865 -32.523 1.00 84.44 464 GLY A N 1
ATOM 3822 C CA . GLY A 1 464 ? 8.833 9.189 -32.245 1.00 84.44 464 GLY A CA 1
ATOM 3823 C C . GLY A 1 464 ? 9.560 10.034 -31.191 1.00 84.44 464 GLY A C 1
ATOM 3824 O O . GLY A 1 464 ? 9.313 11.238 -31.147 1.00 84.44 464 GLY A O 1
ATOM 3825 N N . ASP A 1 465 ? 10.461 9.470 -30.374 1.00 84.69 465 ASP A N 1
ATOM 3826 C CA . ASP A 1 465 ? 11.164 10.259 -29.348 1.00 84.69 465 ASP A CA 1
ATOM 3827 C C . ASP A 1 465 ? 12.460 10.882 -29.881 1.00 84.69 465 ASP A C 1
ATOM 3829 O O . ASP A 1 465 ? 13.341 10.204 -30.414 1.00 84.69 465 ASP A O 1
ATOM 3833 N N . GLU A 1 466 ? 12.602 12.188 -29.660 1.00 89.19 466 GLU A N 1
ATOM 3834 C CA . GLU A 1 466 ? 13.828 12.935 -29.931 1.00 89.19 466 GLU A CA 1
ATOM 3835 C C . GLU A 1 466 ? 14.886 12.650 -28.852 1.00 89.19 466 GLU A C 1
ATOM 3837 O O . GLU A 1 466 ? 14.727 13.032 -27.691 1.00 89.19 466 GLU A O 1
ATOM 3842 N N . PHE A 1 467 ? 15.993 12.008 -29.232 1.00 90.38 467 PHE A N 1
ATOM 3843 C CA . PHE A 1 467 ? 17.115 11.729 -28.336 1.00 90.38 467 PHE A CA 1
ATOM 3844 C C . PHE A 1 467 ? 18.323 12.615 -28.651 1.00 90.38 467 PHE A C 1
ATOM 3846 O O . PHE A 1 467 ? 18.956 12.472 -29.697 1.00 90.38 467 PHE A O 1
ATOM 3853 N N . ASP A 1 468 ? 18.673 13.514 -27.729 1.00 91.94 468 ASP A N 1
ATOM 3854 C CA . ASP A 1 468 ? 19.868 14.362 -27.822 1.00 91.94 468 ASP A CA 1
ATOM 3855 C C . ASP A 1 468 ? 21.143 13.513 -27.689 1.00 91.94 468 ASP A C 1
ATOM 3857 O O . ASP A 1 468 ? 21.585 13.183 -26.583 1.00 91.94 468 ASP A O 1
ATOM 3861 N N . ILE A 1 469 ? 21.727 13.152 -28.834 1.00 92.75 469 ILE A N 1
ATOM 3862 C CA . ILE A 1 469 ? 22.901 12.275 -28.936 1.00 92.75 469 ILE A CA 1
ATOM 3863 C C . ILE A 1 469 ? 24.227 13.041 -28.781 1.00 92.75 469 ILE A C 1
ATOM 3865 O O . ILE A 1 469 ? 25.294 12.424 -28.739 1.00 92.75 469 ILE A O 1
ATOM 3869 N N . ASP A 1 470 ? 24.178 14.375 -28.693 1.00 91.12 470 ASP A N 1
ATOM 3870 C CA . ASP A 1 470 ? 25.352 15.202 -28.402 1.00 91.12 470 ASP A CA 1
ATOM 3871 C C . ASP A 1 470 ? 25.677 15.196 -26.912 1.00 91.12 470 ASP A C 1
ATOM 3873 O O . ASP A 1 470 ? 26.845 15.083 -26.533 1.00 91.12 470 ASP A O 1
ATOM 3877 N N . ASN A 1 471 ? 24.644 15.284 -26.072 1.00 90.62 471 ASN A N 1
ATOM 3878 C CA . ASN A 1 471 ? 24.804 15.332 -24.621 1.00 90.62 471 ASN A CA 1
ATOM 3879 C C . ASN A 1 471 ? 24.618 13.969 -23.941 1.00 90.62 471 ASN A C 1
ATOM 3881 O O . ASN A 1 471 ? 25.057 13.789 -22.803 1.00 90.62 471 ASN A O 1
ATOM 3885 N N . ASN A 1 472 ? 24.002 12.998 -24.624 1.00 92.50 472 ASN A N 1
ATOM 3886 C CA . ASN A 1 472 ? 23.683 11.688 -24.057 1.00 92.50 472 ASN A CA 1
ATOM 3887 C C . ASN A 1 472 ? 24.218 10.524 -24.902 1.00 92.50 472 ASN A C 1
ATOM 3889 O O . ASN A 1 472 ? 24.813 10.686 -25.964 1.00 92.50 472 ASN A O 1
ATOM 3893 N N . SER A 1 473 ? 24.032 9.308 -24.390 1.00 94.00 473 SER A N 1
ATOM 3894 C CA . SER A 1 473 ? 24.433 8.064 -25.052 1.00 94.00 473 SER A CA 1
ATOM 3895 C C . SER A 1 473 ? 23.379 6.988 -24.837 1.00 94.00 473 SER A C 1
ATOM 3897 O O . SER A 1 473 ? 22.779 6.925 -23.762 1.00 94.00 473 SER A O 1
ATOM 3899 N N . ILE A 1 474 ? 23.178 6.135 -25.843 1.00 94.19 474 ILE A N 1
ATOM 3900 C CA . ILE A 1 474 ? 22.328 4.950 -25.696 1.00 94.19 474 ILE A CA 1
ATOM 3901 C C . ILE A 1 474 ? 23.171 3.838 -25.081 1.00 94.19 474 ILE A C 1
ATOM 3903 O O . ILE A 1 474 ? 24.237 3.538 -25.604 1.00 94.19 474 ILE A O 1
ATOM 3907 N N . LYS A 1 475 ? 22.733 3.214 -23.992 1.00 94.38 475 LYS A N 1
ATOM 3908 C CA . LYS A 1 475 ? 23.518 2.240 -23.226 1.00 94.38 475 LYS A CA 1
ATOM 3909 C C . LYS A 1 475 ? 22.840 0.884 -23.182 1.00 94.38 475 LYS A C 1
ATOM 3911 O O . LYS A 1 475 ? 21.628 0.777 -23.053 1.00 94.38 475 LYS A O 1
ATOM 3916 N N . SER A 1 476 ? 23.666 -0.151 -23.189 1.00 93.75 476 SER A N 1
ATOM 3917 C CA . SER A 1 476 ? 23.233 -1.502 -22.828 1.00 93.75 476 SER A CA 1
ATOM 3918 C C . SER A 1 476 ? 22.800 -1.592 -21.367 1.00 93.75 476 SER A C 1
ATOM 3920 O O . SER A 1 476 ? 23.255 -0.822 -20.515 1.00 93.75 476 SER A O 1
ATOM 3922 N N . PHE A 1 477 ? 21.959 -2.575 -21.048 1.00 89.62 477 PHE A N 1
ATOM 3923 C CA . PHE A 1 477 ? 21.423 -2.770 -19.697 1.00 89.62 477 PHE A CA 1
ATOM 3924 C C . PHE A 1 477 ? 22.507 -3.077 -18.651 1.00 89.62 477 PHE A C 1
ATOM 3926 O O . PHE A 1 477 ? 22.394 -2.671 -17.496 1.00 89.62 477 PHE A O 1
ATOM 3933 N N . ASN A 1 478 ? 23.589 -3.750 -19.050 1.00 91.38 478 ASN A N 1
ATOM 3934 C CA . ASN A 1 478 ? 24.774 -3.998 -18.224 1.00 91.38 478 ASN A CA 1
ATOM 3935 C C . ASN A 1 478 ? 25.772 -2.824 -18.219 1.00 91.38 478 ASN A C 1
ATOM 3937 O O . ASN A 1 478 ? 26.808 -2.915 -17.559 1.00 91.38 478 ASN A O 1
ATOM 3941 N N . LYS A 1 479 ? 25.467 -1.741 -18.947 1.00 92.50 479 LYS A N 1
ATOM 3942 C CA . LYS A 1 479 ? 26.259 -0.509 -19.076 1.00 92.50 479 LYS A CA 1
ATOM 3943 C C . LYS A 1 479 ? 27.672 -0.719 -19.646 1.00 92.50 479 LYS A C 1
ATOM 3945 O O . LYS A 1 479 ? 28.509 0.169 -19.515 1.00 92.50 479 LYS A O 1
ATOM 3950 N N . GLN A 1 480 ? 27.952 -1.863 -20.277 1.00 96.44 480 GLN A N 1
ATOM 3951 C CA . GLN A 1 480 ? 29.266 -2.151 -20.869 1.00 96.44 480 GLN A CA 1
ATOM 3952 C C . GLN A 1 480 ? 29.411 -1.578 -22.276 1.00 96.44 480 GLN A C 1
ATOM 3954 O O . GLN A 1 480 ? 30.513 -1.199 -22.668 1.00 96.44 480 GLN A O 1
ATOM 3959 N N . TYR A 1 481 ? 28.314 -1.526 -23.026 1.00 97.75 481 TYR A N 1
ATOM 3960 C CA . TYR A 1 481 ? 28.249 -0.978 -24.377 1.00 97.75 481 TYR A CA 1
ATOM 3961 C C . TYR A 1 481 ? 27.478 0.338 -24.403 1.00 97.75 481 TYR A C 1
ATOM 3963 O O . TYR A 1 481 ? 26.479 0.475 -23.688 1.00 97.75 481 TYR A O 1
ATOM 3971 N N . GLU A 1 482 ? 27.906 1.258 -25.268 1.00 97.44 482 GLU A N 1
ATOM 3972 C CA . GLU A 1 482 ? 27.243 2.546 -25.488 1.00 97.44 482 GLU A CA 1
ATOM 3973 C C . GLU A 1 482 ? 27.319 3.016 -26.954 1.00 97.44 482 GLU A C 1
ATOM 3975 O O . GLU A 1 482 ? 28.337 2.829 -27.623 1.00 97.44 482 GLU A O 1
ATOM 3980 N N . ILE A 1 483 ? 26.255 3.655 -27.443 1.00 96.81 483 ILE A N 1
ATOM 3981 C CA . ILE A 1 483 ? 26.205 4.413 -28.696 1.00 96.81 483 ILE A CA 1
ATOM 3982 C C . ILE A 1 483 ? 26.315 5.894 -28.354 1.00 96.81 483 ILE A C 1
ATOM 3984 O O . ILE A 1 483 ? 25.507 6.409 -27.579 1.00 96.81 483 ILE A O 1
ATOM 3988 N N . LYS A 1 484 ? 27.286 6.589 -28.944 1.00 95.56 484 LYS A N 1
ATOM 3989 C CA . LYS A 1 484 ? 27.468 8.035 -28.758 1.00 95.56 484 LYS A CA 1
ATOM 3990 C C . LYS A 1 484 ? 28.153 8.686 -29.950 1.00 95.56 484 LYS A C 1
ATOM 3992 O O . LYS A 1 484 ? 28.775 8.000 -30.768 1.00 95.56 484 LYS A O 1
ATOM 3997 N N . MET A 1 485 ? 28.090 10.013 -30.013 1.00 94.12 485 MET A N 1
ATOM 3998 C CA . MET A 1 485 ? 28.888 10.781 -30.963 1.00 94.12 485 MET A CA 1
ATOM 3999 C C . MET A 1 485 ? 30.368 10.780 -30.561 1.00 94.12 485 MET A C 1
ATOM 4001 O O . MET A 1 485 ? 30.731 11.076 -29.425 1.00 94.12 485 MET A O 1
ATOM 4005 N N . PHE A 1 486 ? 31.244 10.458 -31.512 1.00 94.56 486 PHE A N 1
ATOM 4006 C CA . PHE A 1 486 ? 32.695 10.543 -31.357 1.00 94.56 486 PHE A CA 1
ATOM 4007 C C . PHE A 1 486 ? 33.329 11.052 -32.649 1.00 94.56 486 PHE A C 1
ATOM 4009 O O . PHE A 1 486 ? 33.084 10.492 -33.715 1.00 94.56 486 PHE A O 1
ATOM 4016 N N . PHE A 1 487 ? 34.107 12.138 -32.560 1.00 92.81 487 PHE A N 1
ATOM 4017 C CA . PHE A 1 487 ? 34.617 12.877 -33.726 1.00 92.81 487 PHE A CA 1
ATOM 4018 C C . PHE A 1 487 ? 33.539 13.117 -34.794 1.00 92.81 487 PHE A C 1
ATOM 4020 O O . PHE A 1 487 ? 33.750 12.844 -35.970 1.00 92.81 487 PHE A O 1
ATOM 4027 N N . ASN A 1 488 ? 32.368 13.595 -34.360 1.00 92.00 488 ASN A N 1
ATOM 4028 C CA . ASN A 1 488 ? 31.216 13.877 -35.221 1.00 92.00 488 ASN A CA 1
ATOM 4029 C C . ASN A 1 488 ? 30.645 12.670 -35.980 1.00 92.00 488 ASN A C 1
ATOM 4031 O O . ASN A 1 488 ? 29.934 12.862 -36.959 1.00 92.00 488 ASN A O 1
ATOM 4035 N N . LYS A 1 489 ? 30.900 11.440 -35.523 1.00 93.69 489 LYS A N 1
ATOM 4036 C CA . LYS A 1 489 ? 30.325 10.211 -36.089 1.00 93.69 489 LYS A CA 1
ATOM 4037 C C . LYS A 1 489 ? 29.606 9.400 -35.021 1.00 93.69 489 LYS A C 1
ATOM 4039 O O . LYS A 1 489 ? 30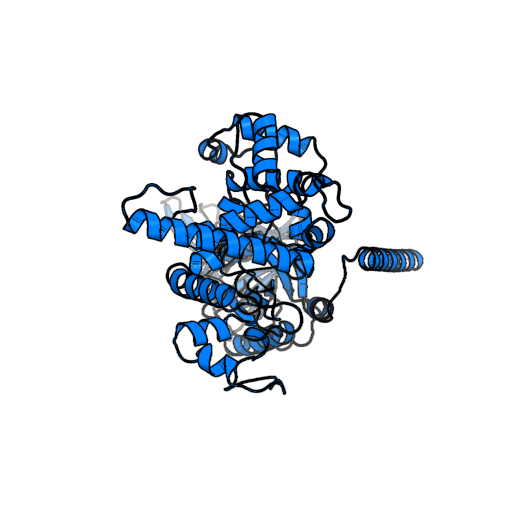.070 9.333 -33.881 1.00 93.69 489 LYS A O 1
ATOM 4044 N N . LEU A 1 490 ? 28.521 8.729 -35.400 1.00 94.31 490 LEU A N 1
ATOM 4045 C CA . LEU A 1 490 ? 27.800 7.833 -34.499 1.00 94.31 490 LEU A CA 1
ATOM 4046 C C . LEU A 1 490 ? 28.572 6.517 -34.337 1.00 94.31 490 LEU A C 1
ATOM 4048 O O . LEU A 1 490 ? 28.793 5.781 -35.302 1.00 94.31 490 LEU A O 1
ATOM 4052 N N . CYS A 1 491 ? 28.997 6.218 -33.114 1.00 96.19 491 CYS A N 1
ATOM 4053 C CA . CYS A 1 491 ? 29.927 5.132 -32.824 1.00 96.19 491 CYS A CA 1
ATOM 4054 C C . CYS A 1 491 ? 29.411 4.225 -31.705 1.00 96.19 491 CYS A C 1
ATOM 4056 O O . CYS A 1 491 ? 28.784 4.696 -30.760 1.00 96.19 491 CYS A O 1
ATOM 4058 N N . LEU A 1 492 ? 29.743 2.936 -31.793 1.00 97.56 492 LEU A N 1
ATOM 4059 C CA . LEU A 1 492 ? 29.546 1.944 -30.740 1.00 97.56 492 LEU A CA 1
ATOM 4060 C C . LEU A 1 492 ? 30.849 1.757 -29.958 1.00 97.56 492 LEU A C 1
ATOM 4062 O O . LEU A 1 492 ? 31.906 1.502 -30.541 1.00 97.56 492 LEU A O 1
ATOM 4066 N N . PHE A 1 493 ? 30.751 1.810 -28.637 1.00 98.06 493 PHE A N 1
ATOM 4067 C CA . PHE A 1 493 ? 31.846 1.604 -27.700 1.00 98.06 493 PHE A CA 1
ATOM 4068 C C . PHE A 1 493 ? 31.577 0.414 -26.779 1.00 98.06 493 PHE A C 1
ATOM 4070 O O . PHE A 1 493 ? 30.427 0.059 -26.526 1.00 98.06 493 PHE A O 1
ATOM 4077 N N . LYS A 1 494 ? 32.655 -0.160 -26.237 1.00 97.88 494 LYS A N 1
ATOM 4078 C CA . LYS A 1 494 ? 32.652 -1.116 -25.125 1.00 97.88 494 LYS A CA 1
ATOM 4079 C C . LYS A 1 494 ? 33.675 -0.676 -24.086 1.00 97.88 494 LYS A C 1
ATOM 4081 O O . LYS A 1 494 ? 34.856 -0.591 -24.411 1.00 97.88 494 LYS A O 1
ATOM 4086 N N . ASN A 1 495 ? 33.259 -0.426 -22.846 1.00 95.50 495 ASN A N 1
ATOM 4087 C CA . ASN A 1 495 ? 34.139 0.028 -21.759 1.00 95.50 495 ASN A CA 1
ATOM 4088 C C . ASN A 1 495 ? 35.063 1.191 -22.193 1.00 95.50 495 ASN A C 1
ATOM 4090 O O . ASN A 1 495 ? 36.272 1.143 -21.978 1.00 95.50 495 ASN A O 1
ATOM 4094 N N . ASN A 1 496 ? 34.501 2.205 -22.864 1.00 92.81 496 ASN A N 1
ATOM 4095 C CA . ASN A 1 496 ? 35.202 3.350 -23.472 1.00 92.81 496 ASN A CA 1
ATOM 4096 C C . ASN A 1 496 ? 36.141 3.040 -24.657 1.00 92.81 496 ASN A C 1
ATOM 4098 O O . ASN A 1 496 ? 36.688 3.970 -25.248 1.00 92.81 496 ASN A O 1
ATOM 4102 N N . GLY A 1 497 ? 36.306 1.779 -25.057 1.00 96.69 497 GLY A N 1
ATOM 4103 C CA . GLY A 1 497 ? 36.994 1.404 -26.292 1.00 96.69 497 GLY A CA 1
ATOM 4104 C C . GLY A 1 497 ? 36.060 1.486 -27.498 1.00 96.69 497 GLY A C 1
ATOM 4105 O O . GLY A 1 497 ? 34.965 0.927 -27.464 1.00 96.69 497 GLY A O 1
ATOM 4106 N N . LEU A 1 498 ? 36.477 2.171 -28.565 1.00 96.69 498 LEU A N 1
ATOM 4107 C CA . LEU A 1 498 ? 35.725 2.222 -29.822 1.00 96.69 498 LEU A CA 1
ATOM 4108 C C . LEU A 1 498 ? 35.689 0.826 -30.459 1.00 96.69 498 LEU A C 1
ATOM 4110 O O . LEU A 1 498 ? 36.738 0.253 -30.742 1.00 96.69 498 LEU A O 1
ATOM 4114 N N . ILE A 1 499 ? 34.488 0.299 -30.707 1.00 96.44 499 ILE A N 1
ATOM 4115 C CA . ILE A 1 499 ? 34.287 -0.992 -31.378 1.00 96.44 499 ILE A CA 1
ATOM 4116 C C . ILE A 1 499 ? 34.117 -0.787 -32.878 1.00 96.44 499 ILE A C 1
ATOM 4118 O O . ILE A 1 499 ? 34.852 -1.363 -33.676 1.00 96.44 499 ILE A O 1
ATOM 4122 N N . ARG A 1 500 ? 33.135 0.031 -33.268 1.00 95.25 500 ARG A N 1
ATOM 4123 C CA . ARG A 1 500 ? 32.848 0.334 -34.673 1.00 95.25 500 ARG A CA 1
ATOM 4124 C C . ARG A 1 500 ? 32.139 1.671 -34.815 1.00 95.25 500 ARG A C 1
ATOM 4126 O O . ARG A 1 500 ? 31.446 2.119 -33.904 1.00 95.25 500 ARG A O 1
ATOM 4133 N N . ARG A 1 501 ? 32.270 2.275 -35.992 1.00 94.69 501 ARG A N 1
ATOM 4134 C CA . ARG A 1 501 ? 31.362 3.336 -36.441 1.00 94.69 501 ARG A CA 1
ATOM 4135 C C . ARG A 1 501 ? 30.071 2.658 -36.885 1.00 94.69 501 ARG A C 1
ATOM 4137 O O . ARG A 1 501 ? 30.140 1.687 -37.632 1.00 94.69 501 ARG A O 1
ATOM 4144 N N . ILE A 1 502 ? 28.929 3.120 -36.384 1.00 91.56 502 ILE A N 1
ATOM 4145 C CA . ILE A 1 502 ? 27.624 2.574 -36.783 1.00 91.56 502 ILE A CA 1
ATOM 4146 C C . ILE A 1 502 ? 27.323 3.039 -38.208 1.00 91.56 502 ILE A C 1
ATOM 4148 O O . ILE A 1 502 ? 27.004 2.229 -39.070 1.00 91.56 502 ILE A O 1
ATOM 4152 N N . PHE A 1 503 ? 27.550 4.331 -38.461 1.00 85.00 503 PHE A N 1
ATOM 4153 C CA . PHE A 1 503 ? 27.508 4.939 -39.786 1.00 85.00 503 PHE A CA 1
ATOM 4154 C C . PHE A 1 503 ? 28.762 5.790 -39.983 1.00 85.00 503 PHE A C 1
ATOM 4156 O O . PHE A 1 503 ? 29.170 6.518 -39.075 1.00 85.00 503 PHE A O 1
ATOM 4163 N N . ASP A 1 504 ? 29.383 5.714 -41.160 1.00 84.31 504 ASP A N 1
ATOM 4164 C CA . ASP A 1 504 ? 30.593 6.488 -41.475 1.00 84.31 504 ASP A CA 1
ATOM 4165 C C . ASP A 1 504 ? 30.267 7.846 -42.122 1.00 84.31 504 ASP A C 1
ATOM 4167 O O . ASP A 1 504 ? 30.931 8.277 -43.060 1.00 84.31 504 ASP A O 1
ATOM 4171 N N . PHE A 1 505 ? 29.231 8.523 -41.619 1.00 88.44 505 PHE A N 1
ATOM 4172 C CA . PHE A 1 505 ? 28.843 9.871 -42.039 1.00 88.44 505 PHE A CA 1
ATOM 4173 C C . PHE A 1 505 ? 29.417 10.910 -41.067 1.00 88.44 505 PHE A C 1
ATOM 4175 O O . PHE A 1 505 ? 29.349 10.713 -39.853 1.00 88.44 505 PHE A O 1
ATOM 4182 N N . ASP A 1 506 ? 30.010 11.990 -41.584 1.00 88.94 506 ASP A N 1
ATOM 4183 C CA . ASP A 1 506 ? 30.562 13.077 -40.767 1.00 88.94 506 ASP A CA 1
ATOM 4184 C C . ASP A 1 506 ? 29.516 14.175 -40.536 1.00 88.94 506 ASP A C 1
ATOM 4186 O O . ASP A 1 506 ? 29.057 14.829 -41.471 1.00 88.94 506 ASP A O 1
ATOM 4190 N N . PHE A 1 507 ? 29.164 14.395 -39.272 1.00 89.75 507 PHE A N 1
ATOM 4191 C CA . PHE A 1 507 ? 28.203 15.405 -38.839 1.00 89.75 507 PHE A CA 1
ATOM 4192 C C . PHE A 1 507 ? 28.879 16.683 -38.314 1.00 89.75 507 PHE A C 1
ATOM 4194 O O . PHE A 1 507 ? 28.313 17.367 -37.462 1.00 89.75 507 PHE A O 1
ATOM 4201 N N . SER A 1 508 ? 30.102 16.993 -38.756 1.00 89.62 508 SER A N 1
ATOM 4202 C CA . SER A 1 508 ? 30.897 18.142 -38.287 1.00 89.62 508 SER A CA 1
ATOM 4203 C C . SER A 1 508 ? 30.275 19.511 -38.577 1.00 89.62 508 SER A C 1
ATOM 4205 O O . SER A 1 508 ? 30.527 20.463 -37.842 1.00 89.62 508 SER A O 1
ATOM 4207 N N . LEU A 1 509 ? 29.430 19.609 -39.606 1.00 88.06 509 LEU A N 1
ATOM 4208 C CA . LEU A 1 509 ? 28.724 20.840 -39.982 1.00 88.06 509 LEU A CA 1
ATOM 4209 C C . LEU A 1 509 ? 27.445 21.096 -39.166 1.00 88.06 509 LEU A C 1
ATOM 4211 O O . LEU A 1 509 ? 26.760 22.091 -39.407 1.00 88.06 509 LEU A O 1
ATOM 4215 N N . TYR A 1 510 ? 27.112 20.208 -38.223 1.00 87.44 510 TYR A N 1
ATOM 4216 C CA . TYR A 1 510 ? 25.845 20.226 -37.497 1.00 87.44 510 TYR A CA 1
ATOM 4217 C C . TYR A 1 510 ? 26.053 20.163 -35.988 1.00 87.44 510 TYR A C 1
ATOM 4219 O O . TYR A 1 510 ? 26.936 19.469 -35.484 1.00 87.44 510 TYR A O 1
ATOM 4227 N N . THR A 1 511 ? 25.189 20.869 -35.265 1.00 87.50 511 THR A N 1
ATOM 4228 C CA . THR A 1 511 ? 25.154 20.906 -33.795 1.00 87.50 511 THR A CA 1
ATOM 4229 C C . THR A 1 511 ? 23.746 20.601 -33.295 1.00 87.50 511 THR A C 1
ATOM 4231 O O . THR A 1 511 ? 22.797 20.670 -34.076 1.00 87.50 511 THR A O 1
ATOM 4234 N N . ASN A 1 512 ? 23.597 20.283 -32.006 1.00 90.25 512 ASN A N 1
ATOM 4235 C CA . ASN A 1 512 ? 22.315 19.908 -31.395 1.00 90.25 512 ASN A CA 1
ATOM 4236 C C . ASN A 1 512 ? 21.683 18.714 -32.121 1.00 90.25 512 ASN A C 1
ATOM 4238 O O . ASN A 1 512 ? 20.552 18.777 -32.606 1.00 90.25 512 ASN A O 1
ATOM 4242 N N . ARG A 1 513 ? 22.477 17.657 -32.288 1.00 92.50 513 ARG A N 1
ATOM 4243 C CA . ARG A 1 513 ? 22.096 16.486 -33.071 1.00 92.50 513 ARG A CA 1
ATOM 4244 C C . ARG A 1 513 ? 21.105 15.635 -32.289 1.00 92.50 513 ARG A C 1
ATOM 4246 O O . ARG A 1 513 ? 21.324 15.306 -31.125 1.00 92.50 513 ARG A O 1
ATOM 4253 N N . ILE A 1 514 ? 20.026 15.263 -32.963 1.00 93.06 514 ILE A N 1
ATOM 4254 C CA . ILE A 1 514 ? 18.921 14.485 -32.413 1.00 93.06 514 ILE A CA 1
ATOM 4255 C C . ILE A 1 514 ? 18.822 13.187 -33.200 1.00 93.06 514 ILE A C 1
ATOM 4257 O O . ILE A 1 514 ? 18.736 13.208 -34.426 1.00 93.06 514 ILE A O 1
ATOM 4261 N N . LEU A 1 515 ? 18.816 12.070 -32.486 1.00 93.44 515 LEU A N 1
ATOM 4262 C CA . LEU A 1 515 ? 18.535 10.747 -33.017 1.00 93.44 515 LEU A CA 1
ATOM 4263 C C . LEU A 1 515 ? 17.051 10.432 -32.788 1.00 93.44 515 LEU A C 1
ATOM 4265 O O . LEU A 1 515 ? 16.565 10.582 -31.671 1.00 93.44 515 LEU A O 1
ATOM 4269 N N . ILE A 1 516 ? 16.339 10.005 -33.826 1.00 92.38 516 ILE A N 1
ATOM 4270 C CA . ILE A 1 516 ? 14.910 9.667 -33.753 1.00 92.38 516 ILE A CA 1
ATOM 4271 C C . ILE A 1 516 ? 14.607 8.492 -34.681 1.00 92.38 516 ILE A C 1
ATOM 4273 O O . ILE A 1 516 ? 15.256 8.330 -35.715 1.00 92.38 516 ILE A O 1
ATOM 4277 N N . ILE A 1 517 ? 13.635 7.661 -34.311 1.00 91.06 517 ILE A N 1
ATOM 4278 C CA . ILE A 1 517 ? 13.071 6.655 -35.213 1.00 91.06 517 ILE A CA 1
ATOM 4279 C C . ILE A 1 517 ? 11.719 7.168 -35.709 1.00 91.06 517 ILE A C 1
ATOM 4281 O O . ILE A 1 517 ? 10.869 7.501 -34.890 1.00 91.06 517 ILE A O 1
ATOM 4285 N N . GLU A 1 518 ? 11.516 7.237 -37.023 1.00 88.31 518 GLU A N 1
ATOM 4286 C CA . GLU A 1 518 ? 10.260 7.690 -37.638 1.00 88.31 518 GLU A CA 1
ATOM 4287 C C . GLU A 1 518 ? 9.899 6.782 -38.814 1.00 88.31 518 GLU A C 1
ATOM 4289 O O . GLU A 1 518 ? 10.673 6.674 -39.767 1.00 88.31 518 GLU A O 1
ATOM 4294 N N . ASN A 1 519 ? 8.726 6.143 -38.771 1.00 85.81 519 ASN A N 1
ATOM 4295 C CA . ASN A 1 519 ? 8.231 5.246 -39.823 1.00 85.81 519 ASN A CA 1
ATOM 4296 C C . ASN A 1 519 ? 9.251 4.143 -40.167 1.00 85.81 519 ASN A C 1
ATOM 4298 O O . ASN A 1 519 ? 9.569 3.906 -41.335 1.00 85.81 519 ASN A O 1
ATOM 4302 N N . GLY A 1 520 ? 9.856 3.538 -39.140 1.00 86.19 520 GLY A N 1
ATOM 4303 C CA . GLY A 1 520 ? 10.898 2.517 -39.308 1.00 86.19 520 GLY A CA 1
ATOM 4304 C C . GLY A 1 520 ? 12.261 3.004 -39.824 1.00 86.19 520 GLY A C 1
ATOM 4305 O O . GLY A 1 520 ? 13.149 2.184 -40.075 1.00 86.19 520 GLY A O 1
ATOM 4306 N N . MET A 1 521 ? 12.465 4.317 -39.954 1.00 91.44 521 MET A N 1
ATOM 4307 C CA . MET A 1 521 ? 13.746 4.918 -40.330 1.00 91.44 521 MET A CA 1
ATOM 4308 C C . MET A 1 521 ? 14.464 5.456 -39.094 1.00 91.44 521 MET A C 1
ATOM 4310 O O . MET A 1 521 ? 13.883 6.228 -38.338 1.00 91.44 521 MET A O 1
ATOM 4314 N N . LEU A 1 522 ? 15.740 5.114 -38.908 1.00 93.69 522 LEU A N 1
ATOM 4315 C CA . LEU A 1 522 ? 16.596 5.793 -37.934 1.00 93.69 522 LEU A CA 1
ATOM 4316 C C . LEU A 1 522 ? 17.168 7.051 -38.579 1.00 93.69 522 LEU A C 1
ATOM 4318 O O . LEU A 1 522 ? 17.945 6.956 -39.533 1.00 93.69 522 LEU A O 1
ATOM 4322 N N . SER A 1 523 ? 16.796 8.205 -38.038 1.00 93.94 523 SER A N 1
ATOM 4323 C CA . SER A 1 523 ? 17.143 9.514 -38.573 1.00 93.94 523 SER A CA 1
ATOM 4324 C C . SER A 1 523 ? 18.003 10.323 -37.604 1.00 93.94 523 SER A C 1
ATOM 4326 O O . SER A 1 523 ? 17.824 10.252 -36.388 1.00 93.94 523 SER A O 1
ATOM 4328 N N . ILE A 1 524 ? 18.931 11.113 -38.149 1.00 93.62 524 ILE A N 1
ATOM 4329 C CA . ILE A 1 524 ? 19.691 12.122 -37.407 1.00 93.62 524 ILE A CA 1
ATOM 4330 C C . ILE A 1 524 ? 19.327 13.501 -37.947 1.00 93.62 524 ILE A C 1
ATOM 4332 O O . ILE A 1 524 ? 19.663 13.857 -39.080 1.00 93.62 524 ILE A O 1
ATOM 4336 N N . TYR A 1 525 ? 18.684 14.289 -37.093 1.00 92.75 525 TYR A N 1
ATOM 4337 C CA . TYR A 1 525 ? 18.453 15.709 -37.312 1.00 92.75 525 TYR A CA 1
ATOM 4338 C C . TYR A 1 525 ? 19.583 16.516 -36.682 1.00 92.75 525 TYR A C 1
ATOM 4340 O O . TYR A 1 525 ? 20.171 16.111 -35.681 1.00 92.75 525 TYR A O 1
ATOM 4348 N N . GLY A 1 526 ? 19.877 17.682 -37.242 1.00 91.50 526 GLY A N 1
ATOM 4349 C CA . GLY A 1 526 ? 20.816 18.621 -36.640 1.00 91.50 526 GLY A CA 1
ATOM 4350 C C . GLY A 1 526 ? 20.564 20.043 -37.106 1.00 91.50 526 GLY A C 1
ATOM 4351 O O . GLY A 1 526 ? 19.926 20.275 -38.135 1.00 91.50 526 GLY A O 1
ATOM 4352 N N . THR A 1 527 ? 21.080 20.992 -36.336 1.00 90.56 527 THR A N 1
ATOM 4353 C CA . THR A 1 527 ? 21.012 22.415 -36.647 1.00 90.56 527 THR A CA 1
ATOM 4354 C C . THR A 1 527 ? 22.248 22.826 -37.438 1.00 90.56 527 THR A C 1
ATOM 4356 O O . THR A 1 527 ? 23.378 22.599 -36.993 1.00 90.56 527 THR A O 1
ATOM 4359 N N . ASP A 1 528 ? 22.037 23.416 -38.614 1.00 84.00 528 ASP A N 1
ATOM 4360 C CA . ASP A 1 528 ? 23.116 23.936 -39.457 1.00 84.00 528 ASP A CA 1
ATOM 4361 C C . ASP A 1 528 ? 23.658 25.296 -38.974 1.00 84.00 528 ASP A C 1
ATOM 4363 O O . ASP A 1 528 ? 23.187 25.889 -37.999 1.00 84.00 528 ASP A O 1
ATOM 4367 N N . ILE A 1 529 ? 24.665 25.813 -39.683 1.00 81.19 529 ILE A N 1
ATOM 4368 C CA . ILE A 1 529 ? 25.306 27.111 -39.404 1.00 81.19 529 ILE A CA 1
ATOM 4369 C C . ILE A 1 529 ? 24.295 28.276 -39.484 1.00 81.19 529 ILE A C 1
ATOM 4371 O O . ILE A 1 529 ? 24.467 29.301 -38.824 1.00 81.19 529 ILE A O 1
ATOM 4375 N N . SER A 1 530 ? 23.214 28.113 -40.250 1.00 84.31 530 SER A N 1
ATOM 4376 C CA . SER A 1 530 ? 22.121 29.077 -40.410 1.00 84.31 530 SER A CA 1
ATOM 4377 C C . SER A 1 530 ? 20.983 28.887 -39.397 1.00 84.31 530 SER A C 1
ATOM 4379 O O . SER A 1 530 ? 19.988 29.604 -39.467 1.00 84.31 530 SER A O 1
ATOM 4381 N N . LYS A 1 531 ? 21.151 27.989 -38.418 1.00 82.12 531 LYS A N 1
ATOM 4382 C CA . LYS A 1 531 ? 20.172 27.626 -37.383 1.00 82.12 531 LYS A CA 1
ATOM 4383 C C . LYS A 1 531 ? 18.915 26.907 -37.889 1.00 82.12 531 LYS A C 1
ATOM 4385 O O . LYS A 1 531 ? 17.920 26.853 -37.167 1.00 82.12 531 LYS A O 1
ATOM 4390 N N . ASN A 1 532 ? 18.956 26.308 -39.076 1.00 84.50 532 ASN A N 1
ATOM 4391 C CA . ASN A 1 532 ? 17.854 25.496 -39.586 1.00 84.50 532 ASN A CA 1
ATOM 4392 C C . ASN A 1 532 ? 17.976 24.050 -39.086 1.00 84.50 532 ASN A C 1
ATOM 4394 O O . ASN A 1 532 ? 19.054 23.457 -39.177 1.00 84.50 532 ASN A O 1
ATOM 4398 N N . LYS A 1 533 ? 16.871 23.477 -38.585 1.00 83.75 533 LYS A N 1
ATOM 4399 C CA . LYS A 1 533 ? 16.761 22.039 -38.280 1.00 83.75 533 LYS A CA 1
ATOM 4400 C C . LYS A 1 533 ? 16.564 21.290 -39.594 1.00 83.75 533 LYS A C 1
ATOM 4402 O O . LYS A 1 533 ? 15.606 21.568 -40.308 1.00 83.75 533 LYS A O 1
ATOM 4407 N N . ASP A 1 534 ? 17.453 20.356 -39.901 1.00 82.31 534 ASP A N 1
ATOM 4408 C CA . ASP A 1 534 ? 17.396 19.586 -41.145 1.00 82.31 534 ASP A CA 1
ATOM 4409 C C . ASP A 1 534 ? 17.699 18.103 -40.883 1.00 82.31 534 ASP A C 1
ATOM 4411 O O . ASP A 1 534 ? 18.487 17.770 -39.990 1.00 82.31 534 ASP A O 1
ATOM 4415 N N . ASN A 1 535 ? 17.054 17.222 -41.650 1.00 82.12 535 ASN A N 1
ATOM 4416 C CA . ASN A 1 535 ? 17.309 15.788 -41.635 1.00 82.12 535 ASN A CA 1
ATOM 4417 C C . ASN A 1 535 ? 18.570 15.509 -42.457 1.00 82.12 535 ASN A C 1
ATOM 4419 O O . ASN A 1 535 ? 18.625 15.781 -43.655 1.00 82.12 535 ASN A O 1
ATOM 4423 N N . ARG A 1 536 ? 19.609 14.977 -41.815 1.00 79.94 536 ARG A N 1
ATOM 4424 C CA . ARG A 1 536 ? 20.925 14.800 -42.446 1.00 79.94 536 ARG A CA 1
ATOM 4425 C C . ARG A 1 536 ? 21.247 13.364 -42.788 1.00 79.94 536 ARG A C 1
ATOM 4427 O O . ARG A 1 536 ? 22.140 13.113 -43.592 1.00 79.94 536 ARG A O 1
ATOM 4434 N N . PHE A 1 537 ? 20.542 12.431 -42.175 1.00 86.19 537 PHE A N 1
ATOM 4435 C CA . PHE A 1 537 ? 20.777 11.020 -42.366 1.00 86.19 537 PHE A CA 1
ATOM 4436 C C . PHE A 1 537 ? 19.513 10.273 -41.995 1.00 86.19 537 PHE A C 1
ATOM 4438 O O . PHE A 1 537 ? 19.000 10.479 -40.903 1.00 86.19 537 PHE A O 1
ATOM 4445 N N . SER A 1 538 ? 19.075 9.373 -42.865 1.00 90.62 538 SER A N 1
ATOM 4446 C CA . SER A 1 538 ? 18.015 8.419 -42.570 1.00 90.62 538 SER A CA 1
ATOM 4447 C C . SER A 1 538 ? 18.395 7.075 -43.162 1.00 90.62 538 SER A C 1
ATOM 4449 O O . SER A 1 538 ? 18.771 6.989 -44.332 1.00 90.62 538 SER A O 1
ATOM 4451 N N . ILE A 1 539 ? 18.271 6.018 -42.369 1.00 91.56 539 ILE A N 1
ATOM 4452 C CA . ILE A 1 539 ? 18.454 4.643 -42.829 1.00 91.56 539 ILE A CA 1
ATOM 4453 C C . ILE A 1 539 ? 17.260 3.797 -42.410 1.00 91.56 539 ILE A C 1
ATOM 4455 O O . ILE A 1 539 ? 16.772 3.922 -41.288 1.00 91.56 539 ILE A O 1
ATOM 4459 N N . ASN A 1 540 ? 16.804 2.924 -43.308 1.00 91.56 540 ASN A N 1
ATOM 4460 C CA . ASN A 1 540 ? 15.805 1.930 -42.948 1.00 91.56 540 ASN A CA 1
ATOM 4461 C C . ASN A 1 540 ? 16.439 0.909 -42.000 1.00 91.56 540 ASN A C 1
ATOM 4463 O O . ASN A 1 540 ? 17.420 0.253 -42.354 1.00 91.56 540 ASN A O 1
ATOM 4467 N N . ILE A 1 541 ? 15.881 0.789 -40.799 1.00 92.06 541 ILE A N 1
ATOM 4468 C CA . ILE A 1 541 ? 16.357 -0.136 -39.766 1.00 92.06 541 ILE A CA 1
ATOM 4469 C C . ILE A 1 541 ? 15.445 -1.352 -39.612 1.00 92.06 541 ILE A C 1
ATOM 4471 O O . ILE A 1 541 ? 15.777 -2.262 -38.853 1.00 92.06 541 ILE A O 1
ATOM 4475 N N . ILE A 1 542 ? 14.323 -1.399 -40.336 1.00 92.00 542 ILE A N 1
ATOM 4476 C CA . ILE A 1 542 ? 13.384 -2.518 -40.335 1.00 92.00 542 ILE A CA 1
ATOM 4477 C C . ILE A 1 542 ? 13.675 -3.438 -41.521 1.00 92.00 542 ILE A C 1
ATOM 4479 O O . ILE A 1 542 ? 13.724 -3.027 -42.677 1.00 92.00 542 ILE A O 1
ATOM 4483 N N . SER A 1 543 ? 13.845 -4.721 -41.211 1.00 90.12 543 SER A N 1
ATOM 4484 C CA . SER A 1 543 ? 14.128 -5.782 -42.187 1.00 90.12 543 SER A CA 1
ATOM 4485 C C . SER A 1 543 ? 12.932 -6.696 -42.468 1.00 90.12 543 SER A C 1
ATOM 4487 O O . SER A 1 543 ? 12.953 -7.441 -43.444 1.00 90.12 543 SER A O 1
ATOM 4489 N N . LYS A 1 544 ? 11.898 -6.671 -41.616 1.00 87.94 544 LYS A N 1
ATOM 4490 C CA . LYS A 1 544 ? 10.690 -7.496 -41.757 1.00 87.94 544 LYS A CA 1
ATOM 4491 C C . LYS A 1 544 ? 9.527 -6.676 -42.305 1.00 87.94 544 LYS A C 1
ATOM 4493 O O . LYS A 1 544 ? 9.217 -5.623 -41.765 1.00 87.94 544 LYS A O 1
ATOM 4498 N N . GLU A 1 545 ? 8.841 -7.212 -43.311 1.00 79.75 545 GLU A N 1
ATOM 4499 C CA . GLU A 1 545 ? 7.669 -6.566 -43.928 1.00 79.75 545 GLU A CA 1
ATOM 4500 C C . GLU A 1 545 ? 6.460 -6.485 -42.985 1.00 79.75 545 GLU A C 1
ATOM 4502 O O . GLU A 1 545 ? 5.679 -5.542 -43.051 1.00 79.75 545 GLU A O 1
ATOM 4507 N N . LEU A 1 546 ? 6.310 -7.466 -42.091 1.00 83.06 546 LEU A N 1
ATOM 4508 C CA . LEU A 1 546 ? 5.238 -7.509 -41.099 1.00 83.06 546 LEU A CA 1
ATOM 4509 C C . LEU A 1 546 ? 5.817 -7.204 -39.717 1.00 83.06 546 LEU A C 1
ATOM 4511 O O . LEU A 1 546 ? 6.464 -8.057 -39.105 1.00 83.06 546 LEU A O 1
ATOM 4515 N N . TYR A 1 547 ? 5.564 -5.993 -39.228 1.00 84.56 547 TYR A N 1
ATOM 4516 C CA . TYR A 1 547 ? 5.864 -5.565 -37.864 1.00 84.56 547 TYR A CA 1
ATOM 4517 C C . TYR A 1 547 ? 4.698 -4.753 -37.292 1.00 84.56 547 TYR A C 1
ATOM 4519 O O . TYR A 1 547 ? 3.786 -4.353 -38.018 1.00 84.56 547 TYR A O 1
ATOM 4527 N N . LYS A 1 548 ? 4.703 -4.540 -35.973 1.00 79.31 548 LYS A N 1
ATOM 4528 C CA . LYS A 1 548 ? 3.716 -3.697 -35.287 1.00 79.31 548 LYS A CA 1
ATOM 4529 C C . LYS A 1 548 ? 4.384 -2.485 -34.655 1.00 79.31 548 LYS A C 1
ATOM 4531 O O . LYS A 1 548 ? 5.260 -2.639 -33.809 1.00 79.31 548 LYS A O 1
ATOM 4536 N N . GLU A 1 549 ? 3.915 -1.300 -35.011 1.00 76.06 549 GLU A N 1
ATOM 4537 C CA . GLU A 1 549 ? 4.332 -0.057 -34.362 1.00 76.06 549 GLU A CA 1
ATOM 4538 C C . GLU A 1 549 ? 3.794 0.051 -32.920 1.00 76.06 549 GLU A C 1
ATOM 4540 O O . GLU A 1 549 ? 2.775 -0.577 -32.589 1.00 76.06 549 GLU A O 1
ATOM 4545 N N . PRO A 1 550 ? 4.465 0.829 -32.050 1.00 78.19 550 PRO A N 1
ATOM 4546 C CA . PRO A 1 550 ? 5.768 1.469 -32.279 1.00 78.19 550 PRO A CA 1
ATOM 4547 C C . PRO A 1 550 ? 6.934 0.468 -32.261 1.00 78.19 550 PRO A C 1
ATOM 4549 O O . PRO A 1 550 ? 6.861 -0.588 -31.618 1.00 78.19 550 PRO A O 1
ATOM 4552 N N . VAL A 1 551 ? 8.039 0.816 -32.924 1.00 85.44 551 VAL A N 1
ATOM 4553 C CA . VAL A 1 551 ? 9.309 0.080 -32.789 1.00 85.44 551 VAL A CA 1
ATOM 4554 C C . VAL A 1 551 ? 10.246 0.698 -31.751 1.00 85.44 551 VAL A C 1
ATOM 4556 O O . VAL A 1 551 ? 10.082 1.835 -31.312 1.00 85.44 551 VAL A O 1
ATOM 4559 N N . SER A 1 552 ? 11.240 -0.063 -31.301 1.00 86.25 552 SER A N 1
ATOM 4560 C CA . SER A 1 552 ? 12.286 0.441 -30.407 1.00 86.25 552 SER A CA 1
ATOM 4561 C C . SER A 1 552 ? 13.653 -0.134 -30.736 1.00 86.25 552 SER A C 1
ATOM 4563 O O . SER A 1 552 ? 13.795 -1.341 -30.917 1.00 86.25 552 SER A O 1
ATOM 4565 N N . LEU A 1 553 ? 14.664 0.729 -30.762 1.00 92.25 553 LEU A N 1
ATOM 4566 C CA . LEU A 1 553 ? 16.070 0.366 -30.843 1.00 92.25 553 LEU A CA 1
ATOM 4567 C C . LEU A 1 553 ? 16.611 0.094 -29.442 1.00 92.25 553 LEU A C 1
ATOM 4569 O O . LEU A 1 553 ? 16.514 0.926 -28.537 1.00 92.25 553 LEU A O 1
ATOM 4573 N N . ILE A 1 554 ? 17.221 -1.075 -29.291 1.00 91.81 554 ILE A N 1
ATOM 4574 C CA . ILE A 1 554 ? 17.830 -1.546 -28.053 1.00 91.81 554 ILE A CA 1
ATOM 4575 C C . ILE A 1 554 ? 19.276 -1.940 -28.332 1.00 91.81 554 ILE A C 1
ATOM 4577 O O . ILE A 1 554 ? 19.553 -2.718 -29.247 1.00 91.81 554 ILE A O 1
ATOM 4581 N N . LEU A 1 555 ? 20.192 -1.416 -27.516 1.00 94.31 555 LEU A N 1
ATOM 4582 C CA . LEU A 1 555 ? 21.563 -1.902 -27.449 1.00 9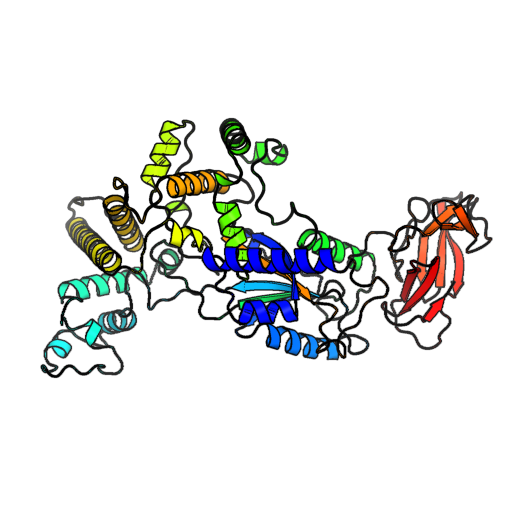4.31 555 LEU A CA 1
ATOM 4583 C C . LEU A 1 555 ? 21.640 -3.031 -26.417 1.00 94.31 555 LEU A C 1
ATOM 4585 O O . LEU A 1 555 ? 21.502 -2.811 -25.218 1.00 94.31 555 LEU A O 1
ATOM 4589 N N . GLU A 1 556 ? 21.872 -4.245 -26.883 1.00 92.62 556 GLU A N 1
ATOM 4590 C CA . GLU A 1 556 ? 21.910 -5.442 -26.054 1.00 92.62 556 GLU A CA 1
ATOM 4591 C C . GLU A 1 556 ? 23.203 -5.558 -25.236 1.00 92.62 556 GLU A C 1
ATOM 4593 O O . GLU A 1 556 ? 24.234 -4.936 -25.512 1.00 92.62 556 GLU A O 1
ATOM 4598 N N . ASN A 1 557 ? 23.166 -6.424 -24.223 1.00 93.25 557 ASN A N 1
ATOM 4599 C CA . ASN A 1 557 ? 24.290 -6.683 -23.315 1.00 93.25 557 ASN A CA 1
ATOM 4600 C C . ASN A 1 557 ? 25.507 -7.345 -23.974 1.00 93.25 557 ASN A C 1
ATOM 4602 O O . ASN A 1 557 ? 26.567 -7.415 -23.351 1.00 93.25 557 ASN A O 1
ATOM 4606 N N . ASP A 1 558 ? 25.361 -7.852 -25.193 1.00 94.00 558 ASP A N 1
ATOM 4607 C CA . ASP A 1 558 ? 26.428 -8.399 -26.029 1.00 94.00 558 ASP A CA 1
ATOM 4608 C C . ASP A 1 558 ? 26.941 -7.389 -27.078 1.00 94.00 558 ASP A C 1
ATOM 4610 O O . ASP A 1 558 ? 27.875 -7.699 -27.818 1.00 94.00 558 ASP A O 1
ATOM 4614 N N . GLY A 1 559 ? 26.388 -6.169 -27.103 1.00 93.25 559 GLY A N 1
ATOM 4615 C CA . GLY A 1 559 ? 26.754 -5.096 -28.028 1.00 93.25 559 GLY A CA 1
ATOM 4616 C C . GLY A 1 559 ? 25.975 -5.100 -29.345 1.00 93.25 559 GLY A C 1
ATOM 4617 O O . GLY A 1 559 ? 26.279 -4.302 -30.235 1.00 93.25 559 GLY A O 1
ATOM 4618 N N . VAL A 1 560 ? 24.990 -5.985 -29.493 1.00 94.88 560 VAL A N 1
ATOM 4619 C CA . VAL A 1 560 ? 24.117 -6.041 -30.668 1.00 94.88 560 VAL A CA 1
ATOM 4620 C C . VAL A 1 560 ? 23.065 -4.938 -30.612 1.00 94.88 560 VAL A C 1
ATOM 4622 O O . VAL A 1 560 ? 22.509 -4.666 -29.557 1.00 94.88 560 VAL A O 1
ATOM 4625 N N . ILE A 1 561 ? 22.763 -4.313 -31.751 1.00 95.06 561 ILE A N 1
ATOM 4626 C CA . ILE A 1 561 ? 21.714 -3.294 -31.854 1.00 95.06 561 ILE A CA 1
ATOM 4627 C C . ILE A 1 561 ? 20.504 -3.922 -32.544 1.00 95.06 561 ILE A C 1
ATOM 4629 O O . ILE A 1 561 ? 20.545 -4.176 -33.748 1.00 95.06 561 ILE A O 1
ATOM 4633 N N . ASN A 1 562 ? 19.445 -4.191 -31.786 1.00 94.12 562 ASN A N 1
ATOM 4634 C CA . ASN A 1 562 ? 18.218 -4.808 -32.286 1.00 94.12 562 ASN A CA 1
ATOM 4635 C C . ASN A 1 562 ? 17.075 -3.797 -32.324 1.00 94.12 562 ASN A C 1
ATOM 4637 O O . ASN A 1 562 ? 16.958 -2.940 -31.448 1.00 94.12 562 ASN A O 1
ATOM 4641 N N . ILE A 1 563 ? 16.204 -3.946 -33.320 1.00 92.56 563 ILE A N 1
ATOM 4642 C CA . ILE A 1 563 ? 14.943 -3.215 -33.421 1.00 92.56 563 ILE A CA 1
ATOM 4643 C C . ILE A 1 563 ? 13.816 -4.171 -33.060 1.00 92.56 563 ILE A C 1
ATOM 4645 O O . ILE A 1 563 ? 13.673 -5.216 -33.700 1.00 92.56 563 ILE A O 1
ATOM 4649 N N . TYR A 1 564 ? 13.025 -3.816 -32.054 1.00 87.62 564 TYR A N 1
ATOM 4650 C CA . TYR A 1 564 ? 11.907 -4.616 -31.572 1.00 87.62 564 TYR A CA 1
ATOM 4651 C C . TYR A 1 564 ? 10.565 -3.980 -31.907 1.00 87.62 564 TYR A C 1
ATOM 4653 O O . TYR A 1 564 ? 10.409 -2.773 -31.751 1.00 87.62 564 TYR A O 1
ATOM 4661 N N . ASP A 1 565 ? 9.574 -4.794 -32.265 1.00 84.31 565 ASP A N 1
ATOM 4662 C CA . ASP A 1 565 ? 8.185 -4.349 -32.380 1.00 84.31 565 ASP A CA 1
ATOM 4663 C C . ASP A 1 565 ? 7.474 -4.402 -31.020 1.00 84.31 565 ASP A C 1
ATOM 4665 O O . ASP A 1 565 ? 7.296 -5.463 -30.425 1.00 84.31 565 ASP A O 1
ATOM 4669 N N . ASN A 1 566 ? 7.108 -3.247 -30.457 1.00 74.50 566 ASN A N 1
ATOM 4670 C CA . ASN A 1 566 ? 6.563 -3.157 -29.094 1.00 74.50 566 ASN A CA 1
ATOM 4671 C C . ASN A 1 566 ? 7.427 -3.853 -28.007 1.00 74.50 566 ASN A C 1
ATOM 4673 O O . ASN A 1 566 ? 6.928 -4.192 -26.934 1.00 74.50 566 ASN A O 1
ATOM 4677 N N . GLY A 1 567 ? 8.714 -4.115 -28.273 1.00 74.69 567 GLY A N 1
ATOM 4678 C CA . GLY A 1 567 ? 9.575 -4.893 -27.379 1.00 74.69 567 GLY A CA 1
ATOM 4679 C C . GLY A 1 567 ? 9.335 -6.412 -27.392 1.00 74.69 567 GLY A C 1
ATOM 4680 O O . GLY A 1 567 ? 9.645 -7.044 -26.394 1.00 74.69 567 GLY A O 1
ATOM 4681 N N . PHE A 1 568 ? 8.786 -7.020 -28.452 1.00 76.56 568 PHE A N 1
ATOM 4682 C CA . PHE A 1 568 ? 8.544 -8.477 -28.503 1.00 76.56 568 PHE A CA 1
ATOM 4683 C C . PHE A 1 568 ? 9.441 -9.195 -29.499 1.00 76.56 568 PHE A C 1
ATOM 4685 O O . PHE A 1 568 ? 10.252 -10.038 -29.116 1.00 76.56 568 PHE A O 1
ATOM 4692 N N . ASN A 1 569 ? 9.298 -8.879 -30.781 1.00 85.25 569 ASN A N 1
ATOM 4693 C CA . ASN A 1 569 ? 10.005 -9.569 -31.843 1.00 85.25 569 ASN A CA 1
ATOM 4694 C C . ASN A 1 569 ? 11.068 -8.658 -32.421 1.00 85.25 569 ASN A C 1
ATOM 4696 O O . ASN A 1 569 ? 10.834 -7.479 -32.669 1.00 85.25 569 ASN A O 1
ATOM 4700 N N . ILE A 1 570 ? 12.226 -9.237 -32.716 1.00 89.75 570 ILE A N 1
ATOM 4701 C CA . ILE A 1 570 ? 13.243 -8.548 -33.500 1.00 89.75 570 ILE A CA 1
ATOM 4702 C C . ILE A 1 570 ? 12.712 -8.404 -34.929 1.00 89.75 570 ILE A C 1
ATOM 4704 O O . ILE A 1 570 ? 12.427 -9.405 -35.600 1.00 89.75 570 ILE A O 1
ATOM 4708 N N . VAL A 1 571 ? 12.578 -7.165 -35.386 1.00 92.25 571 VAL A N 1
ATOM 4709 C CA . VAL A 1 571 ? 12.126 -6.788 -36.736 1.00 92.25 571 VAL A CA 1
ATOM 4710 C C . VAL A 1 571 ? 13.235 -6.139 -37.561 1.00 92.25 571 VAL A C 1
ATOM 4712 O O . VAL A 1 571 ? 13.114 -6.007 -38.779 1.00 92.25 571 VAL A O 1
ATOM 4715 N N . GLY A 1 572 ? 14.362 -5.823 -36.924 1.00 93.25 572 GLY A N 1
ATOM 4716 C CA . GLY A 1 572 ? 15.527 -5.219 -37.555 1.00 93.25 572 GLY A CA 1
ATOM 4717 C C . GLY A 1 572 ? 16.789 -5.346 -36.712 1.00 93.25 572 GLY A C 1
ATOM 4718 O O . GLY A 1 572 ? 16.723 -5.675 -35.526 1.00 93.25 572 GLY A O 1
ATOM 4719 N N . ARG A 1 573 ? 17.945 -5.103 -37.334 1.00 91.94 573 ARG A N 1
ATOM 4720 C CA . ARG A 1 573 ? 19.263 -5.157 -36.688 1.00 91.94 573 ARG A CA 1
ATOM 4721 C C . ARG A 1 573 ? 20.246 -4.228 -37.400 1.00 91.94 573 ARG A C 1
ATOM 4723 O O . ARG A 1 573 ? 20.184 -4.123 -38.623 1.00 91.94 573 ARG A O 1
ATOM 4730 N N . ILE A 1 574 ? 21.150 -3.605 -36.637 1.00 88.75 574 ILE A N 1
ATOM 4731 C CA . ILE A 1 574 ? 22.210 -2.698 -37.127 1.00 88.75 574 ILE A CA 1
ATOM 4732 C C . ILE A 1 574 ? 23.607 -3.262 -36.828 1.00 88.75 574 ILE A C 1
ATOM 4734 O O . ILE A 1 574 ? 23.862 -3.741 -35.694 1.00 88.75 574 ILE A O 1
#

Radius of gyration: 31.87 Å; chains: 1; bounding box: 81×58×83 Å

=== Feature glossary ===
Key to the feature types in this record:

pLDDT. pLDDT is the predicted lDDT-Cα score: AlphaFold's confidence that the local environment of each residue (all inter-atomic distances within 15 Å) is correctly placed. It is a per-residue number between 0 and 100, with higher meaning more reliable.

Radius of gyration, Cα contacts, bounding box. The geometric summary reports three shape descriptors. Rg (radius of gyration) measures how spread out the Cα atoms are about their centre of mass; compact globular proteins have small Rg, elongated or unfolded ones large. Cα contacts (<8 Å, |i−j|>4) count long-range residue pairs in spatial proximity — high for tightly packed folds, near zero for rods or random coil. The bounding-box extents give the protein's footprint along x, y, z in Å.

Backbone torsions (φ/ψ). Backbone dihedral angles. Every residue except chain termini has a φ (preceding-C → N → Cα → C) and a ψ (N → Cα → C → next-N). They are reported in degrees following the IUPAC sign convention. Secondary structure is essentially a statement about which (φ, ψ) basin each residue occupies.

Contact-map, Ramachandran, and PAE plots. Plot images: a contact map (which residues are close in 3D, as an N×N binary image), a Ramachandran scatter (backbone torsion angles, revealing secondary-structure composition at a glance), and — for AlphaFold structures — a PAE heatmap (pairwise prediction confidence).

Predicted aligned error. Predicted Aligned Error (PAE) is an AlphaFold confidence matrix: entry (i, j) is the expected error in the position of residue j, in ångströms, when the prediction is superimposed on the true structure at residue i. Low PAE within a block of residues means that block is internally rigid and well-predicted; high PAE between two blocks means their relative placement is uncertain even if each block individually is confident.

Secondary structure (3-state, P-SEA). Three-state secondary structure (P-SEA) collapses the eight DSSP classes into helix (a), strand (b), and coil (c). P-SEA assigns these from Cα geometry alone — distances and angles — without requiring backbone oxygens, so it works on any Cα trace.

Solvent-accessible surface area. Solvent-accessible surface area (SASA) is the area in Å² traced out by the centre of a 1.4 Å probe sphere (a water molecule) rolled over the protein's van der Waals surface (Shrake–Rupley / Lee–Richards construction). Buried residues have near-zero SASA; fully exposed residues can exceed 200 Å². The total SASA scales roughly with the number of surface residues.

Foldseek 3Di. The Foldseek 3Di string encodes local tertiary geometry as a 20-letter alphabet — one character per residue — derived from the relative positions of nearby Cα atoms. Unlike the amino-acid sequence, 3Di is a direct function of the 3D structure, so two proteins with the same fold have similar 3Di strings even at low sequence identity.

B-factor. For experimental (PDB) structures, the B-factor (temperature factor) quantifies the positional spread of each atom in the crystal — a combination of thermal vibration and static disorder — in units of Å². High B-factors mark flexible loops or poorly resolved regions; low B-factors mark the rigid, well-ordered core.

mmCIF coordinates. The mmCIF block holds the 3D Cartesian coordinates of each backbone atom (N, Cα, C, O) in ångströms. mmCIF is the PDB's canonical archive format — a tagged-loop text representation of the atomic model.

InterPro / GO / CATH / organism. Functional annotations link the protein to curated databases. InterPro entries identify conserved domains and families by matching the sequence against member-database signatures (Pfam, PROSITE, CDD, …). Gene Ontology (GO) terms describe molecular function, biological process, and cellular component in a controlled vocabulary. CATH places the structure in a hierarchical fold classification (Class/Architecture/Topology/Homologous-superfamily). The organism is the source species.

Rendered structure images. Structure images are PyMOL renders from six orthogonal camera directions. Cartoon representation draws helices as coils and strands as arrows; sticks shows the backbone as bonds; surface shows the solvent-excluded envelope. Rainbow coloring maps sequence position to hue (blue→red, N→C); chain coloring assigns a distinct color per polypeptide.

Sequence. This is the polypeptide sequence — one letter per residue, N-terminus first. Length ranges from a few dozen residues for small domains to over a thousand for large multi-domain proteins.

Secondary structure (8-state, DSSP). The SS8 string is DSSP's per-residue secondary-structure call. α-helix (H) means an i→i+4 H-bond ladder; β-strand (E) means the residue participates in a β-sheet; 3₁₀ (G) and π (I) are tighter and wider helices; T/S are turns/bends; '-' is loop.

Nearest PDB structures. Structural nearest neighbors (via Foldseek easy-search vs the PDB). Reported per hit: target PDB id, E-value, and alignment TM-score. A TM-score above ~0.5 is the conventional threshold for 'same fold'.